Protein AF-A0AA35WE31-F1 (afdb_monomer)

Sequence (494 aa):
MRTLSSVPNSLPAEEYVTRVFWWGMVWIVRLLVAAVCFGWLHIRSVAQFGPSSPEGIKFWRFWKQAQQDLHKGEYGACRDSVELALSVINRPVPTSSFSLALGLLWASLSHLIFQVGLGKLGVYLASLLESKIPVGGASAAGKKHGFRVTSSEVAQAYHLLHQVNMTAPGTGSHLSGLGLYLAVNALNFAEADRPKKRLPGPVVSEIYCSLGLQSSLSLPHLSSLALWYYLFRSRNNGPSQLPAQLKWTTTPRGKSFLLNGRWEAEVSLGSRLYQGPAALPLYSVTRAFCKELLCESFNTLLLPPVPPSSPPTQPSTDATREQFKYILSLTKEATSSLLAGHGSPSSCVSGFAVIQWWASLGLVAGHWTAGDDQEAEAYYPTIEGMLGDSTPVPTALHLAFKALRLHKRPHGNQATPTETLLHLCGVTSNALQTCVTDVLQDHSDSVENELHQLGLLLACDWLLELRIALWEGDGGEGWGGGGERDHPRFLSRP

Radius of gyration: 31.66 Å; Cα contacts (8 Å, |Δi|>4): 525; chains: 1; bounding box: 91×39×135 Å

Solvent-accessible surface area (backbone atoms only — not comparable to full-atom values): 27150 Å² total; per-residue (Å²): 143,80,81,96,74,80,79,82,78,72,71,58,68,66,62,51,52,49,50,53,49,52,54,50,51,54,50,52,54,51,51,49,52,49,42,24,52,50,36,39,50,63,64,64,62,57,56,76,38,46,52,88,35,75,56,35,47,50,27,54,51,26,46,54,47,18,54,53,27,51,36,72,62,38,54,68,60,16,43,53,24,40,46,52,24,33,40,63,50,77,48,62,75,64,86,46,74,65,53,37,50,54,48,31,51,50,34,50,52,51,40,53,37,43,72,74,40,45,20,52,49,18,52,50,52,49,54,51,44,59,75,74,46,85,81,69,91,76,64,98,71,69,94,66,90,57,65,45,68,43,50,48,56,55,13,49,51,28,40,53,46,27,26,36,52,52,32,47,84,90,55,89,32,64,67,31,72,60,43,49,35,28,30,42,43,13,44,45,26,42,59,70,31,48,92,72,62,74,58,58,59,33,61,54,20,48,49,28,41,52,36,10,56,40,40,27,59,58,33,76,94,46,16,52,60,42,26,50,53,25,51,52,58,31,38,74,79,38,75,86,32,41,45,71,56,52,51,57,55,74,39,74,66,37,40,51,50,61,58,66,50,72,39,53,58,51,59,73,62,62,55,83,93,48,64,30,63,48,51,44,52,66,57,46,41,44,47,41,51,46,51,53,53,47,41,54,40,49,49,66,72,72,48,80,83,76,84,72,96,60,88,82,86,72,76,49,75,65,53,42,44,51,50,31,51,48,48,41,51,50,40,53,42,35,52,53,50,47,43,74,75,56,54,68,32,81,46,50,54,47,31,47,47,54,52,41,28,55,30,34,52,51,38,32,53,52,20,53,77,72,69,40,59,74,69,27,54,82,33,48,66,58,62,66,70,61,72,85,82,62,56,66,58,64,50,25,35,49,42,21,51,53,43,38,44,37,70,80,52,30,83,70,98,49,77,63,57,68,68,60,48,54,51,42,52,50,54,25,51,55,40,41,56,57,35,51,56,55,57,72,68,50,83,63,96,40,77,66,51,53,43,48,52,53,44,52,50,51,26,50,52,39,46,50,53,43,51,51,52,52,52,55,57,59,57,64,76,72,64,87,66,90,73,93,74,83,80,83,87,78,75,84,79,131

Foldseek 3Di:
DDDPDDPPDDDDVVVVVVVVVVVVVVVVVVVLVVLLVLLLCLQVLFDWDFCPDPLNVLLVVLQVQLLVCVLQLNLVSNLVSLQSSCVSRVRHQDPDPVCLVVLLVSLVSLLVSVVVCSSVVSLVVVVVCVVPPVPDDPDPPDPPPGDICALLNVLVSLVLSLLSQLQPAPPPRLQPSSSLSSLSSSLSSVSSCVVVCPDQLQVNLLSLQSNLSSCLSHPVPCNLVSNVVSNVVSCPVHLVSHQLLCSCCVDPLVVVLRSVCQLVCQSHPVDPQQFASSRGVSVSSSLSVLLVLLLVLLCLLQPDDDDDPDDDPRQDLVNSLVSLVVLLVSLVSVVVSCCVPSNDSVRNNLRSLVSLLSSLLSNLSSCVVVVNNVVNVVSVVSLPVNPPPHDLLSVLLSLLVVLLCCQVDPDPPDRDDLVVSVVSLVVSVVSLVVLCVVLVVPPDPDSVSSSSVSSSSSSVVSSVVSVVVSVVVVVVVPPPDDDDDDDPDDDDDD

Secondary structure (DSSP, 8-state):
------------HHHHHHHHHHHHHHHHHHHHHHHHHHHHHHHHTS----TTSHHHHHHHHHHHHHHHHHHHT-HHHHHHHHHHHHHHTT-PPP-SHHHHHHHHHHHHHHHHHHHTTHHHHHHHHHHHHHHH---S---S----------HHHHHHHHHHHHHHHTT-TT-TTTTSHHHHHHHHHHHHHHHHHGGGT-S-HHHHHHHHHHHHHHHHHH-GGGHHHHHHHHHHHHTTT-GGGS-GGGGGGGSHHHHHHHHTTTTHHHHHH--TT--S-TT-HHHHHHHHHHHHHHHHHHHHHHSPPPPPSS---PPPHHHHHHHHHHHHHHHHHHHHHHHHHH---TTHHHHHHHHHHHHHHHHHHHHHHHT-HHHHGGGHHHHHTTTTS--HHHHHHHHHHHHHHHHHS-SSSSPPPHHHHHHHHHHHHHHHHHHHHHHHH-----HHHHHHHHHHHHHHHHHHHHHHHHHHHHHHHS--S-------------

pLDDT: mean 76.92, std 17.1, range [29.81, 96.06]

Organism: Geodia barretti (NCBI:txid519541)

Mean predicted aligned error: 12.2 Å

Structure (mmCIF, N/CA/C/O backbone):
data_AF-A0AA35WE31-F1
#
_entry.id   AF-A0AA35WE31-F1
#
loop_
_atom_site.group_PDB
_atom_site.id
_atom_site.type_symbol
_atom_site.label_atom_id
_atom_site.label_alt_id
_atom_site.label_comp_id
_atom_site.label_asym_id
_atom_site.label_entity_id
_atom_site.label_seq_id
_atom_site.pdbx_PDB_ins_code
_atom_site.Cartn_x
_atom_site.Cartn_y
_atom_site.Cartn_z
_atom_site.occupancy
_atom_site.B_iso_or_equiv
_atom_site.auth_seq_id
_atom_site.auth_comp_id
_atom_site.auth_asym_id
_atom_site.auth_atom_id
_atom_site.pdbx_PDB_model_num
ATOM 1 N N . MET A 1 1 ? 2.471 17.226 -85.210 1.00 45.25 1 MET A N 1
ATOM 2 C CA . MET A 1 1 ? 1.464 16.271 -84.700 1.00 45.25 1 MET A CA 1
ATOM 3 C C . MET A 1 1 ? 2.108 14.900 -84.510 1.00 45.25 1 MET A C 1
ATOM 5 O O . MET A 1 1 ? 2.223 14.141 -85.459 1.00 45.25 1 MET A O 1
ATOM 9 N N . ARG A 1 2 ? 2.578 14.604 -83.294 1.00 40.59 2 ARG A N 1
ATOM 10 C CA . ARG A 1 2 ? 2.775 13.241 -82.780 1.00 40.59 2 ARG A CA 1
ATOM 11 C C . ARG A 1 2 ? 2.063 13.220 -81.435 1.00 40.59 2 ARG A C 1
ATOM 13 O O . ARG A 1 2 ? 2.261 14.116 -80.621 1.00 40.59 2 ARG A O 1
ATOM 20 N N . THR A 1 3 ? 1.126 12.301 -81.317 1.00 43.88 3 THR A N 1
ATOM 21 C CA . THR A 1 3 ? 0.089 12.236 -80.296 1.00 43.88 3 THR A CA 1
ATOM 22 C C . THR A 1 3 ? 0.669 11.881 -78.930 1.00 43.88 3 THR A C 1
ATOM 24 O O . THR A 1 3 ? 1.370 10.884 -78.777 1.00 43.88 3 THR A O 1
ATOM 27 N N . LEU A 1 4 ? 0.332 12.703 -77.934 1.00 45.59 4 LEU A N 1
ATOM 28 C CA . LEU A 1 4 ? 0.319 12.346 -76.517 1.00 45.59 4 LEU A CA 1
ATOM 29 C C . LEU A 1 4 ? -0.722 11.235 -76.325 1.00 45.59 4 LEU A C 1
ATOM 31 O O . LEU A 1 4 ? -1.894 11.507 -76.087 1.00 45.59 4 LEU A O 1
ATOM 35 N N . SER A 1 5 ? -0.322 9.980 -76.491 1.00 50.62 5 SER A N 1
ATOM 36 C CA . SER A 1 5 ? -1.175 8.833 -76.185 1.00 50.62 5 SER A CA 1
ATOM 37 C C . SER A 1 5 ? -0.358 7.756 -75.488 1.00 50.62 5 SER A C 1
ATOM 39 O O . SER A 1 5 ? 0.626 7.274 -76.045 1.00 50.62 5 SER A O 1
ATOM 41 N N . SER A 1 6 ? -0.837 7.370 -74.304 1.00 46.28 6 SER A N 1
ATOM 42 C CA . SER A 1 6 ? -0.341 6.338 -73.380 1.00 46.28 6 SER A CA 1
ATOM 43 C C . SER A 1 6 ? 0.643 6.800 -72.295 1.00 46.28 6 SER A C 1
ATOM 45 O O . SER A 1 6 ? 1.800 6.407 -72.236 1.00 46.28 6 SER A O 1
ATOM 47 N N . VAL A 1 7 ? 0.128 7.570 -71.333 1.00 48.75 7 VAL A N 1
ATOM 48 C CA . VAL A 1 7 ? 0.479 7.285 -69.933 1.00 48.75 7 VAL A CA 1
ATOM 49 C C . VAL A 1 7 ? -0.366 6.067 -69.547 1.00 48.75 7 VAL A C 1
ATOM 51 O O . VAL A 1 7 ? -1.595 6.189 -69.564 1.00 48.75 7 VAL A O 1
ATOM 54 N N . PRO A 1 8 ? 0.213 4.888 -69.257 1.00 50.44 8 PRO A N 1
ATOM 55 C CA . PRO A 1 8 ? -0.558 3.794 -68.696 1.00 50.44 8 PRO A CA 1
ATOM 56 C C . PRO A 1 8 ? -0.882 4.164 -67.247 1.00 50.44 8 PRO A C 1
ATOM 58 O O . PRO A 1 8 ? -0.091 3.966 -66.328 1.00 50.44 8 PRO A O 1
ATOM 61 N N . ASN A 1 9 ? -2.046 4.785 -67.068 1.00 56.12 9 ASN A N 1
ATOM 62 C CA . ASN A 1 9 ? -2.670 4.943 -65.767 1.00 56.12 9 ASN A CA 1
ATOM 63 C C . ASN A 1 9 ? -3.156 3.567 -65.300 1.00 56.12 9 ASN A C 1
ATOM 65 O O . ASN A 1 9 ? -3.817 2.854 -66.050 1.00 56.12 9 ASN A O 1
ATOM 69 N N . SER A 1 10 ? -2.847 3.253 -64.043 1.00 61.88 10 SER A N 1
ATOM 70 C CA . SER A 1 10 ? -3.037 1.982 -63.333 1.00 61.88 10 SER A CA 1
ATOM 71 C C . SER A 1 10 ? -2.009 0.890 -63.665 1.00 61.88 10 SER A C 1
ATOM 73 O O . SER A 1 10 ? -2.169 0.081 -64.572 1.00 61.88 10 SER A O 1
ATOM 75 N N . LEU A 1 11 ? -0.955 0.830 -62.838 1.00 59.19 11 LEU A N 1
ATOM 76 C CA . LEU A 1 11 ? -0.349 -0.460 -62.494 1.00 59.19 11 LEU A CA 1
ATOM 77 C C . LEU A 1 11 ? -1.495 -1.408 -62.095 1.00 59.19 11 LEU A C 1
ATOM 79 O O . LEU A 1 11 ? -2.381 -0.962 -61.352 1.00 59.19 11 LEU A O 1
ATOM 83 N N . PRO A 1 12 ? -1.514 -2.671 -62.558 1.00 70.19 12 PRO A N 1
ATOM 84 C CA . PRO A 1 12 ? -2.527 -3.620 -62.117 1.00 70.19 12 PRO A CA 1
ATOM 85 C C . PRO A 1 12 ? -2.496 -3.656 -60.589 1.00 70.19 12 PRO A C 1
ATOM 87 O O . PRO A 1 12 ? -1.417 -3.658 -59.993 1.00 70.19 12 PRO A O 1
ATOM 90 N N . ALA A 1 13 ? -3.667 -3.614 -59.949 1.00 68.06 13 ALA A N 1
ATOM 91 C CA . ALA A 1 13 ? -3.775 -3.471 -58.495 1.00 68.06 13 ALA A CA 1
ATOM 92 C C . ALA A 1 13 ? -2.878 -4.474 -57.741 1.00 68.06 13 ALA A C 1
ATOM 94 O O . ALA A 1 13 ? -2.310 -4.136 -56.706 1.00 68.06 13 ALA A O 1
ATOM 95 N N . GLU A 1 14 ? -2.655 -5.661 -58.311 1.00 73.19 14 GLU A N 1
ATOM 96 C CA . GLU A 1 14 ? -1.747 -6.678 -57.777 1.00 73.19 14 GLU A CA 1
ATOM 97 C C . GLU A 1 14 ? -0.265 -6.265 -57.749 1.00 73.19 14 GLU A C 1
ATOM 99 O O . GLU A 1 14 ? 0.424 -6.512 -56.758 1.00 73.19 1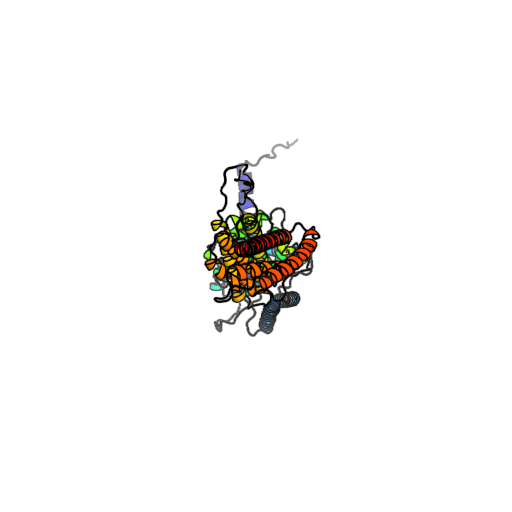4 GLU A O 1
ATOM 104 N N . GLU A 1 15 ? 0.253 -5.580 -58.771 1.00 79.19 15 GLU A N 1
ATOM 105 C CA . GLU A 1 15 ? 1.638 -5.082 -58.766 1.00 79.19 15 GLU A CA 1
ATOM 106 C C . GLU A 1 15 ? 1.835 -3.943 -57.763 1.00 79.19 15 GLU A C 1
ATOM 108 O O . GLU A 1 15 ? 2.887 -3.824 -57.131 1.00 79.19 15 GLU A O 1
ATOM 113 N N . TYR A 1 16 ? 0.818 -3.100 -57.584 1.00 80.69 16 TYR A N 1
ATOM 114 C CA . TYR A 1 16 ? 0.859 -2.054 -56.569 1.00 80.69 16 TYR A CA 1
ATOM 115 C C . TYR A 1 16 ? 0.834 -2.654 -55.157 1.00 80.69 16 TYR A C 1
ATOM 117 O O . TYR A 1 16 ? 1.685 -2.317 -54.331 1.00 80.69 16 TYR A O 1
ATOM 125 N N . VAL A 1 17 ? -0.078 -3.597 -54.895 1.00 83.62 17 VAL A N 1
ATOM 126 C CA . VAL A 1 17 ? -0.195 -4.288 -53.601 1.00 83.62 17 VAL A CA 1
ATOM 127 C C . VAL A 1 17 ? 1.085 -5.053 -53.270 1.00 83.62 17 VAL A C 1
ATOM 129 O O . VAL A 1 17 ? 1.584 -4.942 -52.152 1.00 83.62 17 VAL A O 1
ATOM 132 N N . THR A 1 18 ? 1.676 -5.765 -54.232 1.00 87.06 18 THR A N 1
ATOM 133 C CA . THR A 1 18 ? 2.943 -6.481 -54.018 1.00 87.06 18 THR A CA 1
ATOM 134 C C . THR A 1 18 ? 4.105 -5.530 -53.744 1.00 87.06 18 THR A C 1
ATOM 136 O O . THR A 1 18 ? 4.891 -5.792 -52.836 1.00 87.06 18 THR A O 1
ATOM 139 N N . ARG A 1 19 ? 4.216 -4.392 -54.442 1.00 86.50 19 ARG A N 1
ATOM 140 C CA . ARG A 1 19 ? 5.259 -3.391 -54.148 1.00 86.50 19 ARG A CA 1
ATOM 141 C C . ARG A 1 19 ? 5.097 -2.769 -52.766 1.00 86.50 19 ARG A C 1
ATOM 143 O O . ARG A 1 19 ? 6.090 -2.643 -52.052 1.00 86.50 19 ARG A O 1
ATOM 150 N N . VAL A 1 20 ? 3.874 -2.409 -52.375 1.00 88.31 20 VAL A N 1
ATOM 151 C CA . VAL A 1 20 ? 3.584 -1.884 -51.030 1.00 88.31 20 VAL A CA 1
ATOM 152 C C . VAL A 1 20 ? 3.893 -2.939 -49.966 1.00 88.31 20 VAL A C 1
ATOM 154 O O . VAL A 1 20 ? 4.526 -2.620 -48.961 1.00 88.31 20 VAL A O 1
ATOM 157 N N . PHE A 1 21 ? 3.534 -4.201 -50.212 1.00 91.00 21 PHE A N 1
ATOM 158 C CA . PHE A 1 21 ? 3.859 -5.325 -49.337 1.00 91.00 21 PHE A CA 1
ATOM 159 C C . PHE A 1 21 ? 5.376 -5.515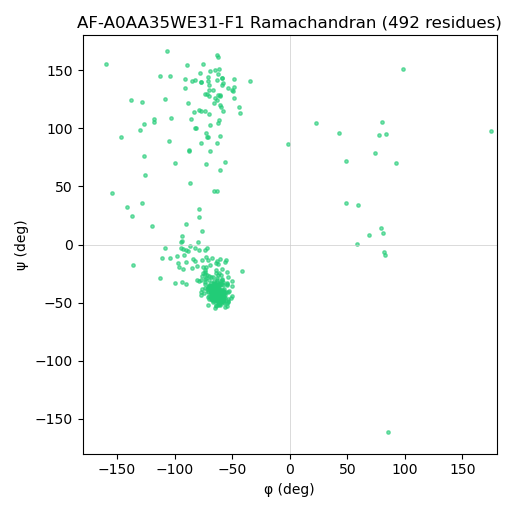 -49.177 1.00 91.00 21 PHE A C 1
ATOM 161 O O . PHE A 1 21 ? 5.871 -5.544 -48.052 1.00 91.00 21 PHE A O 1
ATOM 168 N N . TRP A 1 22 ? 6.136 -5.578 -50.276 1.00 92.88 22 TRP A N 1
ATOM 169 C CA . TRP A 1 22 ? 7.597 -5.724 -50.239 1.00 92.88 22 TRP A CA 1
ATOM 170 C C . TRP A 1 22 ? 8.283 -4.543 -49.559 1.00 92.88 22 TRP A C 1
ATOM 172 O O . TRP A 1 22 ? 9.184 -4.733 -48.740 1.00 92.88 22 TRP A O 1
ATOM 182 N N . TRP A 1 23 ? 7.836 -3.323 -49.852 1.00 92.81 23 TRP A N 1
ATOM 183 C CA . TRP A 1 23 ? 8.323 -2.121 -49.188 1.00 92.81 23 TRP A CA 1
ATOM 184 C C . TRP A 1 23 ? 8.051 -2.176 -47.679 1.00 92.81 23 TRP A C 1
ATOM 186 O O . TRP A 1 23 ? 8.969 -1.959 -46.886 1.00 92.81 23 TRP A O 1
ATOM 196 N N . GLY A 1 24 ? 6.839 -2.568 -47.275 1.00 92.06 24 GLY A N 1
ATOM 197 C CA . GLY A 1 24 ? 6.475 -2.788 -45.875 1.00 92.06 24 GLY A CA 1
ATOM 198 C C . GLY A 1 24 ? 7.351 -3.842 -45.192 1.00 92.06 24 GLY A C 1
ATOM 199 O O . GLY A 1 24 ? 7.891 -3.587 -44.117 1.00 92.06 24 GLY A O 1
ATOM 200 N N . MET A 1 25 ? 7.579 -4.988 -45.839 1.00 91.94 25 MET A N 1
ATOM 201 C CA . MET A 1 25 ? 8.433 -6.066 -45.322 1.00 91.94 25 MET A CA 1
ATOM 202 C C . MET A 1 25 ? 9.876 -5.607 -45.083 1.00 91.94 25 MET A C 1
ATOM 204 O O . MET A 1 25 ? 10.448 -5.894 -44.030 1.00 91.94 25 MET A O 1
ATOM 208 N N . VAL A 1 26 ? 10.463 -4.847 -46.014 1.00 92.81 26 VAL A N 1
ATOM 209 C CA . VAL A 1 26 ? 11.822 -4.301 -45.853 1.00 92.81 26 VAL A CA 1
ATOM 210 C C . VAL A 1 26 ? 11.907 -3.385 -44.629 1.00 92.81 26 VAL A C 1
ATOM 212 O O . VAL A 1 26 ? 12.869 -3.472 -43.861 1.00 92.81 26 VAL A O 1
ATOM 215 N N . TRP A 1 27 ? 10.905 -2.532 -44.409 1.00 91.62 27 TRP A N 1
ATOM 216 C CA . TRP A 1 27 ? 10.858 -1.673 -43.225 1.00 91.62 27 TRP A CA 1
ATOM 217 C C . TRP A 1 27 ? 10.662 -2.460 -41.933 1.00 91.62 27 TRP A C 1
ATOM 219 O O . TRP A 1 27 ? 11.358 -2.176 -40.962 1.00 91.62 27 TRP A O 1
ATOM 229 N N . ILE A 1 28 ? 9.807 -3.486 -41.926 1.00 89.75 28 ILE A N 1
ATOM 230 C CA . ILE A 1 28 ? 9.629 -4.372 -40.766 1.00 89.75 28 ILE A CA 1
ATOM 231 C C . ILE A 1 28 ? 10.962 -5.022 -40.378 1.00 89.75 28 ILE A C 1
ATOM 233 O O . ILE A 1 28 ? 11.343 -4.980 -39.209 1.00 89.75 28 ILE A O 1
ATOM 237 N N . VAL A 1 29 ? 11.714 -5.562 -41.344 1.00 87.94 29 VAL A N 1
ATOM 238 C CA . VAL A 1 29 ? 13.026 -6.178 -41.077 1.00 87.94 29 VAL A CA 1
ATOM 239 C C . VAL A 1 29 ? 14.017 -5.152 -40.522 1.00 87.94 29 VAL A C 1
ATOM 241 O O . VAL A 1 29 ? 14.694 -5.427 -39.532 1.00 87.94 29 VAL A O 1
ATOM 244 N N . ARG A 1 30 ? 14.086 -3.949 -41.104 1.00 89.81 30 ARG A N 1
ATOM 245 C CA . ARG A 1 30 ? 14.970 -2.876 -40.615 1.00 89.81 30 ARG A CA 1
ATOM 246 C C . ARG A 1 30 ? 14.618 -2.440 -39.195 1.00 89.81 30 ARG A C 1
ATOM 248 O O . ARG A 1 30 ? 15.519 -2.287 -38.374 1.00 89.81 30 ARG A O 1
ATOM 255 N N . LEU A 1 31 ? 13.330 -2.277 -38.898 1.00 85.50 31 LEU A N 1
ATOM 256 C CA . LEU A 1 31 ? 12.845 -1.935 -37.561 1.00 85.50 31 LEU A CA 1
ATOM 257 C C . LEU A 1 31 ? 13.153 -3.045 -36.553 1.00 85.50 31 LEU A C 1
ATOM 259 O O . LEU A 1 31 ? 13.556 -2.746 -35.433 1.00 85.50 31 LEU A O 1
ATOM 263 N N . LEU A 1 32 ? 13.037 -4.314 -36.953 1.00 82.12 32 LEU A N 1
ATOM 264 C CA . LEU A 1 32 ? 13.379 -5.454 -36.106 1.00 82.12 32 LEU A CA 1
ATOM 265 C C . LEU A 1 32 ? 14.877 -5.482 -35.781 1.00 82.12 32 LEU A C 1
ATOM 267 O O . LEU A 1 32 ? 15.242 -5.612 -34.613 1.00 82.12 32 LEU A O 1
ATOM 271 N N . VAL A 1 33 ? 15.746 -5.309 -36.782 1.00 83.31 33 VAL A N 1
ATOM 272 C CA . VAL A 1 33 ? 17.203 -5.230 -36.572 1.00 83.31 33 VAL A CA 1
ATOM 273 C C . VAL A 1 33 ? 17.553 -4.044 -35.676 1.00 83.31 33 VAL A C 1
ATOM 275 O O . VAL A 1 33 ? 18.305 -4.205 -34.717 1.00 83.31 33 VAL A O 1
ATOM 278 N N . ALA A 1 34 ? 16.967 -2.873 -35.933 1.00 82.19 34 ALA A N 1
ATOM 279 C CA . ALA A 1 34 ? 17.161 -1.696 -35.095 1.00 82.19 34 ALA A CA 1
ATOM 280 C C . ALA A 1 34 ? 16.725 -1.961 -33.645 1.00 82.19 34 ALA A C 1
ATOM 282 O O . ALA A 1 34 ? 17.484 -1.678 -32.723 1.00 82.19 34 ALA A O 1
ATOM 283 N N . ALA A 1 35 ? 15.557 -2.574 -33.428 1.00 76.44 35 ALA A N 1
ATOM 284 C CA . ALA A 1 35 ? 15.060 -2.927 -32.100 1.00 76.44 35 ALA A CA 1
ATOM 285 C C . ALA A 1 35 ? 15.996 -3.900 -31.362 1.00 76.44 35 ALA A C 1
ATOM 287 O O . ALA A 1 35 ? 16.268 -3.710 -30.176 1.00 76.44 35 ALA A O 1
ATOM 288 N N . VAL A 1 36 ? 16.540 -4.904 -32.060 1.00 74.00 36 VAL A N 1
ATOM 289 C CA . VAL A 1 36 ? 17.540 -5.830 -31.502 1.00 74.00 36 VAL A CA 1
ATOM 290 C C . VAL A 1 36 ? 18.820 -5.084 -31.109 1.00 74.00 36 VAL A C 1
ATOM 292 O O . VAL A 1 36 ? 19.308 -5.263 -29.992 1.00 74.00 36 VAL A O 1
ATOM 295 N N . CYS A 1 37 ? 19.332 -4.203 -31.973 1.00 78.69 37 CYS A N 1
ATOM 296 C CA . CYS A 1 37 ? 20.510 -3.380 -31.687 1.00 78.69 37 CYS A CA 1
ATOM 297 C C . CYS A 1 37 ? 20.285 -2.427 -30.503 1.00 78.69 37 CYS A C 1
ATOM 299 O O . CYS A 1 37 ? 21.156 -2.300 -29.644 1.00 78.69 37 CYS A O 1
ATOM 301 N N . PHE A 1 38 ? 19.117 -1.789 -30.413 1.00 76.00 38 PHE A N 1
ATOM 302 C CA . PHE A 1 38 ? 18.780 -0.903 -29.299 1.00 76.00 38 PHE A CA 1
ATOM 303 C C . PHE A 1 38 ? 18.620 -1.664 -27.983 1.00 76.00 38 PHE A C 1
ATOM 305 O O . PHE A 1 38 ? 19.142 -1.217 -26.963 1.00 76.00 38 PHE A O 1
ATOM 312 N N . GLY A 1 39 ? 17.983 -2.839 -27.994 1.00 69.31 39 GLY A N 1
ATOM 313 C CA . GLY A 1 39 ? 17.921 -3.714 -26.820 1.00 69.31 39 GLY A CA 1
ATOM 314 C C . GLY A 1 39 ? 19.313 -4.156 -26.357 1.00 69.31 39 GLY A C 1
ATOM 315 O O . GLY A 1 39 ? 19.615 -4.144 -25.162 1.00 69.31 39 GLY A O 1
ATOM 316 N N . TRP A 1 40 ? 20.198 -4.469 -27.307 1.00 69.62 40 TRP A N 1
ATOM 317 C CA . TRP A 1 40 ? 21.593 -4.807 -27.031 1.00 69.62 40 TRP A CA 1
ATOM 318 C C . TRP A 1 40 ? 22.374 -3.643 -26.405 1.00 69.62 40 TRP A C 1
ATOM 320 O O . TRP A 1 40 ? 23.040 -3.826 -25.380 1.00 69.62 40 TRP A O 1
ATOM 330 N N . LEU A 1 41 ? 22.245 -2.439 -26.971 1.00 75.06 41 LEU A N 1
ATOM 331 C CA . LEU A 1 41 ? 22.859 -1.216 -26.454 1.00 75.06 41 LEU A CA 1
ATOM 332 C C . LEU A 1 41 ? 22.336 -0.875 -25.053 1.00 75.06 41 LEU A C 1
ATOM 334 O O . LEU A 1 41 ? 23.122 -0.545 -24.167 1.00 75.06 41 LEU A O 1
ATOM 338 N N . HIS A 1 42 ? 21.028 -1.015 -24.826 1.00 71.31 42 HIS A N 1
ATOM 339 C CA . HIS A 1 42 ? 20.408 -0.757 -23.529 1.00 71.31 42 HIS A CA 1
ATOM 340 C C . HIS A 1 42 ? 21.032 -1.620 -22.422 1.00 71.31 42 HIS A C 1
ATOM 342 O O . HIS A 1 42 ? 21.314 -1.123 -21.336 1.00 71.31 42 HIS A O 1
ATOM 348 N N . ILE A 1 43 ? 21.323 -2.894 -22.684 1.00 63.91 43 ILE A N 1
ATOM 349 C CA . ILE A 1 43 ? 21.924 -3.791 -21.682 1.00 63.91 43 ILE A CA 1
ATOM 350 C C . ILE A 1 43 ? 23.405 -3.488 -21.462 1.00 63.91 43 ILE A C 1
ATOM 352 O O . ILE A 1 43 ? 23.869 -3.466 -20.323 1.00 63.91 43 ILE A O 1
ATOM 356 N N . ARG A 1 44 ? 24.151 -3.229 -22.543 1.00 65.94 44 ARG A N 1
ATOM 357 C CA . ARG A 1 44 ? 25.581 -2.881 -22.473 1.00 65.94 44 ARG A CA 1
ATOM 358 C C . ARG A 1 44 ? 25.848 -1.487 -21.912 1.00 65.94 44 ARG A C 1
ATOM 360 O O . ARG A 1 44 ? 26.980 -1.201 -21.547 1.00 65.94 44 ARG A O 1
ATOM 367 N N . SER A 1 45 ? 24.822 -0.649 -21.806 1.00 67.56 45 SER A N 1
ATOM 368 C CA . SER A 1 45 ? 24.940 0.686 -21.220 1.00 67.56 45 SER A CA 1
ATOM 369 C C . SER A 1 45 ? 25.242 0.688 -19.714 1.00 67.56 45 SER A C 1
ATOM 371 O O . SER A 1 45 ? 25.554 1.741 -19.167 1.00 67.56 45 SER A O 1
ATOM 373 N N . VAL A 1 46 ? 25.146 -0.455 -19.021 1.00 67.19 46 VAL A N 1
ATOM 374 C CA . VAL A 1 46 ? 25.561 -0.553 -17.615 1.00 67.19 46 VAL A CA 1
ATOM 375 C C . VAL A 1 46 ? 27.081 -0.678 -17.554 1.00 67.19 46 VAL A C 1
ATOM 377 O O . VAL A 1 46 ? 27.649 -1.668 -18.021 1.00 67.19 46 VAL A O 1
ATOM 380 N N . ALA A 1 47 ? 27.738 0.321 -16.963 1.00 62.91 47 ALA A N 1
ATOM 381 C CA . ALA A 1 47 ? 29.176 0.292 -16.734 1.00 62.91 47 ALA A CA 1
ATOM 382 C C . ALA A 1 47 ? 29.553 -0.914 -15.853 1.00 62.91 47 ALA A C 1
ATOM 384 O O . ALA A 1 47 ? 29.103 -1.044 -14.715 1.00 62.91 47 ALA A O 1
ATOM 385 N N . GLN A 1 48 ? 30.377 -1.822 -16.385 1.00 64.06 48 GLN A N 1
ATOM 386 C CA . GLN A 1 48 ? 30.813 -3.024 -15.670 1.00 64.06 48 GLN A CA 1
ATOM 387 C C . GLN A 1 48 ? 32.066 -2.725 -14.847 1.00 64.06 48 GLN A C 1
ATOM 389 O O . GLN A 1 48 ? 33.185 -3.027 -15.262 1.00 64.06 48 GLN A O 1
ATOM 394 N N . PHE A 1 49 ? 31.886 -2.142 -13.667 1.00 62.72 49 PHE A N 1
ATOM 395 C CA . PHE A 1 49 ? 32.988 -1.949 -12.731 1.00 62.72 49 PHE A CA 1
ATOM 396 C C . PHE A 1 49 ? 33.345 -3.253 -12.014 1.00 62.72 49 PHE A C 1
ATOM 398 O O . PHE A 1 49 ? 32.469 -4.026 -11.626 1.00 62.72 49 PHE A O 1
ATOM 405 N N . GLY A 1 50 ? 34.643 -3.506 -11.834 1.00 58.66 50 GLY A N 1
ATOM 406 C CA . GLY A 1 50 ? 35.121 -4.558 -10.936 1.00 58.66 50 GLY A CA 1
ATOM 407 C C . GLY A 1 50 ? 35.001 -4.127 -9.465 1.00 58.66 50 GLY A C 1
ATOM 408 O O . GLY A 1 50 ? 35.055 -2.929 -9.182 1.00 58.66 50 GLY A O 1
ATOM 409 N N . PRO A 1 51 ? 34.908 -5.066 -8.509 1.00 59.28 51 PRO A N 1
ATOM 410 C CA . PRO A 1 51 ? 34.681 -4.756 -7.090 1.00 59.28 51 PRO A CA 1
ATOM 411 C C . PRO A 1 51 ? 35.803 -3.933 -6.440 1.00 59.28 51 PRO A C 1
ATOM 413 O O . PRO A 1 51 ? 35.563 -3.208 -5.484 1.00 59.28 51 PRO A O 1
ATOM 416 N N . SER A 1 52 ? 37.027 -4.029 -6.964 1.00 66.00 52 SER A N 1
ATOM 417 C CA . SER A 1 52 ? 38.197 -3.291 -6.470 1.00 66.00 52 SER A CA 1
ATOM 418 C C . SER A 1 52 ? 38.452 -1.982 -7.221 1.00 66.00 52 SER A C 1
ATOM 420 O O . SER A 1 52 ? 39.442 -1.311 -6.944 1.00 66.00 52 SER A O 1
ATOM 422 N N . SER A 1 53 ? 37.600 -1.628 -8.189 1.00 79.06 53 SER A N 1
ATOM 423 C CA . SER A 1 53 ? 37.706 -0.332 -8.862 1.00 79.06 53 SER A CA 1
ATOM 424 C C . SER A 1 53 ? 37.290 0.795 -7.908 1.00 79.06 53 SER A C 1
ATOM 426 O O . SER A 1 53 ? 36.369 0.605 -7.101 1.00 79.06 53 SER A O 1
ATOM 428 N N . PRO A 1 54 ? 37.940 1.967 -7.976 1.00 80.88 54 PRO A N 1
ATOM 429 C CA . PRO A 1 54 ? 37.584 3.095 -7.122 1.00 80.88 54 PRO A CA 1
ATOM 430 C C . PRO A 1 54 ? 36.128 3.540 -7.332 1.00 80.88 54 PRO A C 1
ATOM 432 O O . PRO A 1 54 ? 35.476 3.960 -6.377 1.00 80.88 54 PRO A O 1
ATOM 435 N N . GLU A 1 55 ? 35.587 3.395 -8.542 1.00 78.81 55 GLU A N 1
ATOM 436 C CA . GLU A 1 55 ? 34.190 3.676 -8.883 1.00 78.81 55 GLU A CA 1
ATOM 437 C C . GLU A 1 55 ? 33.238 2.652 -8.252 1.00 78.81 55 GLU A C 1
ATOM 439 O O . GLU A 1 55 ? 32.267 3.034 -7.602 1.00 78.81 55 GLU A O 1
ATOM 444 N N . GLY A 1 56 ? 33.541 1.353 -8.347 1.00 80.00 56 GLY A N 1
ATOM 445 C CA . GLY A 1 56 ? 32.727 0.302 -7.728 1.00 80.00 56 GLY A CA 1
ATOM 446 C C . GLY A 1 56 ? 32.624 0.458 -6.208 1.00 80.00 56 GLY A C 1
ATOM 447 O O . GLY A 1 56 ? 31.539 0.345 -5.641 1.00 80.00 56 GLY A O 1
ATOM 448 N N . ILE A 1 57 ? 33.731 0.802 -5.543 1.00 84.38 57 ILE A N 1
ATOM 449 C CA . ILE A 1 57 ? 33.743 1.063 -4.096 1.00 84.38 57 ILE A CA 1
ATOM 450 C C . ILE A 1 57 ? 32.862 2.273 -3.750 1.00 84.38 57 ILE A C 1
ATOM 452 O O . ILE A 1 57 ? 32.116 2.222 -2.772 1.00 84.38 57 ILE A O 1
ATOM 456 N N . LYS A 1 58 ? 32.919 3.356 -4.540 1.00 87.44 58 LYS A N 1
ATOM 457 C CA . LYS A 1 58 ? 32.070 4.543 -4.339 1.00 87.44 58 LYS A CA 1
ATOM 458 C C . LYS A 1 58 ? 30.587 4.209 -4.489 1.00 87.44 58 LYS A C 1
ATOM 460 O O . LYS A 1 58 ? 29.808 4.598 -3.624 1.00 87.44 58 LYS A O 1
ATOM 465 N N . PHE A 1 59 ? 30.217 3.447 -5.521 1.00 88.00 59 PHE A N 1
ATOM 466 C CA . PHE A 1 59 ? 28.840 2.991 -5.724 1.00 88.00 59 PHE A CA 1
ATOM 467 C C . PHE A 1 59 ? 28.311 2.251 -4.492 1.00 88.00 59 PHE A C 1
ATOM 469 O O . PHE A 1 59 ? 27.291 2.642 -3.933 1.00 88.00 59 PHE A O 1
ATOM 476 N N . TRP A 1 60 ? 29.036 1.235 -4.013 1.00 87.25 60 TRP A N 1
ATOM 477 C CA . TRP A 1 60 ? 28.598 0.435 -2.864 1.00 87.25 60 TRP A CA 1
ATOM 478 C C . TRP A 1 60 ? 28.544 1.224 -1.557 1.00 87.25 60 TRP A C 1
ATOM 480 O O . TRP A 1 60 ? 27.690 0.945 -0.718 1.00 87.25 60 TRP A O 1
ATOM 490 N N . ARG A 1 61 ? 29.419 2.222 -1.382 1.00 91.88 61 ARG A N 1
ATOM 491 C CA . ARG A 1 61 ? 29.353 3.142 -0.238 1.00 91.88 61 ARG A CA 1
ATOM 492 C C . ARG A 1 61 ? 28.071 3.965 -0.266 1.00 91.88 61 ARG A C 1
ATOM 494 O O . ARG A 1 61 ? 27.344 3.945 0.719 1.00 91.88 61 ARG A O 1
ATOM 501 N N . PHE A 1 62 ? 27.780 4.631 -1.384 1.00 92.06 62 PHE A N 1
ATOM 502 C CA . PHE A 1 62 ? 26.562 5.431 -1.524 1.00 92.06 62 PHE A CA 1
ATOM 503 C C . PHE A 1 62 ? 25.296 4.575 -1.457 1.00 92.06 62 PHE A C 1
ATOM 505 O O . PHE A 1 62 ? 24.332 4.958 -0.807 1.00 92.06 62 PHE A O 1
ATOM 512 N N . TRP A 1 63 ? 25.317 3.377 -2.041 1.00 90.00 63 TRP A N 1
ATOM 513 C CA . TRP A 1 63 ? 24.201 2.440 -1.951 1.00 90.00 63 TRP A CA 1
ATOM 514 C C . TRP A 1 63 ? 23.928 1.995 -0.510 1.00 90.00 63 TRP A C 1
ATOM 516 O O . TRP A 1 63 ? 22.790 2.037 -0.048 1.00 90.00 63 TRP A O 1
ATOM 526 N N . LYS A 1 64 ? 24.975 1.626 0.237 1.00 89.69 64 LYS A N 1
ATOM 527 C CA . LYS A 1 64 ? 24.841 1.253 1.651 1.00 89.69 64 LYS A CA 1
ATOM 528 C C . LYS A 1 64 ? 24.382 2.436 2.510 1.00 89.69 64 LYS A C 1
ATOM 530 O O . LYS A 1 64 ? 23.579 2.238 3.417 1.00 89.69 64 LYS A O 1
ATOM 535 N N . GLN A 1 65 ? 24.865 3.642 2.212 1.00 91.00 65 GLN A N 1
ATOM 536 C CA . GLN A 1 65 ? 24.423 4.874 2.866 1.00 91.00 65 GLN A CA 1
ATOM 537 C C . GLN A 1 65 ? 22.929 5.118 2.623 1.00 91.00 65 GLN A C 1
ATOM 539 O O . GLN A 1 65 ? 22.186 5.289 3.580 1.00 91.00 65 GLN A O 1
ATOM 544 N N . ALA A 1 66 ? 22.463 5.008 1.376 1.00 88.06 66 ALA A N 1
ATOM 545 C CA . ALA A 1 66 ? 21.052 5.168 1.034 1.00 88.06 66 ALA A CA 1
ATOM 546 C C . ALA A 1 66 ? 20.142 4.194 1.795 1.00 88.06 66 ALA A C 1
ATOM 548 O O . ALA A 1 66 ? 19.077 4.586 2.269 1.00 88.06 66 ALA A O 1
ATOM 549 N N . GLN A 1 67 ? 20.563 2.935 1.944 1.00 84.31 67 GLN A N 1
ATOM 550 C CA . GLN A 1 67 ? 19.828 1.954 2.744 1.00 84.31 67 GLN A CA 1
ATOM 551 C C . GLN A 1 67 ? 19.760 2.382 4.216 1.00 84.31 67 GLN A C 1
ATOM 553 O O . GLN A 1 67 ? 18.694 2.334 4.818 1.00 84.31 67 GLN A O 1
ATOM 558 N N . GLN A 1 68 ? 20.865 2.860 4.794 1.00 84.44 68 GLN A N 1
ATOM 559 C CA . GLN A 1 68 ? 20.893 3.376 6.168 1.00 84.44 68 GLN A CA 1
ATOM 560 C C . GLN A 1 68 ? 20.008 4.610 6.362 1.00 84.44 68 GLN A C 1
ATOM 562 O O . GLN A 1 68 ? 19.295 4.687 7.359 1.00 84.44 68 GLN A O 1
ATOM 567 N N . ASP A 1 69 ? 20.021 5.544 5.417 1.00 82.44 69 ASP A N 1
ATOM 568 C CA . ASP A 1 69 ? 19.199 6.755 5.477 1.00 82.44 69 ASP A CA 1
ATOM 569 C C . ASP A 1 69 ? 17.706 6.414 5.343 1.00 82.44 69 ASP A C 1
ATOM 571 O O . ASP A 1 69 ? 16.873 6.979 6.052 1.00 82.44 69 ASP A O 1
ATOM 575 N N . LEU A 1 70 ? 17.368 5.401 4.532 1.00 78.56 70 LEU A N 1
ATOM 576 C CA . LEU A 1 70 ? 16.020 4.833 4.472 1.00 78.56 70 LEU A CA 1
ATOM 577 C C . LEU A 1 70 ? 15.581 4.267 5.832 1.00 78.56 70 LEU A C 1
ATOM 579 O O . LEU A 1 70 ? 14.473 4.558 6.276 1.00 78.56 70 LEU A O 1
ATOM 583 N N . HIS A 1 71 ? 16.446 3.504 6.515 1.00 74.19 71 HIS A N 1
ATOM 584 C CA . HIS A 1 71 ? 16.151 2.966 7.852 1.00 74.19 71 HIS A CA 1
ATOM 585 C C . HIS A 1 71 ? 15.914 4.070 8.893 1.00 74.19 71 HIS A C 1
ATOM 587 O O . HIS A 1 71 ? 15.086 3.906 9.788 1.00 74.19 71 HIS A O 1
ATOM 593 N N . LYS A 1 72 ? 16.622 5.200 8.774 1.00 75.06 72 LYS A N 1
ATOM 594 C CA . LYS A 1 72 ? 16.445 6.376 9.642 1.00 75.06 72 LYS A CA 1
ATOM 595 C C . LYS A 1 72 ? 15.189 7.192 9.311 1.00 75.06 72 LYS A C 1
ATOM 597 O O . LYS A 1 72 ? 14.796 8.033 10.110 1.00 75.06 72 LYS A O 1
ATOM 602 N N . GLY A 1 73 ? 14.560 6.954 8.158 1.00 72.44 73 GLY A N 1
ATOM 603 C CA . GLY A 1 73 ? 13.432 7.748 7.665 1.00 72.44 73 GLY A CA 1
ATOM 604 C C . GLY A 1 73 ? 13.838 9.080 7.019 1.00 72.44 73 GLY A C 1
ATOM 605 O O . GLY A 1 73 ? 12.983 9.931 6.787 1.00 72.44 73 GLY A O 1
ATOM 606 N N . GLU A 1 74 ? 15.122 9.272 6.704 1.00 79.25 74 GLU A N 1
ATOM 607 C CA . GLU A 1 74 ? 15.645 10.482 6.062 1.00 79.25 74 GLU A CA 1
ATOM 608 C C . GLU A 1 74 ? 15.552 10.361 4.529 1.00 79.25 74 GLU A C 1
ATOM 610 O O . GLU A 1 74 ? 16.523 10.053 3.838 1.00 79.25 74 GLU A O 1
ATOM 615 N N . TYR A 1 75 ? 14.364 10.603 3.964 1.00 78.56 75 TYR A N 1
ATOM 616 C CA . TYR A 1 75 ? 14.116 10.419 2.522 1.00 78.56 75 TYR A CA 1
ATOM 617 C C . TYR A 1 75 ? 14.931 11.321 1.608 1.00 78.56 75 TYR A C 1
ATOM 619 O O . TYR A 1 75 ? 15.331 10.880 0.534 1.00 78.56 75 TYR A O 1
ATOM 627 N N . GLY A 1 76 ? 15.170 12.571 2.017 1.00 82.81 76 GLY A N 1
ATOM 628 C CA . GLY A 1 76 ? 15.999 13.502 1.251 1.00 82.81 76 GLY A CA 1
ATOM 629 C C . GLY A 1 76 ? 17.428 12.978 1.113 1.00 82.81 76 GLY A C 1
ATOM 630 O O . GLY A 1 76 ? 17.913 12.802 0.001 1.00 82.81 76 GLY A O 1
ATOM 631 N N . ALA A 1 77 ? 18.049 12.602 2.236 1.00 86.19 77 ALA A N 1
ATOM 632 C CA . ALA A 1 77 ? 19.393 12.027 2.251 1.00 86.19 77 ALA A CA 1
ATOM 633 C C . ALA A 1 77 ? 19.463 10.682 1.506 1.00 86.19 77 ALA A C 1
ATOM 635 O O . ALA A 1 77 ? 20.401 10.437 0.745 1.00 86.19 77 ALA A O 1
ATOM 636 N N . CYS A 1 78 ? 18.439 9.833 1.659 1.00 86.94 78 CYS A N 1
ATOM 637 C CA . CYS A 1 78 ? 18.325 8.584 0.909 1.00 86.94 78 CYS A CA 1
ATOM 638 C C . CYS A 1 78 ? 18.308 8.844 -0.604 1.00 86.94 78 CYS A C 1
ATOM 640 O O . CYS A 1 78 ? 19.084 8.236 -1.343 1.00 86.94 78 CYS A O 1
ATOM 642 N N . ARG A 1 79 ? 17.472 9.784 -1.063 1.00 87.94 79 ARG A N 1
ATOM 643 C CA . ARG A 1 79 ? 17.387 10.195 -2.467 1.00 87.94 79 ARG A CA 1
ATOM 644 C C . ARG A 1 79 ? 18.745 10.651 -2.990 1.00 87.94 79 ARG A C 1
ATOM 646 O O . ARG A 1 79 ? 19.211 10.097 -3.984 1.00 87.94 79 ARG A O 1
ATOM 653 N N . ASP A 1 80 ? 19.384 11.594 -2.306 1.00 90.69 80 ASP A N 1
ATOM 654 C CA . ASP A 1 80 ? 20.672 12.158 -2.719 1.00 90.69 80 ASP A CA 1
ATOM 655 C C . ASP A 1 80 ? 21.752 11.068 -2.811 1.00 90.69 80 ASP A C 1
ATOM 657 O O . ASP A 1 80 ? 22.483 10.978 -3.800 1.00 90.69 80 ASP A O 1
ATOM 661 N N . SER A 1 81 ? 21.800 10.164 -1.828 1.00 92.12 81 SER A N 1
ATOM 662 C CA . SER A 1 81 ? 22.711 9.016 -1.820 1.00 92.12 81 SER A CA 1
ATOM 663 C C . SER A 1 81 ? 22.472 8.064 -3.003 1.00 92.12 81 SER A C 1
ATOM 665 O O . SER A 1 81 ? 23.435 7.599 -3.621 1.00 92.12 81 SER A O 1
ATOM 667 N N . VAL A 1 82 ? 21.216 7.783 -3.377 1.00 91.50 82 VAL A N 1
ATOM 668 C CA . VAL A 1 82 ? 20.914 6.946 -4.555 1.00 91.50 82 VAL A CA 1
ATOM 669 C C . VAL A 1 82 ? 21.244 7.668 -5.862 1.00 91.50 82 VAL A C 1
ATOM 671 O O . VAL A 1 82 ? 21.812 7.053 -6.766 1.00 91.50 82 VAL A O 1
ATOM 674 N N . GLU A 1 83 ? 20.942 8.962 -5.978 1.00 92.56 83 GLU A N 1
ATOM 675 C CA . GLU A 1 83 ? 21.299 9.764 -7.155 1.00 92.56 83 GLU A CA 1
ATOM 676 C C . GLU A 1 83 ? 22.824 9.802 -7.359 1.00 92.56 83 GLU A C 1
ATOM 678 O O . GLU A 1 83 ? 23.309 9.600 -8.478 1.00 92.56 83 GLU A O 1
ATOM 683 N N . LEU A 1 84 ? 23.596 9.938 -6.274 1.00 92.88 84 LEU A N 1
ATOM 684 C CA . LEU A 1 84 ? 25.055 9.828 -6.295 1.00 92.88 84 LEU A CA 1
ATOM 685 C C . LEU A 1 84 ? 25.515 8.432 -6.730 1.00 92.88 84 LEU A C 1
ATOM 687 O O . LEU A 1 84 ? 26.391 8.326 -7.591 1.00 92.88 84 LEU A O 1
ATOM 691 N N . ALA A 1 85 ? 24.911 7.358 -6.217 1.00 91.00 85 ALA A N 1
ATOM 692 C CA . ALA A 1 85 ? 25.232 5.998 -6.651 1.00 91.00 85 ALA A CA 1
ATOM 693 C C . ALA A 1 85 ? 24.982 5.807 -8.161 1.00 91.00 85 ALA A C 1
ATOM 695 O O . ALA A 1 85 ? 25.842 5.291 -8.878 1.00 91.00 85 ALA A O 1
ATOM 696 N N . LEU A 1 86 ? 23.846 6.287 -8.673 1.00 90.31 86 LEU A N 1
ATOM 697 C CA . LEU A 1 86 ? 23.523 6.238 -10.100 1.00 90.31 86 LEU A CA 1
ATOM 698 C C . LEU A 1 86 ? 24.479 7.099 -10.948 1.00 90.31 86 LEU A C 1
ATOM 700 O O . LEU A 1 86 ? 24.853 6.708 -12.057 1.00 90.31 86 LEU A O 1
ATOM 704 N N . SER A 1 87 ? 24.948 8.234 -10.424 1.00 90.00 87 SER A N 1
ATOM 705 C CA . SER A 1 87 ? 25.931 9.081 -11.112 1.00 90.00 87 SER A CA 1
ATOM 706 C C . SER A 1 87 ? 27.274 8.366 -11.323 1.00 90.00 87 SER A C 1
ATOM 708 O O . SER A 1 87 ? 27.855 8.461 -12.404 1.00 90.00 87 SER A O 1
ATOM 710 N N . VAL A 1 88 ? 27.716 7.557 -10.349 1.00 87.62 88 VAL A N 1
ATOM 711 C CA . VAL A 1 88 ? 28.961 6.770 -10.423 1.00 87.62 88 VAL A CA 1
ATOM 712 C C . VAL A 1 88 ? 28.908 5.728 -11.545 1.00 87.62 88 VAL A C 1
ATOM 714 O O . VAL A 1 88 ? 29.931 5.434 -12.160 1.00 87.62 88 VAL A O 1
ATOM 717 N N . ILE A 1 89 ? 27.719 5.209 -11.870 1.00 85.12 89 ILE A N 1
ATOM 718 C CA . ILE A 1 89 ? 27.499 4.283 -12.995 1.00 85.12 89 ILE A CA 1
ATOM 719 C C . ILE A 1 89 ? 27.163 4.977 -14.319 1.00 85.12 89 ILE A C 1
ATOM 721 O O . ILE A 1 89 ? 26.677 4.325 -15.244 1.00 85.12 89 ILE A O 1
ATOM 725 N N . ASN A 1 90 ? 27.458 6.277 -14.432 1.00 86.1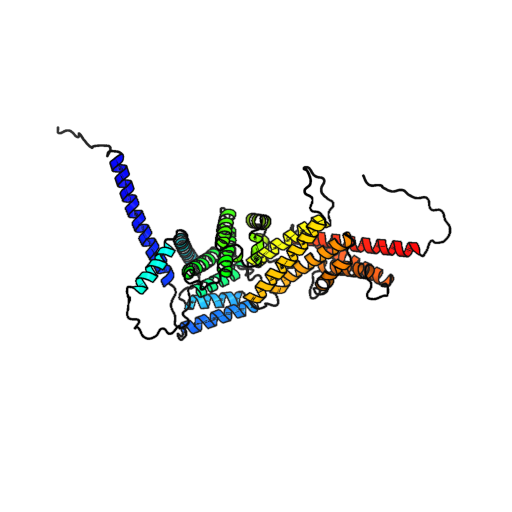2 90 ASN A N 1
ATOM 726 C CA . ASN A 1 90 ? 27.170 7.123 -15.594 1.00 86.12 90 ASN A CA 1
ATOM 727 C C . ASN A 1 90 ? 25.677 7.192 -15.942 1.00 86.12 90 ASN A C 1
ATOM 729 O O . ASN A 1 90 ? 25.296 7.277 -17.111 1.00 86.12 90 ASN A O 1
ATOM 733 N N . ARG A 1 91 ? 24.814 7.154 -14.922 1.00 85.44 91 ARG A N 1
ATOM 734 C CA . ARG A 1 91 ? 23.360 7.279 -15.065 1.00 85.44 91 ARG A CA 1
ATOM 735 C C . ARG A 1 91 ? 22.802 8.394 -14.183 1.00 85.44 91 ARG A C 1
ATOM 737 O O . ARG A 1 91 ? 21.957 8.121 -13.334 1.00 85.44 91 ARG A O 1
ATOM 744 N N . PRO A 1 92 ? 23.244 9.649 -14.367 1.00 88.19 92 PRO A N 1
ATOM 745 C CA . PRO A 1 92 ? 22.668 10.759 -13.625 1.00 88.19 92 PRO A CA 1
ATOM 746 C C . PRO A 1 92 ? 21.164 10.859 -13.900 1.00 88.19 92 PRO A C 1
ATOM 748 O O . PRO A 1 92 ? 20.687 10.606 -15.012 1.00 88.19 92 PRO A O 1
ATOM 751 N N . VAL A 1 93 ? 20.412 11.218 -12.867 1.00 88.19 93 VAL A N 1
ATOM 752 C CA . VAL A 1 93 ? 18.976 11.469 -12.981 1.00 88.19 93 VAL A CA 1
ATOM 753 C C . VAL A 1 93 ? 18.769 12.763 -13.778 1.00 88.19 93 VAL A C 1
ATOM 755 O O . VAL A 1 93 ? 19.519 13.723 -13.588 1.00 88.19 93 VAL A O 1
ATOM 758 N N . PRO A 1 94 ? 17.810 12.808 -14.719 1.00 87.38 94 PRO A N 1
ATOM 759 C CA . PRO A 1 94 ? 17.587 13.996 -15.531 1.00 87.38 94 PRO A CA 1
ATOM 760 C C . PRO A 1 94 ? 17.151 15.183 -14.665 1.00 87.38 94 PRO A C 1
ATOM 762 O O . PRO A 1 94 ? 16.150 15.114 -13.958 1.00 87.38 94 PRO A O 1
ATOM 765 N N . THR A 1 95 ? 17.890 16.286 -14.769 1.00 83.94 95 THR A N 1
ATOM 766 C CA . THR A 1 95 ? 17.605 17.550 -14.068 1.00 83.94 95 THR A CA 1
ATOM 767 C C . THR A 1 95 ? 16.824 18.552 -14.924 1.00 83.94 95 THR A C 1
ATOM 769 O O . THR A 1 95 ? 16.199 19.462 -14.392 1.00 83.94 95 THR A O 1
ATOM 772 N N . SER A 1 96 ? 16.838 18.389 -16.253 1.00 87.50 96 SER A N 1
ATOM 773 C CA . SER A 1 96 ? 16.137 19.244 -17.219 1.00 87.50 96 SER A CA 1
ATOM 774 C C . SER A 1 96 ? 14.883 18.550 -17.746 1.00 87.50 96 SER A C 1
ATOM 776 O O . SER A 1 96 ? 14.889 17.346 -17.997 1.00 87.50 96 SER A O 1
ATOM 778 N N . SER A 1 97 ? 13.817 19.309 -18.008 1.00 86.38 97 SER A N 1
ATOM 779 C CA . SER A 1 97 ? 12.588 18.777 -18.612 1.00 86.38 97 SER A CA 1
ATOM 780 C C . SER A 1 97 ? 12.834 18.128 -19.978 1.00 86.38 97 SER A C 1
ATOM 782 O O . SER A 1 97 ? 12.202 17.127 -20.303 1.00 86.38 97 SER A O 1
ATOM 784 N N . PHE A 1 98 ? 13.778 18.653 -20.770 1.00 89.44 98 PHE A N 1
ATOM 785 C CA . PHE A 1 98 ? 14.121 18.071 -22.071 1.00 89.44 98 PHE A CA 1
ATOM 786 C C . PHE A 1 98 ? 14.862 16.739 -21.919 1.00 89.44 98 PHE A C 1
ATOM 788 O O . PHE A 1 98 ? 14.521 15.765 -22.591 1.00 89.44 98 PHE A O 1
ATOM 795 N N . SER A 1 99 ? 15.843 16.668 -21.011 1.00 88.69 99 SER A N 1
ATOM 796 C CA . SER A 1 99 ? 16.556 15.412 -20.750 1.00 88.69 99 SER A CA 1
ATOM 797 C C . SER A 1 99 ? 15.639 14.368 -20.119 1.00 88.69 99 SER A C 1
ATOM 799 O O . SER A 1 99 ? 15.758 13.187 -20.437 1.00 88.69 99 SER A O 1
ATOM 801 N N . LEU A 1 100 ? 14.674 14.799 -19.303 1.00 90.31 100 LEU A N 1
ATOM 802 C CA . LEU A 1 100 ? 13.632 13.939 -18.760 1.00 90.31 100 LEU A CA 1
ATOM 803 C C . LEU A 1 100 ? 12.705 13.411 -19.858 1.00 90.31 100 LEU A C 1
ATOM 805 O O . LEU A 1 100 ? 12.480 12.207 -19.917 1.00 90.31 100 LEU A O 1
ATOM 809 N N . ALA A 1 101 ? 12.202 14.273 -20.745 1.00 90.62 101 ALA A N 1
ATOM 810 C CA . ALA A 1 101 ? 11.339 13.858 -21.848 1.00 90.62 101 ALA A CA 1
ATOM 811 C C . ALA A 1 101 ? 12.056 12.864 -22.772 1.00 90.62 101 ALA A C 1
ATOM 813 O O . ALA A 1 101 ? 11.521 11.797 -23.067 1.00 90.62 101 ALA A O 1
ATOM 814 N N . LEU A 1 102 ? 13.295 13.165 -23.171 1.00 91.12 102 LEU A N 1
ATOM 815 C CA . LEU A 1 102 ? 14.094 12.280 -24.017 1.00 91.12 102 LEU A CA 1
ATOM 816 C C . LEU A 1 102 ? 14.440 10.963 -23.307 1.00 91.12 102 LEU A C 1
ATOM 818 O O . LEU A 1 102 ? 14.335 9.891 -23.902 1.00 91.12 102 LEU A O 1
ATOM 822 N N . GLY A 1 103 ? 14.807 11.027 -22.025 1.00 90.06 103 GLY A N 1
ATOM 823 C CA . GLY A 1 103 ? 15.091 9.854 -21.203 1.00 90.06 103 GLY A CA 1
ATOM 824 C C . GLY A 1 103 ? 13.864 8.966 -21.010 1.00 90.06 103 GLY A C 1
ATOM 825 O O . GLY A 1 103 ? 13.968 7.744 -21.109 1.00 90.06 103 GLY A O 1
ATOM 826 N N . LEU A 1 104 ? 12.691 9.560 -20.790 1.00 91.25 104 LEU A N 1
ATOM 827 C CA . LEU A 1 104 ? 11.423 8.848 -20.665 1.00 91.25 104 LEU A CA 1
ATOM 828 C C . LEU A 1 104 ? 10.997 8.225 -21.995 1.00 91.25 104 LEU A C 1
ATOM 830 O O . LEU A 1 104 ? 10.578 7.068 -22.004 1.00 91.25 104 LEU A O 1
ATOM 834 N N . LEU A 1 105 ? 11.146 8.942 -23.113 1.00 90.25 105 LEU A N 1
ATOM 835 C CA . LEU A 1 105 ? 10.913 8.401 -24.455 1.00 90.25 105 LEU A CA 1
ATOM 836 C C . LEU A 1 105 ? 11.808 7.187 -24.711 1.00 90.25 105 LEU A C 1
ATOM 838 O O . LEU A 1 105 ? 11.319 6.138 -25.126 1.00 90.25 105 LEU A O 1
ATOM 842 N N . TRP A 1 106 ? 13.101 7.296 -24.399 1.00 88.69 106 TRP A N 1
ATOM 843 C CA . TRP A 1 106 ? 14.056 6.199 -24.537 1.00 88.69 106 TRP A CA 1
ATOM 844 C C . TRP A 1 106 ? 13.710 4.999 -23.647 1.00 88.69 106 TRP A C 1
ATOM 846 O O . TRP A 1 106 ? 13.698 3.856 -24.115 1.00 88.69 106 TRP A O 1
ATOM 856 N N . ALA A 1 107 ? 13.399 5.243 -22.372 1.00 89.88 107 ALA A N 1
ATOM 857 C CA . ALA A 1 107 ? 13.023 4.200 -21.425 1.00 89.88 107 ALA A CA 1
ATOM 858 C C . ALA A 1 107 ? 11.724 3.498 -21.854 1.00 89.88 107 ALA A C 1
ATOM 860 O O . ALA A 1 107 ? 11.651 2.270 -21.833 1.00 89.88 107 ALA A O 1
ATOM 861 N N . SER A 1 108 ? 10.731 4.259 -22.315 1.00 89.62 108 SER A N 1
ATOM 862 C CA . SER A 1 108 ? 9.446 3.736 -22.791 1.00 89.62 108 SER A CA 1
ATOM 863 C C . SER A 1 108 ? 9.606 2.939 -24.083 1.00 89.62 108 SER A C 1
ATOM 865 O O . SER A 1 108 ? 9.080 1.834 -24.193 1.00 89.62 108 SER A O 1
ATOM 867 N N . LEU A 1 109 ? 10.392 3.439 -25.041 1.00 86.00 109 LEU A N 1
ATOM 868 C CA . LEU A 1 109 ? 10.708 2.712 -26.270 1.00 86.00 109 LEU A CA 1
ATOM 869 C C . LEU A 1 109 ? 11.415 1.389 -25.956 1.00 86.00 109 LEU A C 1
ATOM 871 O O . LEU A 1 109 ? 11.024 0.339 -26.465 1.00 86.00 109 LEU A O 1
ATOM 875 N N . SER A 1 110 ? 12.409 1.428 -25.066 1.00 83.56 110 SER A N 1
ATOM 876 C CA . SER A 1 110 ? 13.111 0.231 -24.594 1.00 83.56 110 SER A CA 1
ATOM 877 C C . SER A 1 110 ? 12.135 -0.754 -23.950 1.00 83.56 110 SER A C 1
ATOM 879 O O . SER A 1 110 ? 12.163 -1.944 -24.264 1.00 83.56 110 SER A O 1
ATOM 881 N N . HIS A 1 111 ? 11.216 -0.259 -23.119 1.00 86.50 111 HIS A N 1
ATOM 882 C CA . HIS A 1 111 ? 10.186 -1.073 -22.486 1.00 86.50 111 HIS A CA 1
ATOM 883 C C . HIS A 1 111 ? 9.311 -1.796 -23.512 1.00 86.50 111 HIS A C 1
ATOM 885 O O . HIS A 1 111 ? 9.150 -3.015 -23.439 1.00 86.50 111 HIS A O 1
ATOM 891 N N . LEU A 1 112 ? 8.799 -1.072 -24.511 1.00 85.25 112 LEU A N 1
ATOM 892 C CA . LEU A 1 112 ? 7.985 -1.643 -25.586 1.00 85.25 112 LEU A CA 1
ATOM 893 C C . LEU A 1 112 ? 8.753 -2.724 -26.359 1.00 85.25 112 LEU A C 1
ATOM 895 O O . LEU A 1 112 ? 8.226 -3.816 -26.579 1.00 85.25 112 LEU A O 1
ATOM 899 N N . ILE A 1 113 ? 10.024 -2.473 -26.689 1.00 78.88 113 ILE A N 1
ATOM 900 C CA . ILE A 1 113 ? 10.896 -3.450 -27.360 1.00 78.88 113 ILE A CA 1
ATOM 901 C C . ILE A 1 113 ? 11.058 -4.728 -26.515 1.00 78.88 113 ILE A C 1
ATOM 903 O O . ILE A 1 113 ? 11.004 -5.841 -27.053 1.00 78.88 113 ILE A O 1
ATOM 907 N N . PHE A 1 114 ? 11.227 -4.606 -25.193 1.00 76.38 114 PHE A N 1
ATOM 908 C CA . PHE A 1 114 ? 11.309 -5.760 -24.289 1.00 76.38 114 PHE A CA 1
ATOM 909 C C . PHE A 1 114 ? 9.980 -6.516 -24.167 1.00 76.38 114 PHE A C 1
ATOM 911 O O . PHE A 1 114 ? 9.988 -7.752 -24.116 1.00 76.38 114 PHE A O 1
ATOM 918 N N . GLN A 1 115 ? 8.844 -5.812 -24.167 1.00 77.75 115 GLN A N 1
ATOM 919 C CA . GLN A 1 115 ? 7.518 -6.427 -24.053 1.00 77.75 115 GLN A CA 1
ATOM 920 C C . GLN A 1 115 ? 7.119 -7.238 -25.289 1.00 77.75 115 GLN A C 1
ATOM 922 O O . GLN A 1 115 ? 6.522 -8.304 -25.136 1.00 77.75 115 GLN A O 1
ATOM 927 N N . VAL A 1 116 ? 7.501 -6.788 -26.489 1.00 74.25 116 VAL A N 1
ATOM 928 C CA . VAL A 1 116 ? 7.265 -7.508 -27.759 1.00 74.25 116 VAL A CA 1
ATOM 929 C C . VAL A 1 116 ? 8.201 -8.724 -27.912 1.00 74.25 116 VAL A C 1
ATOM 931 O O . VAL A 1 116 ? 8.082 -9.510 -28.844 1.00 74.25 116 VAL A O 1
ATOM 934 N N . GLY A 1 117 ? 9.138 -8.935 -26.979 1.00 68.94 117 GLY A N 1
ATOM 935 C CA . GLY A 1 117 ? 10.055 -10.080 -26.983 1.00 68.94 117 GLY A CA 1
ATOM 936 C C . GLY A 1 117 ? 11.287 -9.898 -27.874 1.00 68.94 117 GLY A C 1
ATOM 937 O O . GLY A 1 117 ? 12.245 -10.658 -27.741 1.00 68.94 117 GLY A O 1
ATOM 938 N N . LEU A 1 118 ? 11.331 -8.844 -28.694 1.00 68.69 118 LEU A N 1
ATOM 939 C CA . LEU A 1 118 ? 12.497 -8.483 -29.508 1.00 68.69 118 LEU A CA 1
ATOM 940 C C . LEU A 1 118 ? 13.705 -8.112 -28.643 1.00 68.69 118 LEU A C 1
ATOM 942 O O . LEU A 1 118 ? 14.825 -8.524 -28.937 1.00 68.69 118 LEU A O 1
ATOM 946 N N . GLY A 1 119 ? 13.478 -7.420 -27.522 1.00 64.44 119 GLY A N 1
ATOM 947 C CA . GLY A 1 119 ? 14.531 -7.152 -26.541 1.00 64.44 119 GLY A CA 1
ATOM 948 C C . GLY A 1 119 ? 15.098 -8.438 -25.932 1.00 64.44 119 GLY A C 1
ATOM 949 O O . GLY A 1 119 ? 16.313 -8.579 -25.815 1.00 64.44 119 GLY A O 1
ATOM 950 N N . LYS A 1 120 ? 14.238 -9.425 -25.630 1.00 69.44 120 LYS A N 1
ATOM 951 C CA . LYS A 1 120 ? 14.642 -10.744 -25.099 1.00 69.44 120 LYS A CA 1
ATOM 952 C C . LYS A 1 120 ? 15.463 -11.535 -26.113 1.00 69.44 120 LYS A C 1
ATOM 954 O O . LYS A 1 120 ? 16.485 -12.114 -25.749 1.00 69.44 120 LYS A O 1
ATOM 959 N N . LEU A 1 121 ? 15.049 -11.509 -27.380 1.00 71.12 121 LEU A N 1
ATOM 960 C CA . LEU A 1 121 ? 15.806 -12.091 -28.484 1.00 71.12 121 LEU A CA 1
ATOM 961 C C . LEU A 1 121 ? 17.176 -11.418 -28.628 1.00 71.12 121 LEU A C 1
ATOM 963 O O . LEU A 1 121 ? 18.173 -12.114 -28.781 1.00 71.12 121 LEU A O 1
ATOM 967 N N . GLY A 1 122 ? 17.251 -10.090 -28.507 1.00 68.19 122 GLY A N 1
ATOM 968 C CA . GLY A 1 122 ? 18.519 -9.360 -28.519 1.00 68.19 122 GLY A CA 1
ATOM 969 C C . GLY A 1 122 ? 19.458 -9.772 -27.385 1.00 68.19 122 GLY A C 1
ATOM 970 O O . GLY A 1 122 ? 20.636 -10.013 -27.637 1.00 68.19 122 GLY A O 1
ATOM 971 N N . VAL A 1 123 ? 18.947 -9.949 -26.159 1.00 67.19 123 VAL A N 1
ATOM 972 C CA . VAL A 1 123 ? 19.742 -10.476 -25.027 1.00 67.19 123 VAL A CA 1
ATOM 973 C C . VAL A 1 123 ? 20.263 -11.876 -25.336 1.00 67.19 123 VAL A C 1
ATOM 975 O O . VAL A 1 123 ? 21.435 -12.175 -25.112 1.00 67.19 123 VAL A O 1
ATOM 978 N N . TYR A 1 124 ? 19.390 -12.734 -25.859 1.00 71.69 124 TYR A N 1
ATOM 979 C CA . TYR A 1 124 ? 19.723 -14.109 -26.197 1.00 71.69 124 TYR A CA 1
ATOM 980 C C . TYR A 1 124 ? 20.803 -14.173 -27.287 1.00 71.69 124 TYR A C 1
ATOM 982 O O . TYR A 1 124 ? 21.833 -14.821 -27.097 1.00 71.69 124 TYR A O 1
ATOM 990 N N . LEU A 1 125 ? 20.630 -13.423 -28.378 1.00 70.69 125 LEU A N 1
ATOM 991 C CA . LEU A 1 125 ? 21.606 -13.306 -29.463 1.00 70.69 125 LEU A CA 1
ATOM 992 C C . LEU A 1 125 ? 22.932 -12.733 -28.967 1.00 70.69 125 LEU A C 1
ATOM 994 O O . LEU A 1 125 ? 23.981 -13.245 -29.335 1.00 70.69 125 LEU A O 1
ATOM 998 N N . ALA A 1 126 ? 22.904 -11.734 -28.086 1.00 67.19 126 ALA A N 1
ATOM 999 C CA . ALA A 1 126 ? 24.109 -11.186 -27.477 1.00 67.19 126 ALA A CA 1
ATOM 1000 C C . ALA A 1 126 ? 24.860 -12.226 -26.645 1.00 67.19 126 ALA A C 1
ATOM 1002 O O . ALA A 1 126 ? 26.073 -12.347 -26.779 1.00 67.19 126 ALA A O 1
ATOM 1003 N N . SER A 1 127 ? 24.147 -13.010 -25.833 1.00 67.19 127 SER A N 1
ATOM 1004 C CA . SER A 1 127 ? 24.765 -14.075 -25.038 1.00 67.19 127 SER A CA 1
ATOM 1005 C C . SER A 1 127 ? 25.342 -15.197 -25.909 1.00 67.19 127 SER A C 1
ATOM 1007 O O . SER A 1 127 ? 26.416 -15.721 -25.615 1.00 67.19 127 SER A O 1
ATOM 1009 N N . LEU A 1 128 ? 24.686 -15.519 -27.030 1.00 70.50 128 LEU A N 1
ATOM 1010 C CA . LEU A 1 128 ? 25.207 -16.453 -28.026 1.00 70.50 128 LEU A CA 1
ATOM 1011 C C . LEU A 1 128 ? 26.434 -15.893 -28.751 1.00 70.50 128 LEU A C 1
ATOM 1013 O O . LEU A 1 128 ? 27.415 -16.616 -28.916 1.00 70.50 128 LEU A O 1
ATOM 1017 N N . LEU A 1 129 ? 26.412 -14.624 -29.166 1.00 66.62 129 LEU A N 1
ATOM 1018 C CA . LEU A 1 129 ? 27.563 -13.982 -29.799 1.00 66.62 129 LEU A CA 1
ATOM 1019 C C . LEU A 1 129 ? 28.746 -13.894 -28.837 1.00 66.62 129 LEU A C 1
ATOM 1021 O O . LEU A 1 129 ? 29.857 -14.180 -29.253 1.00 66.62 129 LEU A O 1
ATOM 1025 N N . GLU A 1 130 ? 28.532 -13.581 -27.560 1.00 65.12 130 GLU A N 1
ATOM 1026 C CA . GLU A 1 130 ? 29.594 -13.576 -26.543 1.00 65.12 130 GLU A CA 1
ATOM 1027 C C . GLU A 1 130 ? 30.208 -14.962 -26.330 1.00 65.12 130 GLU A C 1
ATOM 1029 O O . GLU A 1 130 ? 31.403 -15.074 -26.070 1.00 65.12 130 GLU A O 1
ATOM 1034 N N . SER A 1 131 ? 29.415 -16.027 -26.483 1.00 62.75 131 SER A N 1
ATOM 1035 C CA . SER A 1 131 ? 29.926 -17.400 -26.412 1.00 62.75 131 SER A CA 1
ATOM 1036 C C . SER A 1 131 ? 30.735 -17.824 -27.646 1.00 62.75 131 SER A C 1
ATOM 1038 O O . SER A 1 131 ? 31.534 -18.753 -27.552 1.00 62.75 131 SER A O 1
ATOM 1040 N N . LYS A 1 132 ? 30.538 -17.164 -28.799 1.00 61.97 132 LYS A N 1
ATOM 1041 C CA . LYS A 1 132 ? 31.107 -17.569 -30.100 1.00 61.97 132 LYS A CA 1
ATOM 1042 C C . LYS A 1 132 ? 32.159 -16.617 -30.664 1.00 61.97 132 LYS A C 1
ATOM 1044 O O . LYS A 1 132 ? 33.030 -17.057 -31.406 1.00 61.97 132 LYS A O 1
ATOM 1049 N N . ILE A 1 133 ? 32.080 -15.331 -30.345 1.00 52.34 133 ILE A N 1
ATOM 1050 C CA . ILE A 1 133 ? 32.990 -14.289 -30.810 1.00 52.34 133 ILE A CA 1
ATOM 1051 C C . ILE A 1 133 ? 33.671 -13.712 -29.565 1.00 52.34 133 ILE A C 1
ATOM 1053 O O . ILE A 1 133 ? 33.040 -12.949 -28.829 1.00 52.34 133 ILE A O 1
ATOM 1057 N N . PRO A 1 134 ? 34.949 -14.040 -29.305 1.00 46.53 134 PRO A N 1
ATOM 1058 C CA . PRO A 1 134 ? 35.741 -13.341 -28.304 1.00 46.53 134 PRO A CA 1
ATOM 1059 C C . PRO A 1 134 ? 36.023 -11.925 -28.823 1.00 46.53 134 PRO A C 1
ATOM 1061 O O . PRO A 1 134 ? 37.068 -11.642 -29.404 1.00 46.53 134 PRO A O 1
ATOM 1064 N N . VAL A 1 135 ? 35.051 -11.024 -28.681 1.00 40.97 135 VAL A N 1
ATOM 1065 C CA . VAL A 1 135 ? 35.215 -9.617 -29.046 1.00 40.97 135 VAL A CA 1
ATOM 1066 C C . VAL A 1 135 ? 36.112 -8.962 -27.998 1.00 40.97 135 VAL A C 1
ATOM 1068 O O . VAL A 1 135 ? 35.650 -8.545 -26.941 1.00 40.97 135 VAL A O 1
ATOM 1071 N N . GLY A 1 136 ? 37.403 -8.888 -28.324 1.00 34.09 136 GLY A N 1
ATOM 1072 C CA . GLY A 1 136 ? 38.371 -7.962 -27.741 1.00 34.09 136 GLY A CA 1
ATOM 1073 C C . GLY A 1 136 ? 39.005 -8.401 -26.422 1.00 34.09 136 GLY A C 1
ATOM 1074 O O . GLY A 1 136 ? 38.480 -8.104 -25.358 1.00 34.09 136 GLY A O 1
ATOM 1075 N N . GLY A 1 137 ? 40.188 -9.022 -26.502 1.00 33.75 137 GLY A N 1
ATOM 1076 C CA . GLY A 1 137 ? 41.328 -8.796 -25.592 1.00 33.75 137 GLY A CA 1
ATOM 1077 C C . GLY A 1 137 ? 41.173 -9.030 -24.082 1.00 33.75 137 GLY A C 1
ATOM 1078 O O . GLY A 1 137 ? 42.148 -8.858 -23.355 1.00 33.75 137 GLY A O 1
ATOM 1079 N N . ALA A 1 138 ? 40.014 -9.442 -23.577 1.00 36.84 138 ALA A N 1
ATOM 1080 C CA . ALA A 1 138 ? 39.874 -9.940 -22.219 1.00 36.84 138 ALA A CA 1
ATOM 1081 C C . ALA A 1 138 ? 40.426 -11.365 -22.201 1.00 36.84 138 ALA A C 1
ATOM 1083 O O . ALA A 1 138 ? 39.715 -12.336 -22.453 1.00 36.84 138 ALA A O 1
ATOM 1084 N N . SER A 1 139 ? 41.741 -11.442 -21.986 1.00 32.94 139 SER A N 1
ATOM 1085 C CA . SER A 1 139 ? 42.494 -12.665 -21.741 1.00 32.94 139 SER A CA 1
ATOM 1086 C C . SER A 1 139 ? 41.669 -13.669 -20.938 1.00 32.94 139 SER A C 1
ATOM 1088 O O . SER A 1 139 ? 40.992 -13.308 -19.970 1.00 32.94 139 SER A O 1
ATOM 1090 N N . ALA A 1 140 ? 41.796 -14.941 -21.310 1.00 36.97 140 ALA A N 1
ATOM 1091 C CA . ALA A 1 140 ? 41.425 -16.110 -20.524 1.00 36.97 140 ALA A CA 1
ATOM 1092 C C . ALA A 1 140 ? 42.253 -16.209 -19.217 1.00 36.97 140 ALA A C 1
ATOM 1094 O O . ALA A 1 140 ? 42.763 -17.264 -18.854 1.00 36.97 140 ALA A O 1
ATOM 1095 N N . ALA A 1 141 ? 42.389 -15.097 -18.495 1.00 32.97 141 ALA A N 1
ATOM 1096 C CA . ALA A 1 141 ? 43.011 -14.959 -17.198 1.00 32.97 141 ALA A CA 1
ATOM 1097 C C . ALA A 1 141 ? 41.901 -14.794 -16.157 1.00 32.97 141 ALA A C 1
ATOM 1099 O O . ALA A 1 141 ? 41.470 -13.696 -15.821 1.00 32.97 141 ALA A O 1
ATOM 1100 N N . GLY A 1 142 ? 41.444 -15.935 -15.645 1.00 33.06 142 GLY A N 1
ATOM 1101 C CA . GLY A 1 142 ? 40.677 -16.011 -14.412 1.00 33.06 142 GLY A CA 1
ATOM 1102 C C . GLY A 1 142 ? 39.201 -15.657 -14.557 1.00 33.06 142 GLY A C 1
ATOM 1103 O O . GLY A 1 142 ? 38.801 -14.496 -14.514 1.00 33.06 142 GLY A O 1
ATOM 1104 N N . LYS A 1 143 ? 38.360 -16.694 -14.516 1.00 38.19 143 LYS A N 1
ATOM 1105 C CA . LYS A 1 143 ? 37.054 -16.632 -13.847 1.00 38.19 143 LYS A CA 1
ATOM 1106 C C . LYS A 1 143 ? 37.264 -16.221 -12.380 1.00 38.19 143 LYS A C 1
ATOM 1108 O O . LYS A 1 143 ? 37.131 -17.034 -11.474 1.00 38.19 143 LYS A O 1
ATOM 1113 N N . LYS A 1 144 ? 37.630 -14.971 -12.114 1.00 36.12 144 LYS A N 1
ATOM 1114 C CA . LYS A 1 144 ? 37.399 -14.376 -10.805 1.00 36.12 144 LYS A CA 1
ATOM 1115 C C . LYS A 1 144 ? 35.989 -13.824 -10.877 1.00 36.12 144 LYS A C 1
ATOM 1117 O O . LYS A 1 144 ? 35.735 -12.855 -11.587 1.00 36.12 144 LYS A O 1
ATOM 1122 N N . HIS A 1 145 ? 35.075 -14.493 -10.179 1.00 37.09 145 HIS A N 1
ATOM 1123 C CA . HIS A 1 145 ? 33.747 -13.998 -9.824 1.00 37.09 145 HIS A CA 1
ATOM 1124 C C . HIS A 1 145 ? 33.880 -12.727 -8.965 1.00 37.09 145 HIS A C 1
ATOM 1126 O O . HIS A 1 145 ? 33.548 -12.708 -7.787 1.00 37.09 145 HIS A O 1
ATOM 1132 N N . GLY A 1 146 ? 34.431 -11.662 -9.543 1.00 39.66 146 GLY A N 1
ATOM 1133 C CA . GLY A 1 146 ? 34.392 -10.335 -8.966 1.00 39.66 146 GLY A CA 1
ATOM 1134 C C . GLY A 1 146 ? 32.966 -9.817 -9.078 1.00 39.66 146 GLY A C 1
ATOM 1135 O O . GLY A 1 146 ? 32.358 -9.889 -10.146 1.00 39.66 146 GLY A O 1
ATOM 1136 N N . PHE A 1 147 ? 32.435 -9.334 -7.964 1.00 49.72 147 PHE A N 1
ATOM 1137 C CA . PHE A 1 147 ? 31.125 -8.710 -7.844 1.00 49.72 147 PHE A CA 1
ATOM 1138 C C . PHE A 1 147 ? 31.066 -7.458 -8.739 1.00 49.72 147 PHE A C 1
ATOM 1140 O O . PHE A 1 147 ? 31.574 -6.396 -8.386 1.00 49.72 147 PHE A O 1
ATOM 1147 N N . ARG A 1 148 ? 30.567 -7.633 -9.967 1.00 66.88 148 ARG A N 1
ATOM 1148 C CA . ARG A 1 148 ? 30.304 -6.562 -10.938 1.00 66.88 148 ARG A CA 1
ATOM 1149 C C . ARG A 1 148 ? 28.960 -5.938 -10.615 1.00 66.88 148 ARG A C 1
ATOM 1151 O O . ARG A 1 148 ? 28.043 -6.704 -10.332 1.00 66.88 148 ARG A O 1
ATOM 1158 N N . VAL A 1 149 ? 28.834 -4.614 -10.755 1.00 69.19 149 VAL A N 1
ATOM 1159 C CA . VAL A 1 149 ? 27.521 -3.969 -10.618 1.00 69.19 149 VAL A CA 1
ATOM 1160 C C . VAL A 1 149 ? 26.565 -4.589 -11.632 1.00 69.19 149 VAL A C 1
ATOM 1162 O O . VAL A 1 149 ? 26.795 -4.537 -12.845 1.00 69.19 149 VAL A O 1
ATOM 1165 N N . THR A 1 150 ? 25.548 -5.276 -11.130 1.00 80.06 150 THR A N 1
ATOM 1166 C CA . THR A 1 150 ? 24.627 -6.058 -11.956 1.00 80.06 150 THR A CA 1
ATOM 1167 C C . THR A 1 150 ? 23.452 -5.205 -12.417 1.00 80.06 150 THR A C 1
ATOM 1169 O O . THR A 1 150 ? 23.049 -4.256 -11.749 1.00 80.06 150 THR A O 1
ATOM 1172 N N . SER A 1 151 ? 22.834 -5.567 -13.545 1.00 82.50 151 SER A N 1
ATOM 1173 C CA . SER A 1 151 ? 21.549 -4.978 -13.951 1.00 82.50 151 SER A CA 1
ATOM 1174 C C . SER A 1 151 ? 20.494 -5.111 -12.849 1.00 82.50 151 SER A C 1
ATOM 1176 O O . SER A 1 151 ? 19.705 -4.191 -12.664 1.00 82.50 151 SER A O 1
ATOM 1178 N N . SER A 1 152 ? 20.518 -6.196 -12.067 1.00 86.00 152 SER A N 1
ATOM 1179 C CA . SER A 1 152 ? 19.659 -6.353 -10.895 1.00 86.00 152 SER A CA 1
ATOM 1180 C C . SER A 1 152 ? 19.875 -5.292 -9.813 1.00 86.00 152 SER A C 1
ATOM 1182 O O . SER A 1 152 ? 18.898 -4.806 -9.253 1.00 86.00 152 SER A O 1
ATOM 1184 N N . GLU A 1 153 ? 21.115 -4.890 -9.538 1.00 87.25 153 GLU A N 1
ATOM 1185 C CA . GLU A 1 153 ? 21.408 -3.834 -8.556 1.00 87.25 153 GLU A CA 1
ATOM 1186 C C . GLU A 1 153 ? 21.001 -2.455 -9.075 1.00 87.25 153 GLU A C 1
ATOM 1188 O O . GLU A 1 153 ? 20.432 -1.658 -8.335 1.00 87.25 153 GLU A O 1
ATOM 1193 N N . VAL A 1 154 ? 21.205 -2.192 -10.369 1.00 89.06 154 VAL A N 1
ATOM 1194 C CA . VAL A 1 154 ? 20.725 -0.958 -11.011 1.00 89.06 154 VAL A CA 1
ATOM 1195 C C . VAL A 1 154 ? 19.195 -0.885 -10.976 1.00 89.06 154 VAL A C 1
ATOM 1197 O O . VAL A 1 154 ? 18.637 0.173 -10.692 1.00 89.06 154 VAL A O 1
ATOM 1200 N N . ALA A 1 155 ? 18.506 -2.008 -11.207 1.00 91.50 155 ALA A N 1
ATOM 1201 C CA . ALA A 1 155 ? 17.052 -2.088 -11.084 1.00 91.50 155 ALA A CA 1
ATOM 1202 C C . ALA A 1 155 ? 16.583 -1.746 -9.664 1.00 91.50 155 ALA A C 1
ATOM 1204 O O . ALA A 1 155 ? 15.641 -0.972 -9.511 1.00 91.50 155 ALA A O 1
ATOM 1205 N N . GLN A 1 156 ? 17.257 -2.274 -8.636 1.00 90.06 156 GLN A N 1
ATOM 1206 C CA . GLN A 1 156 ? 16.954 -1.961 -7.237 1.00 90.06 156 GLN A CA 1
ATOM 1207 C C . GLN A 1 156 ? 17.223 -0.493 -6.901 1.00 90.06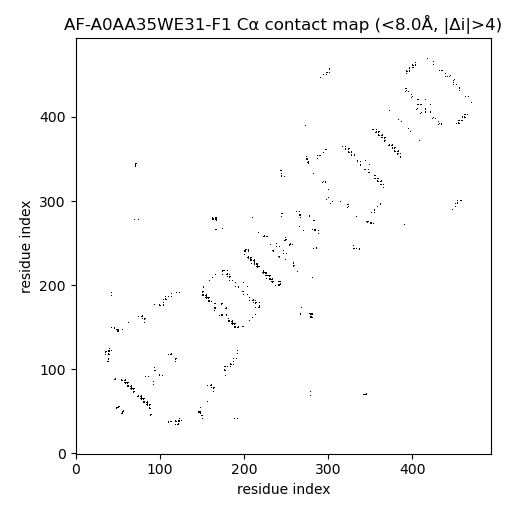 156 GLN A C 1
ATOM 1209 O O . GLN A 1 156 ? 16.408 0.115 -6.216 1.00 90.06 156 GLN A O 1
ATOM 1214 N N . ALA A 1 157 ? 18.299 0.102 -7.424 1.00 91.06 157 ALA A N 1
ATOM 1215 C CA . ALA A 1 157 ? 18.589 1.518 -7.218 1.00 91.06 157 ALA A CA 1
ATOM 1216 C C . ALA A 1 157 ? 17.506 2.427 -7.816 1.00 91.06 157 ALA A C 1
ATOM 1218 O O .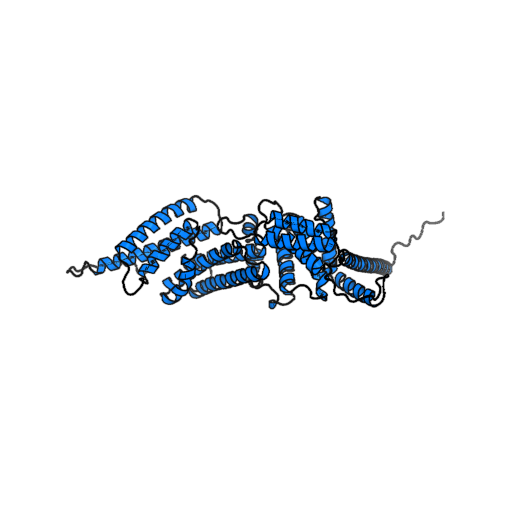 ALA A 1 157 ? 16.987 3.303 -7.127 1.00 91.06 157 ALA A O 1
ATOM 1219 N N . TYR A 1 158 ? 17.091 2.176 -9.063 1.00 92.62 158 TYR A N 1
ATOM 1220 C CA . TYR A 1 158 ? 15.967 2.904 -9.660 1.00 92.62 1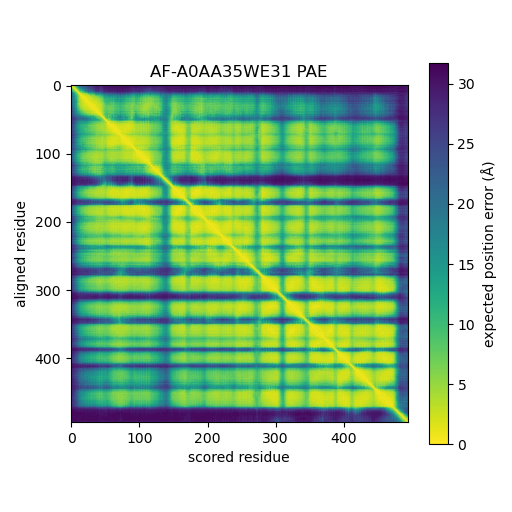58 TYR A CA 1
ATOM 1221 C C . TYR A 1 158 ? 14.645 2.642 -8.935 1.00 92.62 158 TYR A C 1
ATOM 1223 O O . TYR A 1 158 ? 13.841 3.561 -8.803 1.00 92.62 158 TYR A O 1
ATOM 1231 N N . HIS A 1 159 ? 14.407 1.412 -8.468 1.00 91.31 159 HIS A N 1
ATOM 1232 C CA . HIS A 1 159 ? 13.188 1.077 -7.738 1.00 91.31 159 HIS A CA 1
ATOM 1233 C C . HIS A 1 159 ? 13.117 1.798 -6.391 1.00 91.31 159 HIS A C 1
ATOM 1235 O O . HIS A 1 159 ? 12.096 2.415 -6.107 1.00 91.31 159 HIS A O 1
ATOM 1241 N N . LEU A 1 160 ? 14.204 1.800 -5.614 1.00 88.56 160 LEU A N 1
ATOM 1242 C CA . LEU A 1 160 ? 14.281 2.521 -4.346 1.00 88.56 160 LEU A CA 1
ATOM 1243 C C . LEU A 1 160 ? 14.091 4.026 -4.561 1.00 88.56 160 LEU A C 1
ATOM 1245 O O . LEU A 1 160 ? 13.283 4.652 -3.882 1.00 88.56 160 LEU A O 1
ATOM 1249 N N . LEU A 1 161 ? 14.768 4.602 -5.557 1.00 89.19 161 LEU A N 1
ATOM 1250 C CA . LEU A 1 161 ? 14.611 6.018 -5.884 1.00 89.19 161 LEU A CA 1
ATOM 1251 C C . LEU A 1 161 ? 13.178 6.355 -6.320 1.00 89.19 161 LEU A C 1
ATOM 1253 O O . LEU A 1 161 ? 12.643 7.393 -5.939 1.00 89.19 161 LEU A O 1
ATOM 1257 N N . HIS A 1 162 ? 12.536 5.471 -7.087 1.00 88.62 162 HIS A N 1
ATOM 1258 C CA . HIS A 1 162 ? 11.130 5.602 -7.462 1.00 88.62 162 HIS A CA 1
ATOM 1259 C C . HIS A 1 162 ? 10.205 5.561 -6.239 1.00 88.62 162 HIS A C 1
ATOM 1261 O O . HIS A 1 162 ? 9.314 6.398 -6.122 1.00 88.62 162 HIS A O 1
ATOM 1267 N N . GLN A 1 163 ? 10.428 4.619 -5.320 1.00 85.31 163 GLN A N 1
ATOM 1268 C CA . GLN A 1 163 ? 9.651 4.488 -4.090 1.00 85.31 163 GLN A CA 1
ATOM 1269 C C . GLN A 1 163 ? 9.788 5.738 -3.209 1.00 85.31 163 GLN A C 1
ATOM 1271 O O . GLN A 1 163 ? 8.779 6.298 -2.791 1.00 85.31 163 GLN A O 1
ATOM 1276 N N . VAL A 1 164 ? 11.007 6.253 -3.028 1.00 81.44 164 VAL A N 1
ATOM 1277 C CA . VAL A 1 164 ? 11.259 7.501 -2.288 1.00 81.44 164 VAL A CA 1
ATOM 1278 C C . VAL A 1 164 ? 10.620 8.708 -2.986 1.00 81.44 164 VAL A C 1
ATOM 1280 O O . VAL A 1 164 ? 9.995 9.544 -2.338 1.00 81.44 164 VAL A O 1
ATOM 1283 N N . ASN A 1 165 ? 10.700 8.791 -4.318 1.00 81.88 165 ASN A N 1
ATOM 1284 C CA . ASN A 1 165 ? 10.084 9.884 -5.075 1.00 81.88 165 ASN A CA 1
ATOM 1285 C C . ASN A 1 165 ? 8.554 9.886 -4.956 1.00 81.88 165 ASN A C 1
ATOM 1287 O O . ASN A 1 165 ? 7.948 10.942 -4.847 1.00 81.88 165 ASN A O 1
ATOM 1291 N N . MET A 1 166 ? 7.930 8.711 -4.946 1.00 76.31 166 MET A N 1
ATOM 1292 C CA . MET A 1 166 ? 6.483 8.562 -4.782 1.00 76.31 166 MET A CA 1
ATOM 1293 C C . MET A 1 166 ? 5.980 8.867 -3.366 1.00 76.31 166 MET A C 1
ATOM 1295 O O . MET A 1 166 ? 4.787 8.723 -3.120 1.00 76.31 166 MET A O 1
ATOM 1299 N N . THR A 1 167 ? 6.860 9.179 -2.414 1.00 71.06 167 THR A N 1
ATOM 1300 C CA . THR A 1 167 ? 6.511 9.174 -0.984 1.00 71.06 167 THR A CA 1
ATOM 1301 C C . THR A 1 167 ? 7.042 10.372 -0.213 1.00 71.06 167 THR A C 1
ATOM 1303 O O . THR A 1 167 ? 6.535 10.663 0.867 1.00 71.06 167 THR A O 1
ATOM 1306 N N . ALA A 1 168 ? 8.023 11.093 -0.760 1.00 62.81 168 ALA A N 1
ATOM 1307 C CA . ALA A 1 168 ? 8.578 12.294 -0.157 1.00 62.81 168 ALA A CA 1
ATOM 1308 C C . ALA A 1 168 ? 7.567 13.470 -0.189 1.00 62.81 168 ALA A C 1
ATOM 1310 O O . ALA A 1 168 ? 7.297 14.012 -1.271 1.00 62.81 168 ALA A O 1
ATOM 1311 N N . PRO A 1 169 ? 7.045 13.916 0.975 1.00 51.44 169 PRO A N 1
ATOM 1312 C CA . PRO A 1 169 ? 6.088 15.017 1.050 1.00 51.44 169 PRO A CA 1
ATOM 1313 C C . PRO A 1 169 ? 6.704 16.332 0.550 1.00 51.44 169 PRO A C 1
ATOM 1315 O O . PRO A 1 169 ? 7.874 16.620 0.793 1.00 51.44 169 PRO A O 1
ATOM 1318 N N . GLY A 1 170 ? 5.916 17.146 -0.160 1.00 50.44 170 GLY A N 1
ATOM 1319 C CA . GLY A 1 170 ? 6.331 18.478 -0.625 1.00 50.44 170 GLY A CA 1
ATOM 1320 C C . GLY A 1 170 ? 7.160 18.505 -1.914 1.00 50.44 170 GLY A C 1
ATOM 1321 O O . GLY A 1 170 ? 7.371 19.578 -2.478 1.00 50.44 170 GLY A O 1
ATOM 1322 N N . THR A 1 171 ? 7.567 17.354 -2.454 1.00 49.09 171 THR A N 1
ATOM 1323 C CA . THR A 1 171 ? 7.969 17.290 -3.863 1.00 49.09 171 THR A CA 1
ATOM 1324 C C . THR A 1 171 ? 6.690 17.142 -4.680 1.00 49.09 171 THR A C 1
ATOM 1326 O O . THR A 1 171 ? 5.995 16.145 -4.542 1.00 49.09 171 THR A O 1
ATOM 1329 N N . GLY A 1 172 ? 6.317 18.128 -5.500 1.00 47.16 172 GLY A N 1
ATOM 1330 C CA . GLY A 1 172 ? 5.154 18.057 -6.406 1.00 47.16 172 GLY A CA 1
ATOM 1331 C C . GLY A 1 172 ? 5.317 17.009 -7.522 1.00 47.16 172 GLY A C 1
ATOM 1332 O O . GLY A 1 172 ? 5.116 17.306 -8.695 1.00 47.16 172 GLY A O 1
ATOM 1333 N N . SER A 1 173 ? 5.774 15.803 -7.176 1.00 52.81 173 SER A N 1
ATOM 1334 C CA . SER A 1 173 ? 6.435 14.830 -8.039 1.00 52.81 173 SER A CA 1
ATOM 1335 C C . SER A 1 173 ? 5.595 13.579 -8.314 1.00 52.81 173 SER A C 1
ATOM 1337 O O . SER A 1 173 ? 5.926 12.845 -9.246 1.00 52.81 173 SER A O 1
ATOM 1339 N N . HIS A 1 174 ? 4.488 13.356 -7.593 1.00 50.19 174 HIS A N 1
ATOM 1340 C CA . HIS A 1 174 ? 3.568 12.234 -7.849 1.00 50.19 174 HIS A CA 1
ATOM 1341 C C . HIS A 1 174 ? 3.005 12.264 -9.284 1.00 50.19 174 HIS A C 1
ATOM 1343 O O . HIS A 1 174 ? 2.819 11.221 -9.904 1.00 50.19 174 HIS A O 1
ATOM 1349 N N . LEU A 1 175 ? 2.827 13.470 -9.836 1.00 52.72 175 LEU A N 1
ATOM 1350 C CA . LEU A 1 175 ? 2.379 13.745 -11.209 1.00 52.72 175 LEU A CA 1
ATOM 1351 C C . LEU A 1 175 ? 3.542 13.940 -12.203 1.00 52.72 175 LEU A C 1
ATOM 1353 O O . LEU A 1 175 ? 3.326 14.279 -13.365 1.00 52.72 175 LEU A O 1
ATOM 1357 N N . SER A 1 176 ? 4.795 13.787 -11.761 1.00 66.12 176 SER A N 1
ATOM 1358 C CA . SER A 1 176 ? 5.959 14.120 -12.584 1.00 66.12 176 SER A CA 1
ATOM 1359 C C . SER A 1 176 ? 6.361 12.970 -13.506 1.00 66.12 176 SER A C 1
ATOM 1361 O O . SER A 1 176 ? 6.441 11.808 -13.103 1.00 66.12 176 SER A O 1
ATOM 1363 N N . GLY A 1 177 ? 6.747 13.308 -14.741 1.00 81.69 177 GLY A N 1
ATOM 1364 C CA . GLY A 1 177 ? 7.381 12.363 -15.666 1.00 81.69 177 GLY A CA 1
ATOM 1365 C C . GLY A 1 177 ? 8.655 11.710 -15.107 1.00 81.69 177 GLY A C 1
ATOM 1366 O O . GLY A 1 177 ? 9.089 10.687 -15.633 1.00 81.69 177 GLY A O 1
ATOM 1367 N N . LEU A 1 178 ? 9.231 12.254 -14.025 1.00 87.44 178 LEU A N 1
ATOM 1368 C CA . LEU A 1 178 ? 10.364 11.669 -13.311 1.00 87.44 178 LEU A CA 1
ATOM 1369 C C . LEU A 1 178 ? 9.984 10.352 -12.628 1.00 87.44 178 LEU A C 1
ATOM 1371 O O . LEU A 1 178 ? 10.716 9.377 -12.779 1.00 87.44 178 LEU A O 1
ATOM 1375 N N . GLY A 1 179 ? 8.832 10.283 -11.954 1.00 88.69 179 GLY A N 1
ATOM 1376 C CA . GLY A 1 179 ? 8.354 9.042 -11.338 1.00 88.69 179 GLY A CA 1
ATOM 1377 C C . GLY A 1 179 ? 8.206 7.923 -12.372 1.00 88.69 179 GLY A C 1
ATOM 1378 O O . GLY A 1 179 ? 8.771 6.840 -12.210 1.00 88.69 179 GLY A O 1
ATOM 1379 N N . LEU A 1 180 ? 7.556 8.224 -13.506 1.00 89.94 180 LEU A N 1
ATOM 1380 C CA . LEU A 1 180 ? 7.461 7.301 -14.645 1.00 89.94 180 LEU A CA 1
ATOM 1381 C C . LEU A 1 180 ? 8.832 6.891 -15.184 1.00 89.94 180 LEU A C 1
ATOM 1383 O O . LEU A 1 180 ? 9.069 5.709 -15.426 1.00 89.94 180 LEU A O 1
ATOM 1387 N N . TYR A 1 181 ? 9.740 7.850 -15.368 1.00 92.19 181 TYR A N 1
ATOM 1388 C CA . TYR A 1 181 ? 11.084 7.580 -15.867 1.00 92.19 181 TYR A CA 1
ATOM 1389 C C . TYR A 1 181 ? 11.822 6.585 -14.966 1.00 92.19 181 TYR A C 1
ATOM 1391 O O . TYR A 1 181 ? 12.381 5.602 -15.462 1.00 92.19 181 TYR A O 1
ATOM 1399 N N . LEU A 1 182 ? 11.795 6.802 -13.650 1.00 92.81 182 LEU A N 1
ATOM 1400 C CA . LEU A 1 182 ? 12.441 5.926 -12.675 1.00 92.81 182 LEU A CA 1
ATOM 1401 C C . LEU A 1 182 ? 11.808 4.527 -12.677 1.00 92.81 182 LEU A C 1
ATOM 1403 O O . LEU A 1 182 ? 12.526 3.529 -12.762 1.00 92.81 182 LEU A O 1
ATOM 1407 N N . ALA A 1 183 ? 10.475 4.449 -12.669 1.00 92.69 183 ALA A N 1
ATOM 1408 C CA . ALA A 1 183 ? 9.735 3.189 -12.653 1.00 92.69 183 ALA A CA 1
ATOM 1409 C C . ALA A 1 183 ? 9.981 2.338 -13.911 1.00 92.69 183 ALA A C 1
ATOM 1411 O O . ALA A 1 183 ? 10.233 1.133 -13.817 1.00 92.69 183 ALA A O 1
ATOM 1412 N N . VAL A 1 184 ? 9.959 2.959 -15.095 1.00 92.50 184 VAL A N 1
ATOM 1413 C CA . VAL A 1 184 ? 10.201 2.264 -16.367 1.00 92.50 184 VAL A CA 1
ATOM 1414 C C . VAL A 1 184 ? 11.654 1.789 -16.462 1.00 92.50 184 VAL A C 1
ATOM 1416 O O . VAL A 1 184 ? 11.895 0.661 -16.893 1.00 92.50 184 VAL A O 1
ATOM 1419 N N . ASN A 1 185 ? 12.631 2.591 -16.017 1.00 92.12 185 ASN A N 1
ATOM 1420 C CA . ASN A 1 185 ? 14.033 2.158 -15.976 1.00 92.12 185 ASN A CA 1
ATOM 1421 C C . ASN A 1 185 ? 14.238 0.981 -15.013 1.00 92.12 185 ASN A C 1
ATOM 1423 O O . ASN A 1 185 ? 14.867 -0.004 -15.404 1.00 92.12 185 ASN A O 1
ATOM 1427 N N . ALA A 1 186 ? 13.672 1.039 -13.802 1.00 93.31 186 ALA A N 1
ATOM 1428 C CA . ALA A 1 186 ? 13.722 -0.070 -12.848 1.00 93.31 186 ALA A CA 1
ATOM 1429 C C . ALA A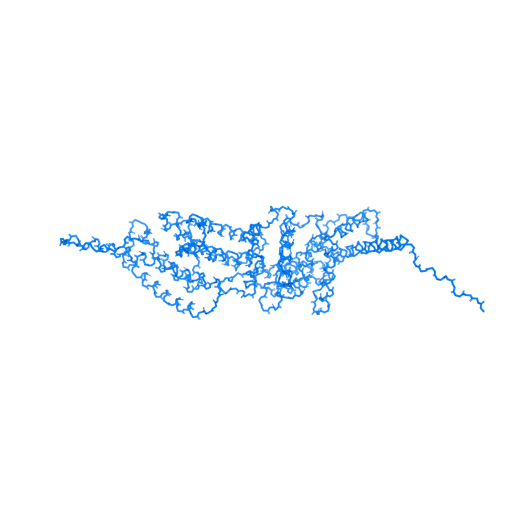 1 186 ? 13.216 -1.373 -13.485 1.00 93.31 186 ALA A C 1
ATOM 1431 O O . ALA A 1 186 ? 13.886 -2.408 -13.423 1.00 93.31 186 ALA A O 1
ATOM 1432 N N . LEU A 1 187 ? 12.073 -1.307 -14.174 1.00 92.06 187 LEU A N 1
ATOM 1433 C CA . LEU A 1 187 ? 11.484 -2.468 -14.828 1.00 92.06 187 LEU A CA 1
ATOM 1434 C C . LEU A 1 187 ? 12.307 -2.965 -16.024 1.00 92.06 187 LEU A C 1
ATOM 1436 O O . LEU A 1 187 ? 12.482 -4.173 -16.180 1.00 92.06 187 LEU A O 1
ATOM 1440 N N . ASN A 1 188 ? 12.851 -2.069 -16.849 1.00 89.88 188 ASN A N 1
ATOM 1441 C CA . ASN A 1 188 ? 13.688 -2.457 -17.986 1.00 89.88 188 ASN A CA 1
ATOM 1442 C C . ASN A 1 188 ? 14.946 -3.211 -17.537 1.00 89.88 188 ASN A C 1
ATOM 1444 O O . ASN A 1 188 ? 15.305 -4.221 -18.143 1.00 89.88 188 ASN A O 1
ATOM 1448 N N . PHE A 1 189 ? 15.601 -2.762 -16.462 1.00 88.25 189 PHE A N 1
ATOM 1449 C CA . PHE A 1 189 ? 16.756 -3.467 -15.904 1.00 88.25 189 PHE A CA 1
ATOM 1450 C C . PHE A 1 189 ? 16.376 -4.787 -15.231 1.00 88.25 189 PHE A C 1
ATOM 1452 O O . PHE A 1 189 ? 17.102 -5.773 -15.380 1.00 88.25 189 PHE A O 1
ATOM 1459 N N . ALA A 1 190 ? 15.221 -4.844 -14.565 1.00 89.25 190 ALA A N 1
ATOM 1460 C CA . ALA A 1 190 ? 14.711 -6.086 -13.999 1.00 89.25 190 ALA A CA 1
ATOM 1461 C C . ALA A 1 190 ? 14.403 -7.135 -15.085 1.00 89.25 190 ALA A C 1
ATOM 1463 O O . ALA A 1 190 ? 14.776 -8.301 -14.947 1.00 89.25 190 ALA A O 1
ATOM 1464 N N . GLU A 1 191 ? 13.782 -6.729 -16.197 1.00 84.31 191 GLU A N 1
ATOM 1465 C CA . GLU A 1 191 ? 13.507 -7.608 -17.343 1.00 84.31 191 GLU A CA 1
ATOM 1466 C C . GLU A 1 191 ? 14.782 -8.025 -18.086 1.00 84.31 191 GLU A C 1
ATOM 1468 O O . GLU A 1 191 ? 14.886 -9.172 -18.527 1.00 84.31 191 GLU A O 1
ATOM 1473 N N . ALA A 1 192 ? 15.776 -7.139 -18.186 1.00 81.31 192 ALA A N 1
ATOM 1474 C CA . ALA A 1 192 ? 17.066 -7.456 -18.793 1.00 81.31 192 ALA A CA 1
ATOM 1475 C C . ALA A 1 192 ? 17.820 -8.566 -18.037 1.00 81.31 192 ALA A C 1
ATOM 1477 O O . ALA A 1 192 ? 18.478 -9.401 -18.663 1.00 81.31 192 ALA A O 1
ATOM 1478 N N . ASP A 1 193 ? 17.712 -8.600 -16.705 1.00 79.06 193 ASP A N 1
ATOM 1479 C CA . ASP A 1 193 ? 18.356 -9.621 -15.864 1.00 79.06 193 ASP A CA 1
ATOM 1480 C C . ASP A 1 193 ? 17.468 -10.840 -15.571 1.00 79.06 193 ASP A C 1
ATOM 1482 O O . ASP A 1 193 ? 17.915 -11.831 -14.982 1.00 79.06 193 ASP A O 1
ATOM 1486 N N . ARG A 1 194 ? 16.210 -10.811 -16.025 1.00 77.19 194 ARG A N 1
ATOM 1487 C CA . ARG A 1 194 ? 15.236 -11.895 -15.859 1.00 77.19 194 ARG A CA 1
ATOM 1488 C C . ARG A 1 194 ? 15.742 -13.283 -16.280 1.00 77.19 194 ARG A C 1
ATOM 1490 O O . ARG A 1 194 ? 15.529 -14.215 -15.502 1.00 77.19 194 ARG A O 1
ATOM 1497 N N . PRO A 1 195 ? 16.435 -13.489 -17.425 1.00 73.56 195 PRO A N 1
ATOM 1498 C CA . PRO A 1 195 ? 16.934 -14.819 -17.791 1.00 73.56 195 PRO A CA 1
ATOM 1499 C C . PRO A 1 195 ? 17.982 -15.365 -16.810 1.00 73.56 195 PRO A C 1
ATOM 1501 O O . PRO A 1 195 ? 18.126 -16.579 -16.692 1.00 73.56 195 PRO A O 1
ATOM 1504 N N . LYS A 1 196 ? 18.690 -14.495 -16.077 1.00 76.12 196 LYS A N 1
ATOM 1505 C CA . LYS A 1 196 ? 19.718 -14.893 -15.105 1.00 76.12 196 LYS A CA 1
ATOM 1506 C C . LYS A 1 196 ? 19.151 -15.154 -13.705 1.00 76.12 196 LYS A C 1
ATOM 1508 O O . LYS A 1 196 ? 19.908 -15.581 -12.840 1.00 76.12 196 LYS A O 1
ATOM 1513 N N . LYS A 1 197 ? 17.852 -14.894 -13.479 1.00 79.38 197 LYS A N 1
ATOM 1514 C CA . LYS A 1 197 ? 17.135 -15.086 -12.201 1.00 79.38 197 LYS A CA 1
ATOM 1515 C C . LYS A 1 197 ? 17.862 -14.489 -10.980 1.00 79.38 197 LYS A C 1
ATOM 1517 O O . LYS A 1 197 ? 17.832 -15.066 -9.899 1.00 79.38 197 LYS A O 1
ATOM 1522 N N . ARG A 1 198 ? 18.531 -13.341 -11.154 1.00 82.25 198 ARG A N 1
ATOM 1523 C CA . ARG A 1 198 ? 19.267 -12.657 -10.070 1.00 82.25 198 ARG A CA 1
ATOM 1524 C C . ARG A 1 198 ? 18.353 -11.895 -9.114 1.00 82.25 198 ARG A C 1
ATOM 1526 O O . ARG A 1 198 ? 18.673 -11.775 -7.938 1.00 82.25 198 ARG A O 1
ATOM 1533 N N . LEU A 1 199 ? 17.222 -11.398 -9.617 1.00 85.31 199 LEU A N 1
ATOM 1534 C CA . LEU A 1 199 ? 16.190 -10.762 -8.802 1.00 85.31 199 LEU A CA 1
ATOM 1535 C C . LEU A 1 199 ? 15.152 -11.794 -8.346 1.00 85.31 199 LEU A C 1
ATOM 1537 O O . LEU A 1 199 ? 14.673 -12.568 -9.183 1.00 85.31 199 LEU A O 1
ATOM 1541 N N . PRO A 1 200 ? 14.754 -11.779 -7.063 1.00 86.88 200 PRO A N 1
ATOM 1542 C CA . PRO A 1 200 ? 13.622 -12.563 -6.588 1.00 86.88 200 PRO A CA 1
ATOM 1543 C C . PRO A 1 200 ? 12.333 -12.196 -7.335 1.00 86.88 200 PRO A C 1
ATOM 1545 O O . PRO A 1 200 ? 12.083 -11.025 -7.627 1.00 86.88 200 PRO A O 1
ATOM 1548 N N . GLY A 1 201 ? 11.479 -13.189 -7.596 1.00 86.12 201 GLY A N 1
ATOM 1549 C CA . GLY A 1 201 ? 10.167 -12.976 -8.219 1.00 86.12 201 GLY A CA 1
ATOM 1550 C C . GLY A 1 201 ? 9.285 -11.944 -7.496 1.00 86.12 201 GLY A C 1
ATOM 1551 O O . GLY A 1 201 ? 8.722 -11.091 -8.189 1.00 86.12 201 GLY A O 1
ATOM 1552 N N . PRO A 1 202 ? 9.241 -11.927 -6.145 1.00 86.69 202 PRO A N 1
ATOM 1553 C CA . PRO A 1 202 ? 8.511 -10.910 -5.391 1.00 86.69 202 PRO A CA 1
ATOM 1554 C C . PRO A 1 202 ? 8.943 -9.483 -5.701 1.00 86.69 202 PRO A C 1
ATOM 1556 O O . PRO A 1 202 ? 8.086 -8.657 -6.003 1.00 86.69 202 PRO A O 1
ATOM 1559 N N . VAL A 1 203 ? 10.250 -9.220 -5.759 1.00 87.00 203 VAL A N 1
ATOM 1560 C CA . VAL A 1 203 ? 10.795 -7.889 -6.077 1.00 87.00 203 VAL A CA 1
ATOM 1561 C C . VAL A 1 203 ? 10.385 -7.454 -7.485 1.00 87.00 203 VAL A C 1
ATOM 1563 O O . VAL A 1 203 ? 9.975 -6.319 -7.698 1.00 87.00 203 VAL A O 1
ATOM 1566 N N . VAL A 1 204 ? 10.421 -8.362 -8.464 1.00 89.12 204 VAL A N 1
ATOM 1567 C CA . VAL A 1 204 ? 9.981 -8.044 -9.834 1.00 89.12 204 VAL A CA 1
ATOM 1568 C C . VAL A 1 204 ? 8.484 -7.734 -9.874 1.00 89.12 204 VAL A C 1
ATOM 1570 O O . VAL A 1 204 ? 8.071 -6.786 -10.539 1.00 89.12 204 VAL A O 1
ATOM 1573 N N . SER A 1 205 ? 7.660 -8.508 -9.164 1.00 89.25 205 SER A N 1
ATOM 1574 C CA . SER A 1 205 ? 6.219 -8.245 -9.093 1.00 89.25 205 SER A CA 1
ATOM 1575 C C . SER A 1 205 ? 5.904 -6.922 -8.385 1.00 89.25 205 SER A C 1
ATOM 1577 O O . SER A 1 205 ? 4.994 -6.214 -8.809 1.00 89.25 205 SER A O 1
ATOM 1579 N N . GLU A 1 206 ? 6.703 -6.549 -7.382 1.00 87.88 206 GLU A N 1
ATOM 1580 C CA . GLU A 1 206 ? 6.620 -5.262 -6.699 1.00 87.88 206 GLU A CA 1
ATOM 1581 C C . GLU A 1 206 ? 6.925 -4.108 -7.660 1.00 87.88 206 GLU A C 1
ATOM 1583 O O . GLU A 1 206 ? 6.117 -3.189 -7.774 1.00 87.88 206 GLU A O 1
ATOM 1588 N N . ILE A 1 207 ? 8.008 -4.209 -8.445 1.00 90.94 207 ILE A N 1
ATOM 1589 C CA . ILE A 1 207 ? 8.357 -3.233 -9.492 1.00 90.94 207 ILE A CA 1
ATOM 1590 C C . ILE A 1 207 ? 7.202 -3.058 -10.491 1.00 90.94 207 ILE A C 1
ATOM 1592 O O . ILE A 1 207 ? 6.857 -1.927 -10.836 1.00 90.94 207 ILE A O 1
ATOM 1596 N N . TYR A 1 208 ? 6.568 -4.153 -10.926 1.00 91.69 208 TYR A N 1
ATOM 1597 C CA . TYR A 1 208 ? 5.390 -4.096 -11.798 1.00 91.69 208 TYR A CA 1
ATOM 1598 C C . TYR A 1 208 ? 4.214 -3.363 -11.140 1.00 91.69 208 TYR A C 1
ATOM 1600 O O . TYR A 1 208 ? 3.624 -2.479 -11.759 1.00 91.69 208 TYR A O 1
ATOM 1608 N N . CYS A 1 209 ? 3.878 -3.700 -9.893 1.00 89.88 209 CYS A N 1
ATOM 1609 C CA . CYS A 1 209 ? 2.784 -3.052 -9.171 1.00 89.88 209 CYS A CA 1
ATOM 1610 C C . CYS A 1 209 ? 3.056 -1.556 -8.952 1.00 89.88 209 CYS A C 1
ATOM 1612 O O . CYS A 1 209 ? 2.176 -0.737 -9.209 1.00 89.88 209 CYS A O 1
ATOM 1614 N N . SER A 1 210 ? 4.274 -1.180 -8.553 1.00 89.19 210 SER A N 1
ATOM 1615 C CA . SER A 1 210 ? 4.662 0.224 -8.377 1.00 89.19 210 SER A CA 1
ATOM 1616 C C . SER A 1 210 ? 4.605 1.011 -9.688 1.00 89.19 210 SER A C 1
ATOM 1618 O O . SER A 1 210 ? 4.130 2.143 -9.683 1.00 89.19 210 SER A O 1
ATOM 1620 N N . LEU A 1 211 ? 5.030 0.426 -10.815 1.00 91.44 211 LEU A N 1
ATOM 1621 C CA . LEU A 1 211 ? 4.883 1.066 -12.127 1.00 91.44 211 LEU A CA 1
ATOM 1622 C C . LEU A 1 211 ? 3.409 1.220 -12.519 1.00 91.44 211 LEU A C 1
ATOM 1624 O O . LEU A 1 211 ? 3.046 2.237 -13.104 1.00 91.44 211 LEU A O 1
ATOM 1628 N N . GLY A 1 212 ? 2.560 0.243 -12.188 1.00 90.38 212 GLY A N 1
ATOM 1629 C CA . GLY A 1 212 ? 1.113 0.334 -12.382 1.00 90.38 212 GLY A CA 1
ATOM 1630 C C . GLY A 1 212 ? 0.508 1.543 -11.674 1.00 90.38 212 GLY A C 1
ATOM 1631 O O . GLY A 1 212 ? -0.176 2.334 -12.318 1.00 90.38 212 GLY A O 1
ATOM 1632 N N . LEU A 1 213 ? 0.830 1.718 -10.389 1.00 87.31 213 LEU A N 1
ATOM 1633 C CA . LEU A 1 213 ? 0.379 2.861 -9.587 1.00 87.31 213 LEU A CA 1
ATOM 1634 C C . LEU A 1 213 ? 0.926 4.195 -10.113 1.00 87.31 213 LEU A C 1
ATOM 1636 O O . LEU A 1 213 ? 0.189 5.163 -10.252 1.00 87.31 213 LEU A O 1
ATOM 1640 N N . GLN A 1 214 ? 2.214 4.260 -10.459 1.00 87.88 214 GLN A N 1
ATOM 1641 C CA . GLN A 1 214 ? 2.781 5.478 -11.044 1.00 87.88 214 GLN A CA 1
ATOM 1642 C C . GLN A 1 214 ? 2.110 5.806 -12.383 1.00 87.88 214 GLN A C 1
ATOM 1644 O O . GLN A 1 214 ? 1.819 6.965 -12.668 1.00 87.88 214 GLN A O 1
ATOM 1649 N N . SER A 1 215 ? 1.838 4.793 -13.208 1.00 88.25 215 SER A N 1
ATOM 1650 C CA . SER A 1 215 ? 1.173 4.976 -14.499 1.00 88.25 215 SER A CA 1
ATOM 1651 C C . SER A 1 215 ? -0.248 5.492 -14.335 1.00 88.25 215 SER A C 1
ATOM 1653 O O . SER A 1 215 ? -0.641 6.363 -15.104 1.00 88.25 215 SER A O 1
ATOM 1655 N N . SER A 1 216 ? -0.995 5.020 -13.332 1.00 85.94 216 SER A N 1
ATOM 1656 C CA . SER A 1 216 ? -2.342 5.533 -13.081 1.00 85.94 216 SER A CA 1
ATOM 1657 C C . SER A 1 216 ? -2.347 6.995 -12.654 1.00 85.94 216 SER A C 1
ATOM 1659 O O . SER A 1 216 ? -3.153 7.755 -13.178 1.00 85.94 216 SER A O 1
ATOM 1661 N N . LEU A 1 217 ? -1.395 7.404 -11.811 1.00 81.94 217 LEU A N 1
ATOM 1662 C CA . LEU A 1 217 ? -1.247 8.801 -11.387 1.00 81.94 217 LEU A CA 1
ATOM 1663 C C . LEU A 1 217 ? -0.795 9.728 -12.524 1.00 81.94 217 LEU A C 1
ATOM 1665 O O . LEU A 1 217 ? -1.158 10.898 -12.566 1.00 81.94 217 LEU A O 1
ATOM 1669 N N . SER A 1 218 ? 0.017 9.215 -13.449 1.00 83.56 218 SER A N 1
ATOM 1670 C CA . SER A 1 218 ? 0.650 10.033 -14.494 1.00 83.56 218 SER A CA 1
ATOM 1671 C C . SER A 1 218 ? -0.161 10.104 -15.792 1.00 83.56 218 SER A C 1
ATOM 1673 O O . SER A 1 218 ? 0.061 10.996 -16.610 1.00 83.56 218 SER A O 1
ATOM 1675 N N . LEU A 1 219 ? -1.059 9.140 -16.024 1.00 83.06 219 LEU A N 1
ATOM 1676 C CA . LEU A 1 219 ? -1.838 8.987 -17.256 1.00 83.06 219 LEU A CA 1
ATOM 1677 C C . LEU A 1 219 ? -3.338 8.917 -16.921 1.00 83.06 219 LEU A C 1
ATOM 1679 O O . LEU A 1 219 ? -3.920 7.833 -16.995 1.00 83.06 219 LEU A O 1
ATOM 1683 N N . PRO A 1 220 ? -4.002 10.043 -16.603 1.00 79.94 220 PRO A N 1
ATOM 1684 C CA . PRO A 1 220 ? -5.382 10.038 -16.104 1.00 79.94 220 PRO A CA 1
ATOM 1685 C C . PRO A 1 220 ? -6.376 9.374 -17.071 1.00 79.94 220 PRO A C 1
ATOM 1687 O O . PRO A 1 220 ? -7.281 8.666 -16.645 1.00 79.94 220 PRO A O 1
ATOM 1690 N N . HIS A 1 221 ? -6.177 9.524 -18.384 1.00 84.06 221 HIS A N 1
ATOM 1691 C CA . HIS A 1 221 ? -7.050 8.922 -19.401 1.00 84.06 221 HIS A CA 1
ATOM 1692 C C . HIS A 1 221 ? -6.846 7.412 -19.601 1.00 84.06 221 HIS A C 1
ATOM 1694 O O . HIS A 1 221 ? -7.716 6.749 -20.159 1.00 84.06 221 HIS A O 1
ATOM 1700 N N . LEU A 1 222 ? -5.700 6.865 -19.185 1.00 84.50 222 LEU A N 1
ATOM 1701 C CA . LEU A 1 222 ? -5.350 5.447 -19.338 1.00 84.50 222 LEU A CA 1
ATOM 1702 C C . LEU A 1 222 ? -5.105 4.779 -17.984 1.00 84.50 222 LEU A C 1
ATOM 1704 O O . LEU A 1 222 ? -4.503 3.707 -17.932 1.00 84.50 222 LEU A O 1
ATOM 1708 N N . SER A 1 223 ? -5.543 5.406 -16.894 1.00 82.94 223 SER A N 1
ATOM 1709 C CA . SER A 1 223 ? -5.122 5.052 -15.543 1.00 82.94 223 SER A CA 1
ATOM 1710 C C . SER A 1 223 ? -5.534 3.630 -15.175 1.00 82.94 223 SER A C 1
ATOM 1712 O O . SER A 1 223 ? -4.692 2.808 -14.809 1.00 82.94 223 SER A O 1
ATOM 1714 N N . SER A 1 224 ? -6.808 3.307 -15.388 1.00 85.25 224 SER A N 1
ATOM 1715 C CA . SER A 1 224 ? -7.382 1.983 -15.153 1.00 85.25 224 SER A CA 1
ATOM 1716 C C . SER A 1 224 ? -6.756 0.910 -16.046 1.00 85.25 224 SER A C 1
ATOM 1718 O O . SER A 1 224 ? -6.426 -0.173 -15.565 1.00 85.25 224 SER A O 1
ATOM 1720 N N . LEU A 1 225 ? -6.525 1.210 -17.329 1.00 88.00 225 LEU A N 1
ATOM 1721 C CA . LEU A 1 225 ? -5.935 0.273 -18.287 1.00 88.00 225 LEU A CA 1
ATOM 1722 C C . LEU A 1 225 ? -4.465 -0.015 -17.969 1.00 88.00 225 LEU A C 1
ATOM 1724 O O . LEU A 1 225 ? -4.051 -1.175 -17.974 1.00 88.00 225 LEU A O 1
ATOM 1728 N N . ALA A 1 226 ? -3.678 1.022 -17.681 1.00 87.19 226 ALA A N 1
ATOM 1729 C CA . ALA A 1 226 ? -2.267 0.889 -17.342 1.00 87.19 226 ALA A CA 1
ATOM 1730 C C . ALA A 1 226 ? -2.095 0.125 -16.024 1.00 87.19 226 ALA A C 1
ATOM 1732 O O . ALA A 1 226 ? -1.329 -0.840 -15.963 1.00 87.19 226 ALA A O 1
ATOM 1733 N N . LEU A 1 227 ? -2.862 0.500 -14.997 1.00 88.88 227 LEU A N 1
ATOM 1734 C CA . LEU A 1 227 ? -2.867 -0.188 -13.711 1.00 88.88 227 LEU A CA 1
ATOM 1735 C C . LEU A 1 227 ? -3.272 -1.655 -13.873 1.00 88.88 227 LEU A C 1
ATOM 1737 O O . LEU A 1 227 ? -2.558 -2.543 -13.411 1.00 88.88 227 LEU A O 1
ATOM 1741 N N . TRP A 1 228 ? -4.359 -1.929 -14.599 1.00 90.06 228 TRP A N 1
ATOM 1742 C CA . TRP A 1 228 ? -4.802 -3.291 -14.892 1.00 90.06 228 TRP A CA 1
ATOM 1743 C C . TRP A 1 228 ? -3.725 -4.112 -15.608 1.00 90.06 228 TRP A C 1
ATOM 1745 O O . TRP A 1 228 ? -3.433 -5.234 -15.191 1.00 90.06 228 TRP A O 1
ATOM 1755 N N . TYR A 1 229 ? -3.098 -3.558 -16.650 1.00 90.00 229 TYR A N 1
ATOM 1756 C CA . TYR A 1 229 ? -2.073 -4.250 -17.430 1.00 90.00 229 TYR A CA 1
ATOM 1757 C C . TYR A 1 229 ? -0.872 -4.646 -16.566 1.00 90.00 229 TYR A C 1
ATOM 1759 O O . TYR A 1 229 ? -0.417 -5.794 -16.612 1.00 90.00 229 TYR A O 1
ATOM 1767 N N . TYR A 1 230 ? -0.363 -3.721 -15.752 1.00 90.25 230 TYR A N 1
ATOM 1768 C CA . TYR A 1 230 ? 0.805 -3.988 -14.919 1.00 90.25 230 TYR A CA 1
ATOM 1769 C C . TYR A 1 230 ? 0.488 -4.893 -13.721 1.00 90.25 230 TYR A C 1
ATOM 1771 O O . TYR A 1 230 ? 1.300 -5.761 -13.399 1.00 90.25 230 TYR A O 1
ATOM 1779 N N . LEU A 1 231 ? -0.712 -4.797 -13.135 1.00 88.44 231 LEU A N 1
ATOM 1780 C CA . LEU A 1 231 ? -1.197 -5.760 -12.136 1.00 88.44 231 LEU A CA 1
ATOM 1781 C C . LEU A 1 231 ? -1.402 -7.156 -12.731 1.00 88.44 231 LEU A C 1
ATOM 1783 O O . LEU A 1 231 ? -1.189 -8.165 -12.062 1.00 88.44 231 LEU A O 1
ATOM 1787 N N . PHE A 1 232 ? -1.820 -7.253 -13.991 1.00 87.88 232 PHE A N 1
ATOM 1788 C CA . PHE A 1 232 ? -1.894 -8.535 -14.681 1.00 87.88 232 PHE A CA 1
ATOM 1789 C C . PHE A 1 232 ? -0.487 -9.108 -14.904 1.00 87.88 232 PHE A C 1
ATOM 1791 O O . PHE A 1 232 ? -0.220 -10.260 -14.564 1.00 87.88 232 PHE A O 1
ATOM 1798 N N . ARG A 1 233 ? 0.451 -8.286 -15.388 1.00 86.75 233 ARG A N 1
ATOM 1799 C CA . ARG A 1 233 ? 1.846 -8.686 -15.631 1.00 86.75 233 ARG A CA 1
ATOM 1800 C C . ARG A 1 233 ? 2.594 -9.094 -14.365 1.00 86.75 233 ARG A C 1
ATOM 1802 O O . ARG A 1 233 ? 3.364 -10.055 -14.435 1.00 86.75 233 ARG A O 1
ATOM 1809 N N . SER A 1 234 ? 2.353 -8.439 -13.227 1.00 85.94 234 SER A N 1
ATOM 1810 C CA . SER A 1 234 ? 2.973 -8.810 -11.944 1.00 85.94 234 SER A CA 1
ATOM 1811 C C . SER A 1 234 ? 2.632 -10.249 -11.532 1.00 85.94 234 SER A C 1
ATOM 1813 O O . SER A 1 234 ? 3.432 -10.918 -10.879 1.00 85.94 234 SER A O 1
ATOM 1815 N N . ARG A 1 235 ? 1.487 -10.764 -12.000 1.00 82.62 235 ARG A N 1
ATOM 1816 C CA . ARG A 1 235 ? 0.951 -12.097 -11.693 1.00 82.62 235 ARG A CA 1
ATOM 1817 C C . ARG A 1 235 ? 1.369 -13.185 -12.678 1.00 82.62 235 ARG A C 1
ATOM 1819 O O . ARG A 1 235 ? 1.145 -14.358 -12.390 1.00 82.62 235 ARG A O 1
ATOM 1826 N N . ASN A 1 236 ? 2.001 -12.850 -13.805 1.00 75.31 236 ASN A N 1
ATOM 1827 C CA . ASN A 1 236 ? 2.362 -13.835 -14.838 1.00 75.31 236 ASN A CA 1
ATOM 1828 C C . ASN A 1 236 ? 3.360 -14.909 -14.363 1.00 75.31 236 ASN A C 1
ATOM 1830 O O . ASN A 1 236 ? 3.524 -15.918 -15.039 1.00 75.31 236 ASN A O 1
ATOM 1834 N N . ASN A 1 237 ? 4.018 -14.723 -13.213 1.00 63.28 237 ASN A N 1
ATOM 1835 C CA . ASN A 1 237 ? 4.874 -15.742 -12.591 1.00 63.28 237 ASN A CA 1
ATOM 1836 C C . ASN A 1 237 ? 4.132 -16.608 -11.547 1.00 63.28 237 ASN A C 1
ATOM 1838 O O . ASN A 1 237 ? 4.761 -17.403 -10.854 1.00 63.28 237 ASN A O 1
ATOM 1842 N N . GLY A 1 238 ? 2.810 -16.455 -11.434 1.00 68.81 238 GLY A N 1
ATOM 1843 C CA . GLY A 1 238 ? 1.955 -17.111 -10.449 1.00 68.81 238 GLY A CA 1
ATOM 1844 C C . GLY A 1 238 ? 1.639 -16.216 -9.241 1.00 68.81 238 GLY A C 1
ATOM 1845 O O . GLY A 1 238 ? 2.454 -15.374 -8.859 1.00 68.81 238 GLY A O 1
ATOM 1846 N N . PRO A 1 239 ? 0.470 -16.395 -8.595 1.00 67.69 239 PRO A N 1
ATOM 1847 C CA . PRO A 1 239 ? 0.075 -15.616 -7.417 1.00 67.69 239 PRO A CA 1
ATOM 1848 C C . PRO A 1 239 ? 0.993 -15.842 -6.205 1.00 67.69 239 PRO A C 1
ATOM 1850 O O . PRO A 1 239 ? 1.078 -14.983 -5.334 1.00 67.69 239 PRO A O 1
ATOM 1853 N N . SER A 1 240 ? 1.711 -16.968 -6.162 1.00 71.56 240 SER A N 1
ATOM 1854 C CA . SER A 1 240 ? 2.695 -17.296 -5.122 1.00 71.56 240 SER A CA 1
ATOM 1855 C C . SER A 1 240 ? 3.956 -16.432 -5.170 1.00 71.56 240 SER A C 1
ATOM 1857 O O . SER A 1 240 ? 4.693 -16.386 -4.191 1.00 71.56 240 SER A O 1
ATOM 1859 N N . GLN A 1 241 ? 4.213 -15.757 -6.294 1.00 76.50 241 GLN A N 1
ATOM 1860 C CA . GLN A 1 241 ? 5.363 -14.871 -6.461 1.00 76.50 241 GLN A CA 1
ATOM 1861 C C . GLN A 1 241 ? 5.056 -13.428 -6.056 1.00 76.50 241 GLN A C 1
ATOM 1863 O O . GLN A 1 241 ? 5.974 -12.620 -6.078 1.00 76.50 241 GLN A O 1
ATOM 1868 N N . LEU A 1 242 ? 3.812 -13.085 -5.695 1.00 83.12 242 LEU A N 1
ATOM 1869 C CA . LEU A 1 242 ? 3.508 -11.757 -5.164 1.00 83.12 242 LEU A CA 1
ATOM 1870 C C . LEU A 1 242 ? 3.966 -11.653 -3.698 1.00 83.12 242 LEU A C 1
ATOM 1872 O O . LEU A 1 242 ? 3.726 -12.587 -2.923 1.00 83.12 242 LEU A O 1
ATOM 1876 N N . PRO A 1 243 ? 4.548 -10.511 -3.282 1.00 80.44 243 PRO A N 1
ATOM 1877 C CA . PRO A 1 243 ? 4.727 -10.168 -1.882 1.00 80.44 243 PRO A CA 1
ATOM 1878 C C . PRO A 1 243 ? 3.425 -10.369 -1.111 1.00 80.44 243 PRO A C 1
ATOM 1880 O O . PRO A 1 243 ? 2.344 -10.069 -1.625 1.00 80.44 243 PRO A O 1
ATOM 1883 N N . ALA A 1 244 ? 3.528 -10.850 0.128 1.00 80.12 244 ALA A N 1
ATOM 1884 C CA . ALA A 1 244 ? 2.373 -11.144 0.977 1.00 80.12 244 ALA A CA 1
ATOM 1885 C C . ALA A 1 244 ? 1.401 -9.950 1.054 1.00 80.12 244 ALA A C 1
ATOM 1887 O O . ALA A 1 244 ? 0.220 -10.081 0.733 1.00 80.12 244 ALA A O 1
ATOM 1888 N N . GLN A 1 245 ? 1.948 -8.751 1.271 1.00 77.44 245 GLN A N 1
ATOM 1889 C CA . GLN A 1 245 ? 1.213 -7.481 1.310 1.00 77.44 245 GLN A CA 1
ATOM 1890 C C . GLN A 1 245 ? 0.470 -7.098 0.022 1.00 77.44 245 GLN A C 1
ATOM 1892 O O . GLN A 1 245 ? -0.317 -6.165 0.049 1.00 77.44 245 GLN A O 1
ATOM 1897 N N . LEU A 1 246 ? 0.721 -7.757 -1.115 1.00 82.31 246 LEU A N 1
ATOM 1898 C CA . LEU A 1 246 ? 0.069 -7.467 -2.398 1.00 82.31 246 LEU A CA 1
ATOM 1899 C C . LEU A 1 246 ? -0.920 -8.549 -2.815 1.00 82.31 246 LEU A C 1
ATOM 1901 O O . LEU A 1 246 ? -1.597 -8.394 -3.831 1.00 82.31 246 LEU A O 1
ATOM 1905 N N . LYS A 1 247 ? -1.054 -9.641 -2.058 1.00 87.00 247 LYS A N 1
ATOM 1906 C CA . LYS A 1 247 ? -1.982 -10.723 -2.412 1.00 87.00 247 LYS A CA 1
ATOM 1907 C C . LYS A 1 247 ? -3.431 -10.240 -2.478 1.00 87.00 247 LYS A C 1
ATOM 1909 O O . LYS A 1 247 ? -4.175 -10.687 -3.353 1.00 87.00 247 LYS A O 1
ATOM 1914 N N . TRP A 1 248 ? -3.814 -9.275 -1.638 1.00 89.12 248 TRP A N 1
ATOM 1915 C CA . TRP A 1 248 ? -5.155 -8.678 -1.644 1.00 89.12 248 TRP A CA 1
ATOM 1916 C C . TRP A 1 248 ? -5.520 -8.042 -2.994 1.00 89.12 248 TRP A C 1
ATOM 1918 O O . TRP A 1 248 ? -6.679 -8.110 -3.400 1.00 89.12 248 TRP A O 1
ATOM 1928 N N . THR A 1 249 ? -4.540 -7.543 -3.758 1.00 88.25 249 THR A N 1
ATOM 1929 C CA . THR A 1 249 ? -4.751 -6.966 -5.103 1.00 88.25 249 THR A CA 1
ATOM 1930 C C . THR A 1 249 ? -5.266 -7.989 -6.122 1.00 88.25 249 THR A C 1
ATOM 1932 O O . THR A 1 249 ? -5.766 -7.634 -7.188 1.00 88.25 249 THR A O 1
ATOM 1935 N N . THR A 1 250 ? -5.165 -9.286 -5.815 1.00 86.06 250 THR A N 1
ATOM 1936 C CA . THR A 1 250 ? -5.687 -10.357 -6.672 1.00 86.06 250 THR A CA 1
ATOM 1937 C C . THR A 1 250 ? -7.171 -10.637 -6.439 1.00 86.06 250 THR A C 1
ATOM 1939 O O . THR A 1 250 ? -7.831 -11.169 -7.342 1.00 86.06 250 THR A O 1
ATOM 1942 N N . THR A 1 251 ? -7.701 -10.239 -5.280 1.00 88.75 251 THR A N 1
ATOM 1943 C CA . THR A 1 251 ? -9.114 -10.401 -4.928 1.00 88.75 251 THR A CA 1
ATOM 1944 C C . THR A 1 251 ? -9.989 -9.478 -5.786 1.00 88.75 251 THR A C 1
ATOM 1946 O O . THR A 1 251 ? -9.534 -8.402 -6.183 1.00 88.75 251 THR A O 1
ATOM 1949 N N . PRO A 1 252 ? -11.242 -9.856 -6.104 1.00 89.44 252 PRO A N 1
ATOM 1950 C CA . PRO A 1 252 ? -12.152 -8.984 -6.853 1.00 89.44 252 PRO A CA 1
ATOM 1951 C C . PRO A 1 252 ? -12.330 -7.610 -6.192 1.00 89.44 252 PRO A C 1
ATOM 1953 O O . PRO A 1 252 ? -12.282 -6.584 -6.870 1.00 89.44 252 PRO A O 1
ATOM 1956 N N . ARG A 1 253 ? -12.441 -7.595 -4.858 1.00 88.56 253 ARG A N 1
ATOM 1957 C CA . ARG A 1 253 ? -12.590 -6.381 -4.051 1.00 88.56 253 ARG A CA 1
ATOM 1958 C C . ARG A 1 253 ? -11.357 -5.483 -4.128 1.00 88.56 253 ARG A C 1
ATOM 1960 O O . ARG A 1 253 ? -11.487 -4.301 -4.427 1.00 88.56 253 ARG A O 1
ATOM 1967 N N . GLY A 1 254 ? -10.165 -6.056 -3.964 1.00 89.50 254 GLY A N 1
ATOM 1968 C CA . GLY A 1 254 ? -8.908 -5.319 -4.089 1.00 89.50 254 GLY A CA 1
ATOM 1969 C C . GLY A 1 254 ? -8.688 -4.726 -5.483 1.00 89.50 254 GLY A C 1
ATOM 1970 O O . GLY A 1 254 ? -8.238 -3.591 -5.607 1.00 89.50 254 GLY A O 1
ATOM 1971 N N . LYS A 1 255 ? -9.061 -5.452 -6.546 1.00 87.88 255 LYS A N 1
ATOM 1972 C CA . LYS A 1 255 ? -8.997 -4.925 -7.922 1.00 87.88 255 LYS A CA 1
ATOM 1973 C C . LYS A 1 255 ? -9.926 -3.737 -8.127 1.00 87.88 255 LYS A C 1
ATOM 1975 O O . LYS A 1 255 ? -9.497 -2.746 -8.703 1.00 87.88 255 LYS A O 1
ATOM 1980 N N . SER A 1 256 ? -11.174 -3.846 -7.667 1.00 88.94 256 SER A N 1
ATOM 1981 C CA . SER A 1 256 ? -12.150 -2.754 -7.760 1.00 88.94 256 SER A CA 1
ATOM 1982 C C . SER A 1 256 ? -11.637 -1.511 -7.030 1.00 88.94 256 SER A C 1
ATOM 1984 O O . SER A 1 256 ? -11.562 -0.439 -7.621 1.00 88.94 256 SER A O 1
ATOM 1986 N N . PHE A 1 257 ? -11.152 -1.681 -5.796 1.00 89.56 257 PHE A N 1
ATOM 1987 C CA . PHE A 1 257 ? -10.550 -0.604 -5.008 1.00 89.56 257 PHE A CA 1
ATOM 1988 C C . PHE A 1 257 ? -9.417 0.123 -5.750 1.00 89.56 257 PHE A C 1
ATOM 1990 O O . PHE A 1 257 ? -9.406 1.351 -5.826 1.00 89.56 257 PHE A O 1
ATOM 1997 N N . LEU A 1 258 ? -8.483 -0.633 -6.338 1.00 88.12 258 LEU A N 1
ATOM 1998 C CA . LEU A 1 258 ? -7.350 -0.072 -7.075 1.00 88.12 258 LEU A CA 1
ATOM 1999 C C . LEU A 1 258 ? -7.780 0.684 -8.335 1.00 88.12 258 LEU A C 1
ATOM 2001 O O . LEU A 1 258 ? -7.276 1.775 -8.592 1.00 88.12 258 LEU A O 1
ATOM 2005 N N . LEU A 1 259 ? -8.702 0.115 -9.113 1.00 86.44 259 LEU A N 1
ATOM 2006 C CA . LEU A 1 259 ? -9.166 0.706 -10.370 1.00 86.44 259 LEU A CA 1
ATOM 2007 C C . LEU A 1 259 ? -10.042 1.947 -10.158 1.00 86.44 259 LEU A C 1
ATOM 2009 O O . LEU A 1 259 ? -10.063 2.810 -11.029 1.00 86.44 259 LEU A O 1
ATOM 2013 N N . ASN A 1 260 ? -10.715 2.053 -9.010 1.00 85.19 260 ASN A N 1
ATOM 2014 C CA . ASN A 1 260 ? -11.539 3.209 -8.655 1.00 85.19 260 ASN A CA 1
ATOM 2015 C C . ASN A 1 260 ? -10.722 4.418 -8.161 1.00 85.19 260 ASN A C 1
ATOM 2017 O O . ASN A 1 260 ? -11.310 5.456 -7.878 1.00 85.19 260 ASN A O 1
ATOM 2021 N N . GLY A 1 261 ? -9.396 4.300 -8.004 1.00 77.31 261 GLY A N 1
ATOM 2022 C CA . GLY A 1 261 ? -8.523 5.430 -7.647 1.00 77.31 261 GLY A CA 1
ATOM 2023 C C . GLY A 1 261 ? -8.692 5.974 -6.220 1.00 77.31 261 GLY A C 1
ATOM 2024 O O . GLY A 1 261 ? -8.072 6.970 -5.864 1.00 77.31 261 GLY A O 1
ATOM 2025 N N . ARG A 1 262 ? -9.475 5.320 -5.349 1.00 74.31 262 ARG A N 1
ATOM 2026 C CA . ARG A 1 262 ? -9.752 5.802 -3.974 1.00 74.31 262 ARG A CA 1
ATOM 2027 C C . ARG A 1 262 ? -8.512 5.908 -3.076 1.00 74.31 262 ARG A C 1
ATOM 2029 O O . ARG A 1 262 ? -8.538 6.574 -2.048 1.00 74.31 262 ARG A O 1
ATOM 2036 N N . TRP A 1 263 ? -7.417 5.267 -3.469 1.00 77.81 263 TRP A N 1
ATOM 2037 C CA . TRP A 1 263 ? -6.132 5.282 -2.772 1.00 77.81 263 TRP A CA 1
ATOM 2038 C C . TRP A 1 263 ? -5.266 6.514 -3.087 1.00 77.81 263 TRP A C 1
ATOM 2040 O O . TRP A 1 263 ? -4.293 6.761 -2.377 1.00 77.81 263 TRP A O 1
ATOM 2050 N N . GLU A 1 264 ? -5.585 7.285 -4.132 1.00 72.00 264 GLU A N 1
ATOM 2051 C CA . GLU A 1 264 ? -4.753 8.405 -4.600 1.00 72.00 264 GLU A CA 1
ATOM 2052 C C . GLU A 1 264 ? -4.653 9.536 -3.564 1.00 72.00 264 GLU A C 1
ATOM 2054 O O . GLU A 1 264 ? -3.581 10.117 -3.372 1.00 72.00 264 GLU A O 1
ATOM 2059 N N . ALA A 1 265 ? -5.742 9.803 -2.837 1.00 64.94 265 ALA A N 1
ATOM 2060 C CA . ALA A 1 265 ? -5.778 10.794 -1.761 1.00 64.94 265 ALA A CA 1
ATOM 2061 C C . ALA A 1 265 ? -4.835 10.419 -0.603 1.00 64.94 265 ALA A C 1
ATOM 2063 O O . ALA A 1 265 ? -4.103 11.261 -0.098 1.00 64.94 265 ALA A O 1
ATOM 2064 N N . GLU A 1 266 ? -4.780 9.140 -0.225 1.00 64.62 266 GLU A N 1
ATOM 2065 C CA . GLU A 1 266 ? -3.911 8.669 0.862 1.00 64.62 266 GLU A CA 1
ATOM 2066 C C . GLU A 1 266 ? -2.423 8.743 0.473 1.00 64.62 266 GLU A C 1
ATOM 2068 O O . GLU A 1 266 ? -1.574 9.078 1.298 1.00 64.62 266 GLU A O 1
ATOM 2073 N N . VAL A 1 267 ? -2.103 8.473 -0.800 1.00 60.50 267 VAL A N 1
ATOM 2074 C CA . VAL A 1 267 ? -0.735 8.589 -1.335 1.00 60.50 267 VAL A CA 1
ATOM 2075 C C . VAL A 1 267 ? -0.283 10.051 -1.446 1.00 60.50 267 VAL A C 1
ATOM 2077 O O . VAL A 1 267 ? 0.907 10.317 -1.304 1.00 60.50 267 VAL A O 1
ATOM 2080 N N . SER A 1 268 ? -1.206 10.990 -1.674 1.00 53.66 268 SER A N 1
ATOM 2081 C CA . SER A 1 268 ? -0.901 12.413 -1.890 1.00 53.66 268 SER A CA 1
ATOM 2082 C C . SER A 1 268 ? -0.948 13.279 -0.627 1.00 53.66 268 SER A C 1
ATOM 2084 O O . SER A 1 268 ? -0.181 14.237 -0.535 1.00 53.66 268 SER A O 1
ATOM 2086 N N . LEU A 1 269 ? -1.812 12.970 0.348 1.00 49.84 269 LEU A N 1
ATOM 2087 C CA . LEU A 1 269 ? -2.019 13.818 1.530 1.00 49.84 269 LEU A CA 1
ATOM 2088 C C . LEU A 1 269 ? -1.252 13.407 2.784 1.00 49.84 269 LEU A C 1
ATOM 2090 O O . LEU A 1 269 ? -1.236 14.203 3.717 1.00 49.84 269 LEU A O 1
ATOM 2094 N N . GLY A 1 270 ? -0.613 12.231 2.829 1.00 50.94 270 GLY A N 1
ATOM 2095 C CA . GLY A 1 270 ? 0.126 11.784 4.016 1.00 50.94 270 GLY A CA 1
ATOM 2096 C C . GLY A 1 270 ? -0.708 11.947 5.293 1.00 50.94 270 GLY A C 1
ATOM 2097 O O . GLY A 1 270 ? -0.463 12.863 6.079 1.00 50.94 270 GLY A O 1
ATOM 2098 N N . SER A 1 271 ? -1.736 11.108 5.462 1.00 43.69 271 SER A N 1
ATOM 2099 C CA . SER A 1 271 ? -2.708 11.241 6.556 1.00 43.69 271 SER A CA 1
ATOM 2100 C C . SER A 1 271 ? -2.032 11.410 7.928 1.00 43.69 271 SER A C 1
ATOM 2102 O O . SER A 1 271 ? -1.079 10.713 8.294 1.00 43.69 271 SER A O 1
ATOM 2104 N N . ARG A 1 272 ? -2.508 12.403 8.692 1.00 42.47 272 ARG A N 1
ATOM 2105 C CA . ARG A 1 272 ? -1.843 12.906 9.907 1.00 42.47 272 ARG A CA 1
ATOM 2106 C C . ARG A 1 272 ? -1.886 11.922 11.079 1.00 42.47 272 ARG A C 1
ATOM 2108 O O . ARG A 1 272 ? -0.971 11.934 11.892 1.00 42.47 272 ARG A O 1
ATOM 2115 N N . LEU A 1 273 ? -2.889 11.047 11.152 1.00 40.94 273 LEU A N 1
ATOM 2116 C CA . LEU A 1 273 ? -3.089 10.081 12.254 1.00 40.94 273 LEU A CA 1
ATOM 2117 C C . LEU A 1 273 ? -2.269 8.798 12.143 1.00 40.94 273 LEU A C 1
ATOM 2119 O O . LEU A 1 273 ? -2.338 7.881 12.957 1.00 40.94 273 LEU A O 1
ATOM 2123 N N . TYR A 1 274 ? -1.551 8.703 11.047 1.00 48.66 274 TYR A N 1
ATOM 2124 C CA . TYR A 1 274 ? -1.250 7.456 10.398 1.00 48.66 274 TYR A CA 1
ATOM 2125 C C . TYR A 1 274 ? 0.193 7.535 9.880 1.00 48.66 274 TYR A C 1
ATOM 2127 O O . TYR A 1 274 ? 0.575 6.941 8.876 1.00 48.66 274 TYR A O 1
ATOM 2135 N N . GLN A 1 275 ? 1.036 8.265 10.606 1.00 46.53 275 GLN A N 1
ATOM 2136 C CA . GLN A 1 275 ? 2.431 8.493 10.269 1.00 46.53 275 GLN A CA 1
ATOM 2137 C C . GLN A 1 275 ? 3.244 7.214 10.465 1.00 46.53 275 GLN A C 1
ATOM 2139 O O . GLN A 1 275 ? 3.734 6.933 11.552 1.00 46.53 275 GLN A O 1
ATOM 2144 N N . GLY A 1 276 ? 3.378 6.444 9.388 1.00 49.53 276 GLY A N 1
ATOM 2145 C CA . GLY A 1 276 ? 4.512 5.556 9.168 1.00 49.53 276 GLY A CA 1
ATOM 2146 C C . GLY A 1 276 ? 5.416 6.151 8.083 1.00 49.53 276 GLY A C 1
ATO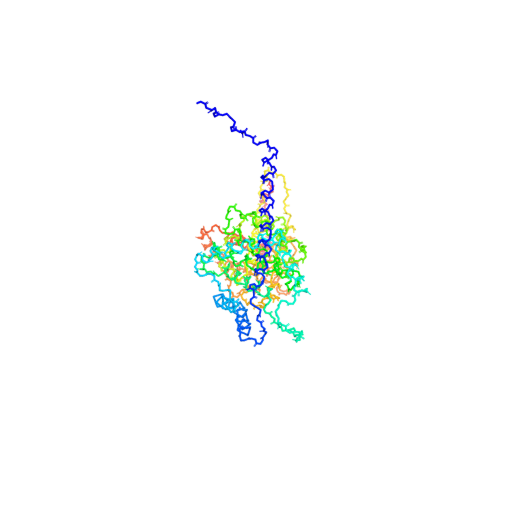M 2147 O O . GLY A 1 276 ? 4.994 7.072 7.384 1.00 49.53 276 GLY A O 1
ATOM 2148 N N . PRO A 1 277 ? 6.649 5.657 7.906 1.00 47.44 277 PRO A N 1
ATOM 2149 C CA . PRO A 1 277 ? 7.553 6.067 6.888 1.00 47.44 277 PRO A CA 1
ATOM 2150 C C . PRO A 1 277 ? 6.871 5.745 5.574 1.00 47.44 277 PRO A C 1
ATOM 2152 O O . PRO A 1 277 ? 6.704 4.590 5.180 1.00 47.44 277 PRO A O 1
ATOM 2155 N N . ALA A 1 278 ? 6.441 6.826 4.940 1.00 49.12 278 ALA A N 1
ATOM 2156 C CA . ALA A 1 278 ? 5.746 6.839 3.680 1.00 49.12 278 ALA A CA 1
ATOM 2157 C C . ALA A 1 278 ? 6.536 6.123 2.582 1.00 49.12 278 ALA A C 1
ATOM 2159 O O . ALA A 1 278 ? 5.926 5.817 1.578 1.00 49.12 278 ALA A O 1
ATOM 2160 N N . ALA A 1 279 ? 7.823 5.813 2.786 1.00 52.56 279 ALA A N 1
ATOM 2161 C CA . ALA A 1 279 ? 8.849 5.376 1.838 1.00 52.56 279 ALA A CA 1
ATOM 2162 C C . ALA A 1 279 ? 8.463 4.359 0.755 1.00 52.56 279 ALA A C 1
ATOM 2164 O O . ALA A 1 279 ? 9.160 4.262 -0.249 1.00 52.56 279 ALA A O 1
ATOM 2165 N N . LEU A 1 280 ? 7.406 3.569 0.955 1.00 70.25 280 LEU A N 1
ATOM 2166 C CA . LEU A 1 280 ? 7.032 2.468 0.077 1.00 70.25 280 LEU A CA 1
ATOM 2167 C C . LEU A 1 280 ? 5.554 2.616 -0.355 1.00 70.25 280 LEU A C 1
ATOM 2169 O O . LEU A 1 280 ? 4.649 2.269 0.409 1.00 70.25 280 LEU A O 1
ATOM 2173 N N . PRO A 1 281 ? 5.278 3.064 -1.597 1.00 75.06 281 PRO A N 1
ATOM 2174 C CA . PRO A 1 281 ? 3.933 3.439 -2.067 1.00 75.06 281 PRO A CA 1
ATOM 2175 C C . PRO A 1 281 ? 2.872 2.355 -1.883 1.00 75.06 281 PRO A C 1
ATOM 2177 O O . PRO A 1 281 ? 1.708 2.625 -1.602 1.00 75.06 281 PRO A O 1
ATOM 2180 N N . LEU A 1 282 ? 3.281 1.098 -2.029 1.00 80.31 282 LEU A N 1
ATOM 2181 C CA . LEU A 1 282 ? 2.394 -0.055 -1.944 1.00 80.31 282 LEU A CA 1
ATOM 2182 C C . LEU A 1 282 ? 1.851 -0.290 -0.531 1.00 80.31 282 LEU A C 1
ATOM 2184 O O . LEU A 1 282 ? 0.748 -0.819 -0.380 1.00 80.31 282 LEU A O 1
ATOM 2188 N N . TYR A 1 283 ? 2.587 0.121 0.501 1.00 79.38 283 TYR A N 1
ATOM 2189 C CA . TYR A 1 283 ? 2.120 0.031 1.881 1.00 79.38 283 TYR A CA 1
ATOM 2190 C C . TYR A 1 283 ? 1.098 1.118 2.174 1.00 79.38 283 TYR A C 1
ATOM 2192 O O . TYR A 1 283 ? 0.086 0.816 2.797 1.00 79.38 283 TYR A O 1
ATOM 2200 N N . SER A 1 284 ? 1.289 2.329 1.643 1.00 78.50 284 SER A N 1
ATOM 2201 C CA . SER A 1 284 ? 0.284 3.398 1.705 1.00 78.50 284 SER A CA 1
ATOM 2202 C C . SER A 1 284 ? -1.018 2.989 1.011 1.00 78.50 284 SER A C 1
ATOM 2204 O O . SER A 1 284 ? -2.099 3.181 1.555 1.00 78.50 284 SER A O 1
ATOM 2206 N N . VAL A 1 285 ? -0.934 2.318 -0.142 1.00 84.12 285 VAL A N 1
ATOM 2207 C CA . VAL A 1 285 ? -2.123 1.791 -0.834 1.00 84.12 285 VAL A CA 1
ATOM 2208 C C . VAL A 1 285 ? -2.780 0.641 -0.058 1.00 84.12 285 VAL A C 1
ATOM 2210 O O . VAL A 1 285 ? -4.003 0.593 0.054 1.00 84.12 285 VAL A O 1
ATOM 2213 N N . THR A 1 286 ? -1.991 -0.268 0.524 1.00 86.88 286 THR A N 1
ATOM 2214 C CA . THR A 1 286 ? -2.517 -1.359 1.372 1.00 86.88 286 THR A CA 1
ATOM 2215 C C . THR A 1 286 ? -3.195 -0.807 2.625 1.00 86.88 286 THR A C 1
ATOM 2217 O O . THR A 1 286 ? -4.248 -1.286 3.033 1.00 86.88 286 THR A O 1
ATOM 2220 N N . ARG A 1 287 ? -2.627 0.244 3.213 1.00 83.94 287 ARG A N 1
ATOM 2221 C CA . ARG A 1 287 ? -3.202 0.976 4.335 1.00 83.94 287 ARG A CA 1
ATOM 2222 C C . ARG A 1 287 ? -4.546 1.608 3.972 1.00 83.94 287 ARG A C 1
ATOM 2224 O O . ARG A 1 287 ? -5.507 1.427 4.716 1.00 83.94 287 ARG A O 1
ATOM 2231 N N . ALA A 1 288 ? -4.619 2.299 2.834 1.00 85.19 288 ALA A N 1
ATOM 2232 C CA . ALA A 1 288 ? -5.858 2.889 2.330 1.00 85.19 288 ALA A CA 1
ATOM 2233 C C . ALA A 1 288 ? -6.948 1.820 2.148 1.00 85.19 288 ALA A C 1
ATOM 2235 O O . ALA A 1 288 ? -8.085 2.012 2.572 1.00 85.19 288 ALA A O 1
ATOM 2236 N N . PHE A 1 289 ? -6.574 0.660 1.598 1.00 89.69 289 PHE A N 1
ATOM 2237 C CA . PHE A 1 289 ? -7.479 -0.478 1.463 1.00 89.69 289 PH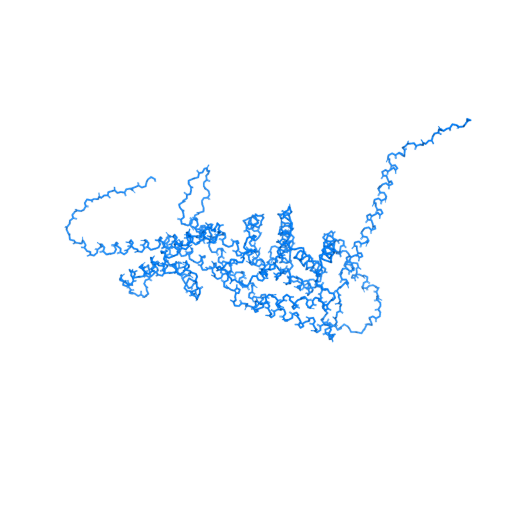E A CA 1
ATOM 2238 C C . PHE A 1 289 ? -7.987 -0.971 2.825 1.00 89.69 289 PHE A C 1
ATOM 2240 O O . PHE A 1 289 ? -9.192 -1.102 3.014 1.00 89.69 289 PHE A O 1
ATOM 2247 N N . CYS A 1 290 ? -7.100 -1.181 3.804 1.00 90.00 290 CYS A N 1
ATOM 2248 C CA . CYS A 1 290 ? -7.505 -1.572 5.157 1.00 90.00 290 CYS A CA 1
ATOM 2249 C C . CYS A 1 290 ? -8.442 -0.549 5.815 1.00 90.00 290 CYS A C 1
ATOM 2251 O O . CYS A 1 290 ? -9.379 -0.949 6.496 1.00 90.00 290 CYS A O 1
ATOM 2253 N N . LYS A 1 291 ? -8.207 0.752 5.618 1.00 86.81 291 LYS A N 1
ATOM 2254 C CA . LYS A 1 291 ? -9.038 1.831 6.174 1.00 86.81 291 LYS A CA 1
ATOM 2255 C C . LYS A 1 291 ? -10.460 1.796 5.610 1.00 86.81 291 LYS A C 1
ATOM 2257 O O . LYS A 1 291 ? -11.416 1.901 6.371 1.00 86.81 291 LYS A O 1
ATOM 2262 N N . GLU A 1 292 ? -10.600 1.581 4.304 1.00 89.25 292 GLU A N 1
ATOM 2263 C CA . GLU A 1 292 ? -11.912 1.411 3.673 1.00 89.25 292 GLU A CA 1
ATOM 2264 C C . GLU A 1 292 ? -12.632 0.165 4.205 1.00 89.25 292 GLU A C 1
ATOM 2266 O O . GLU A 1 292 ? -13.803 0.233 4.574 1.00 89.25 292 GLU A O 1
ATOM 2271 N N . LEU A 1 293 ? -11.914 -0.959 4.324 1.00 92.25 293 LEU A N 1
ATOM 2272 C CA . LEU A 1 293 ? -12.473 -2.176 4.911 1.00 92.25 293 LEU A CA 1
ATOM 2273 C C . LEU A 1 293 ? -12.906 -1.971 6.365 1.00 92.25 293 LEU A C 1
ATOM 2275 O O . LEU A 1 293 ? -13.928 -2.528 6.762 1.00 92.25 293 LEU A O 1
ATOM 2279 N N . LEU A 1 294 ? -12.144 -1.209 7.158 1.00 93.25 294 LEU A N 1
ATOM 2280 C CA . LEU A 1 294 ? -12.500 -0.873 8.536 1.00 93.25 294 LEU A CA 1
ATOM 2281 C C . LEU A 1 294 ? -13.801 -0.076 8.580 1.00 93.25 294 LEU A C 1
ATOM 2283 O O . LEU A 1 294 ? -14.713 -0.488 9.290 1.00 93.25 294 LEU A O 1
ATOM 2287 N N . CYS A 1 295 ? -13.908 1.006 7.805 1.00 91.31 295 CYS A N 1
ATOM 2288 C CA . CYS A 1 295 ? -15.112 1.842 7.785 1.00 91.31 295 CYS A CA 1
ATOM 2289 C C . CYS A 1 295 ? -16.342 1.026 7.394 1.00 91.31 295 CYS A C 1
ATOM 2291 O O . CYS A 1 295 ? -17.349 1.065 8.088 1.00 91.31 295 CYS A O 1
ATOM 2293 N N . GLU A 1 296 ? -16.246 0.202 6.350 1.00 91.06 296 GLU A N 1
ATOM 2294 C CA . GLU A 1 296 ? -17.358 -0.662 5.945 1.00 91.06 296 GLU A CA 1
ATOM 2295 C C . GLU A 1 296 ? -17.738 -1.683 7.031 1.00 91.06 296 GLU A C 1
ATOM 2297 O O . GLU A 1 296 ? -18.923 -1.924 7.271 1.00 91.06 296 GLU A O 1
ATOM 2302 N N . SER A 1 297 ? -16.746 -2.253 7.725 1.00 93.44 297 SER A N 1
ATOM 2303 C CA . SER A 1 297 ? -16.992 -3.210 8.815 1.00 93.44 297 SER A CA 1
ATOM 2304 C C . SER A 1 297 ? -17.669 -2.536 10.009 1.00 93.44 297 SER A C 1
ATOM 2306 O O . SER A 1 297 ? -18.619 -3.086 10.557 1.00 93.44 297 SER A O 1
ATOM 2308 N N . PHE A 1 298 ? -17.223 -1.336 10.392 1.00 93.31 298 PHE A N 1
ATOM 2309 C CA . PHE A 1 298 ? -17.835 -0.564 11.474 1.00 93.31 298 PHE A CA 1
ATOM 2310 C C . PHE A 1 298 ? -19.232 -0.061 11.111 1.00 93.31 298 PHE A C 1
ATOM 2312 O O . PHE A 1 298 ? -20.132 -0.180 11.934 1.00 93.31 298 PHE A O 1
ATOM 2319 N N . ASN A 1 299 ? -19.447 0.413 9.882 1.00 92.25 299 ASN A N 1
ATOM 2320 C CA . ASN A 1 299 ? -20.777 0.775 9.389 1.00 92.25 299 ASN A CA 1
ATOM 2321 C C . ASN A 1 299 ? -21.742 -0.412 9.493 1.00 92.25 299 ASN A C 1
ATOM 2323 O O . ASN A 1 299 ? -22.843 -0.268 10.007 1.00 92.25 299 ASN A O 1
ATOM 2327 N N . THR A 1 300 ? -21.307 -1.598 9.064 1.00 91.19 300 THR A N 1
ATOM 2328 C CA . THR A 1 300 ? -22.118 -2.824 9.144 1.00 91.19 300 THR A CA 1
ATOM 2329 C C . THR A 1 300 ? -22.389 -3.252 10.590 1.00 91.19 300 THR A C 1
ATOM 2331 O O . THR A 1 300 ? -23.443 -3.811 10.874 1.00 91.19 300 THR A O 1
ATOM 2334 N N . LEU A 1 301 ? -21.434 -3.026 11.497 1.00 91.06 301 LEU A N 1
ATOM 2335 C CA . LEU A 1 301 ? -21.550 -3.412 12.903 1.00 91.06 301 LEU A CA 1
ATOM 2336 C C . LEU A 1 301 ? -22.453 -2.466 13.709 1.00 91.06 301 LEU A C 1
ATOM 2338 O O . LEU A 1 301 ? -23.197 -2.936 14.564 1.00 91.06 301 LEU A O 1
ATOM 2342 N N . LEU A 1 302 ? -22.351 -1.156 13.470 1.00 90.44 302 LEU A N 1
ATOM 2343 C CA . LEU A 1 302 ? -22.944 -0.116 14.318 1.00 90.44 302 LEU A CA 1
ATOM 2344 C C . LEU A 1 302 ? -24.257 0.445 13.773 1.00 90.44 302 LEU A C 1
ATOM 2346 O O . LEU A 1 302 ? -25.124 0.844 14.547 1.00 90.44 302 LEU A O 1
ATOM 2350 N N . LEU A 1 303 ? -24.407 0.528 12.450 1.00 86.75 303 LEU A N 1
ATOM 2351 C CA . LEU A 1 303 ? -25.575 1.163 11.852 1.00 86.75 303 LEU A CA 1
ATOM 2352 C C . LEU A 1 303 ? -26.683 0.137 11.598 1.00 86.75 303 LEU A C 1
ATOM 2354 O O . LEU A 1 303 ? -26.412 -0.993 11.180 1.00 86.75 303 LEU A O 1
ATOM 2358 N N . PRO A 1 304 ? -27.956 0.523 11.797 1.00 75.75 304 PRO A N 1
ATOM 2359 C CA . PRO A 1 304 ? -29.072 -0.338 11.455 1.00 75.75 304 PRO A CA 1
ATOM 2360 C C . PRO A 1 304 ? -29.080 -0.623 9.944 1.00 75.75 304 PRO A C 1
ATOM 2362 O O . PRO A 1 304 ? -28.727 0.248 9.141 1.00 75.75 304 PRO A O 1
ATOM 2365 N N . PRO A 1 305 ? -29.515 -1.823 9.526 1.00 64.31 305 PRO A N 1
ATOM 2366 C CA . PRO A 1 305 ? -29.559 -2.180 8.118 1.00 64.31 305 PRO A CA 1
ATOM 2367 C C . PRO A 1 305 ? -30.490 -1.234 7.355 1.00 64.31 305 PRO A C 1
ATOM 2369 O O . PRO A 1 305 ? -31.653 -1.052 7.720 1.00 64.31 305 PRO A O 1
ATOM 2372 N N . VAL A 1 306 ? -29.990 -0.660 6.259 1.00 61.69 306 VAL A N 1
ATOM 2373 C CA . VAL A 1 306 ? -30.815 0.133 5.342 1.00 61.69 306 VAL A CA 1
ATOM 2374 C C . VAL A 1 306 ? -31.896 -0.784 4.745 1.00 61.69 306 VAL A C 1
ATOM 2376 O O . VAL A 1 306 ? -31.553 -1.863 4.245 1.00 61.69 306 VAL A O 1
ATOM 2379 N N . PRO A 1 307 ? -33.190 -0.407 4.784 1.00 55.81 307 PRO A N 1
ATOM 2380 C CA . PRO A 1 307 ? -34.250 -1.221 4.203 1.00 55.81 307 PRO A CA 1
ATOM 2381 C C . PRO A 1 307 ? -34.005 -1.402 2.691 1.00 55.81 307 PRO A C 1
ATOM 2383 O O . PRO A 1 307 ? -33.775 -0.421 1.980 1.00 55.81 307 PRO A O 1
ATOM 2386 N N . PRO A 1 308 ? -34.013 -2.645 2.181 1.00 52.53 308 PRO A N 1
ATOM 2387 C CA . PRO A 1 308 ? -33.602 -2.931 0.814 1.00 52.53 308 PRO A CA 1
ATOM 2388 C C . PRO A 1 308 ? -34.597 -2.430 -0.243 1.00 52.53 308 PRO A C 1
ATOM 2390 O O . PRO A 1 308 ? -35.799 -2.651 -0.132 1.00 52.53 308 PRO A O 1
ATOM 2393 N N . SER A 1 309 ? -34.081 -1.900 -1.356 1.00 52.41 309 SER A N 1
ATOM 2394 C CA . SER A 1 309 ? -34.788 -1.836 -2.648 1.00 52.41 309 SER A CA 1
ATOM 2395 C C . SER A 1 309 ? -34.617 -3.118 -3.495 1.00 52.41 309 SER A C 1
ATOM 2397 O O . SER A 1 309 ? -35.182 -3.217 -4.581 1.00 52.41 309 SER A O 1
ATOM 2399 N N . SER A 1 310 ? -33.851 -4.114 -3.019 1.00 45.66 310 SER A N 1
ATOM 2400 C CA . SER A 1 310 ? -33.601 -5.416 -3.677 1.00 45.66 310 SER A CA 1
ATOM 2401 C C . SER A 1 310 ? -33.114 -6.482 -2.664 1.00 45.66 310 SER A C 1
ATOM 2403 O O . SER A 1 310 ? -32.609 -6.100 -1.610 1.00 45.66 310 SER A O 1
ATOM 2405 N N . PRO A 1 311 ? -33.290 -7.801 -2.904 1.00 48.34 311 PRO A N 1
ATOM 2406 C CA . PRO A 1 311 ? -33.216 -8.820 -1.848 1.00 48.34 311 PRO A CA 1
ATOM 2407 C C . PRO A 1 311 ? -31.817 -8.944 -1.204 1.00 48.34 311 PRO A C 1
ATOM 2409 O O . PRO A 1 311 ? -30.812 -8.688 -1.869 1.00 48.34 311 PRO A O 1
ATOM 2412 N N . PRO A 1 312 ? -31.732 -9.337 0.084 1.00 51.06 312 PRO A N 1
ATOM 2413 C CA . PRO A 1 312 ? -30.552 -9.102 0.903 1.00 51.06 312 PRO A CA 1
ATOM 2414 C C . PRO A 1 312 ? -29.529 -10.237 0.791 1.00 51.06 312 PRO A C 1
ATOM 2416 O O . PRO A 1 312 ? -29.792 -11.370 1.184 1.00 51.06 312 PRO A O 1
ATOM 2419 N N . THR A 1 313 ? -28.310 -9.897 0.380 1.00 48.50 313 THR A N 1
ATOM 2420 C CA . THR A 1 313 ? -27.104 -10.601 0.840 1.00 48.50 313 THR A CA 1
ATOM 2421 C C . THR A 1 313 ? -26.497 -9.739 1.941 1.00 48.50 313 THR A C 1
ATOM 2423 O O . THR A 1 313 ? -25.510 -9.040 1.723 1.00 48.50 313 THR A O 1
ATOM 2426 N N . GLN A 1 314 ? -27.161 -9.682 3.097 1.00 57.31 314 GLN A N 1
ATOM 2427 C CA . GLN A 1 314 ? -26.612 -8.979 4.253 1.00 57.31 314 GLN A CA 1
ATOM 2428 C C . GLN A 1 314 ? -25.476 -9.820 4.848 1.00 57.31 314 GLN A C 1
ATOM 2430 O O . GLN A 1 314 ? -25.671 -11.018 5.075 1.00 57.31 314 GLN A O 1
ATOM 2435 N N . PRO A 1 315 ? -24.289 -9.241 5.082 1.00 60.72 315 PRO A N 1
ATOM 2436 C CA . PRO A 1 315 ? -23.247 -9.929 5.828 1.00 60.72 315 PRO A CA 1
ATOM 2437 C C . PRO A 1 315 ? -23.729 -10.147 7.269 1.00 60.72 315 PRO A C 1
ATOM 2439 O O . PRO A 1 315 ? -24.161 -9.211 7.937 1.00 60.72 315 PRO A O 1
ATOM 2442 N N . SER A 1 316 ? -23.690 -11.394 7.742 1.00 72.69 316 SER A N 1
ATOM 2443 C CA . SER A 1 316 ? -23.946 -11.713 9.149 1.00 72.69 316 SER A CA 1
ATOM 2444 C C . SER A 1 316 ? -22.902 -11.045 10.052 1.00 72.69 316 SER A C 1
ATOM 2446 O O . SER A 1 316 ? -21.805 -10.707 9.603 1.00 72.69 316 SER A O 1
ATOM 2448 N N . THR A 1 317 ? -23.201 -10.909 11.346 1.00 75.25 317 THR A N 1
ATOM 2449 C CA . THR A 1 317 ? -22.218 -10.487 12.364 1.00 75.25 317 THR A CA 1
ATOM 2450 C C . THR A 1 317 ? -20.924 -11.307 12.277 1.00 75.25 317 THR A C 1
ATOM 2452 O O . THR A 1 317 ? -19.828 -10.761 12.402 1.00 75.25 317 THR A O 1
ATOM 2455 N N . ASP A 1 318 ? -21.029 -12.596 11.944 1.00 83.19 318 ASP A N 1
ATOM 2456 C CA . ASP A 1 318 ? -19.889 -13.474 11.659 1.00 83.19 318 ASP A CA 1
ATOM 2457 C C . ASP A 1 318 ? -19.057 -13.013 10.460 1.00 83.19 318 ASP A C 1
ATOM 2459 O O . ASP A 1 318 ? -17.832 -12.967 10.547 1.00 83.19 318 ASP A O 1
ATOM 2463 N N . ALA A 1 319 ? -19.695 -12.619 9.355 1.00 86.94 319 ALA A N 1
ATOM 2464 C CA . ALA A 1 319 ? -18.994 -12.112 8.179 1.00 86.94 319 ALA A CA 1
ATOM 2465 C C . ALA A 1 319 ? -18.233 -10.809 8.487 1.00 86.94 319 ALA A C 1
ATOM 2467 O O . ALA A 1 319 ? -17.101 -10.636 8.029 1.00 86.94 319 ALA A O 1
ATOM 2468 N N . THR A 1 320 ? -18.804 -9.930 9.317 1.00 90.38 320 THR A N 1
ATOM 2469 C CA . THR A 1 320 ? -18.137 -8.706 9.790 1.00 90.38 320 THR A CA 1
ATOM 2470 C C . THR A 1 320 ? -16.924 -9.028 10.672 1.00 90.38 320 THR A C 1
ATOM 2472 O O . THR A 1 320 ? -15.852 -8.447 10.484 1.00 90.38 320 THR A O 1
ATOM 2475 N N . ARG A 1 321 ? -17.036 -10.008 11.584 1.00 92.56 321 ARG A N 1
ATOM 2476 C CA . ARG A 1 321 ? -15.898 -10.491 12.395 1.00 92.56 321 ARG A CA 1
ATOM 2477 C C . ARG A 1 321 ? -14.784 -11.068 11.519 1.00 92.56 321 ARG A C 1
ATOM 2479 O O . ARG A 1 321 ? -13.615 -10.731 11.708 1.00 92.56 321 ARG A O 1
ATOM 2486 N N . GLU A 1 322 ? -15.124 -11.887 10.527 1.00 93.44 322 GLU A N 1
ATOM 2487 C CA . GLU A 1 322 ? -14.143 -12.428 9.578 1.00 93.44 322 GLU A CA 1
ATOM 2488 C C . GLU A 1 322 ? -13.458 -11.325 8.756 1.00 93.44 322 GLU A C 1
ATOM 2490 O O . GLU A 1 322 ? -12.255 -11.406 8.493 1.00 93.44 322 GLU A O 1
ATOM 2495 N N . GLN A 1 323 ? -14.168 -10.243 8.422 1.00 93.38 323 GLN A N 1
ATOM 2496 C CA . GLN A 1 323 ? -13.568 -9.087 7.757 1.00 93.38 323 GLN A CA 1
ATOM 2497 C C . GLN A 1 323 ? -12.534 -8.378 8.651 1.00 93.38 323 GLN A C 1
ATOM 2499 O O . GLN A 1 323 ? -11.429 -8.092 8.183 1.00 93.38 323 GLN A O 1
ATOM 2504 N N . PHE A 1 324 ? -12.813 -8.167 9.942 1.00 95.62 324 PHE A N 1
ATOM 2505 C CA . PHE A 1 324 ? -11.812 -7.623 10.869 1.00 95.62 324 PHE A CA 1
ATOM 2506 C C . PHE A 1 324 ? -10.599 -8.555 11.050 1.00 95.62 324 PHE A C 1
ATOM 2508 O O . PHE A 1 324 ? -9.455 -8.087 11.039 1.00 95.62 324 PHE A O 1
ATOM 2515 N N . LYS A 1 325 ? -10.805 -9.880 11.139 1.00 94.94 325 LYS A N 1
ATOM 2516 C CA . LYS A 1 325 ? -9.702 -10.865 11.176 1.00 94.94 325 LYS A CA 1
ATOM 2517 C C . LYS A 1 325 ? -8.853 -10.813 9.908 1.00 94.94 325 LYS A C 1
ATOM 2519 O O . LYS A 1 325 ? -7.622 -10.867 9.984 1.00 94.94 325 LYS A O 1
ATOM 2524 N N . TYR A 1 326 ? -9.490 -10.658 8.748 1.00 93.75 326 TYR A N 1
ATOM 2525 C CA . TYR A 1 326 ? -8.790 -10.476 7.482 1.00 93.75 326 TYR A CA 1
ATOM 2526 C C . TYR A 1 326 ? -7.903 -9.224 7.508 1.00 93.75 326 TYR A C 1
ATOM 2528 O O . TYR A 1 326 ? -6.719 -9.324 7.182 1.00 93.75 326 TYR A O 1
ATOM 2536 N N . ILE A 1 327 ? -8.409 -8.084 7.991 1.00 94.00 327 ILE A N 1
ATOM 2537 C CA . ILE A 1 327 ? -7.614 -6.852 8.148 1.00 94.00 327 ILE A CA 1
ATOM 2538 C C . ILE A 1 327 ? -6.400 -7.086 9.070 1.00 94.00 327 ILE A C 1
ATOM 2540 O O . ILE A 1 327 ? -5.280 -6.686 8.737 1.00 94.00 327 ILE A O 1
ATOM 2544 N N . LEU A 1 328 ? -6.571 -7.793 10.194 1.00 93.31 328 LEU A N 1
ATOM 2545 C CA . LEU A 1 328 ? -5.457 -8.146 11.085 1.00 93.31 328 LEU A CA 1
ATOM 2546 C C . LEU A 1 328 ? -4.407 -9.030 10.403 1.00 93.31 328 LEU A C 1
ATOM 2548 O O . LEU A 1 328 ? -3.211 -8.782 10.554 1.00 93.31 328 LEU A O 1
ATOM 2552 N N . SER A 1 329 ? -4.827 -10.049 9.650 1.00 92.50 329 SER A N 1
ATOM 2553 C CA . SER A 1 329 ? -3.896 -10.911 8.908 1.00 92.50 329 SER A CA 1
ATOM 2554 C C . SER A 1 329 ? -3.094 -10.113 7.878 1.00 92.50 329 SER A C 1
ATOM 2556 O O . SER A 1 329 ? -1.867 -10.197 7.848 1.00 92.50 329 SER A O 1
ATOM 2558 N N . LEU A 1 330 ? -3.770 -9.249 7.116 1.00 90.50 330 LEU A N 1
ATOM 2559 C CA . LEU A 1 330 ? -3.162 -8.446 6.064 1.00 90.50 330 LEU A CA 1
ATOM 2560 C C . LEU A 1 330 ? -2.131 -7.456 6.619 1.00 90.50 330 LEU A C 1
ATOM 2562 O O . LEU A 1 330 ? -1.032 -7.329 6.079 1.00 90.50 330 LEU A O 1
ATOM 2566 N N . THR A 1 331 ? -2.461 -6.780 7.719 1.00 88.81 331 THR A N 1
ATOM 2567 C CA . THR A 1 331 ? -1.532 -5.854 8.379 1.00 88.81 331 THR A CA 1
ATOM 2568 C C . THR A 1 331 ? -0.340 -6.578 9.002 1.00 88.81 331 THR A C 1
ATOM 2570 O O . THR A 1 331 ? 0.782 -6.116 8.834 1.00 88.81 331 THR A O 1
ATOM 2573 N N . LYS A 1 332 ? -0.529 -7.739 9.646 1.00 87.50 332 LYS A N 1
ATOM 2574 C CA . LYS A 1 332 ? 0.576 -8.563 10.180 1.00 87.50 332 LYS A CA 1
ATOM 2575 C C . LYS A 1 332 ? 1.514 -9.059 9.072 1.00 87.50 332 LYS A C 1
ATOM 2577 O O . LYS A 1 332 ? 2.739 -9.009 9.220 1.00 87.50 332 LYS A O 1
ATOM 2582 N N . GLU A 1 333 ? 0.960 -9.494 7.941 1.00 86.38 333 GLU A N 1
ATOM 2583 C CA . GLU A 1 333 ? 1.740 -9.878 6.760 1.00 86.38 333 GLU A CA 1
ATOM 2584 C C . GLU A 1 333 ? 2.534 -8.689 6.193 1.00 86.38 333 GLU A C 1
ATOM 2586 O O . GLU A 1 333 ? 3.718 -8.828 5.886 1.00 86.38 333 GLU A O 1
ATOM 2591 N N . ALA A 1 334 ? 1.931 -7.500 6.116 1.00 82.69 334 ALA A N 1
ATOM 2592 C CA . ALA A 1 334 ? 2.621 -6.291 5.667 1.00 82.69 334 ALA A CA 1
ATOM 2593 C C . ALA A 1 334 ? 3.739 -5.858 6.634 1.00 82.69 334 ALA A C 1
ATOM 2595 O O . ALA A 1 334 ? 4.851 -5.564 6.195 1.00 82.69 334 ALA A O 1
ATOM 2596 N N . THR A 1 335 ? 3.495 -5.881 7.948 1.00 80.31 335 THR A N 1
ATOM 2597 C CA . THR A 1 335 ? 4.510 -5.546 8.960 1.00 80.31 335 THR A CA 1
ATOM 2598 C C . THR A 1 335 ? 5.686 -6.523 8.929 1.00 80.31 335 THR A C 1
ATOM 2600 O O . THR A 1 335 ? 6.837 -6.095 8.969 1.00 80.31 335 THR A O 1
ATOM 2603 N N . SER A 1 336 ? 5.430 -7.829 8.806 1.00 80.44 336 SER A N 1
ATOM 2604 C CA . SER A 1 336 ? 6.508 -8.827 8.727 1.00 80.44 336 SER A CA 1
ATOM 2605 C C . SER A 1 336 ? 7.352 -8.681 7.454 1.00 80.44 336 SER A C 1
ATOM 2607 O O . SER A 1 336 ? 8.577 -8.789 7.518 1.00 80.44 336 SER A O 1
ATOM 2609 N N . SER A 1 337 ? 6.726 -8.350 6.322 1.00 75.69 337 SER A N 1
ATOM 2610 C CA . SER A 1 337 ? 7.413 -8.046 5.060 1.00 75.69 337 SER A CA 1
ATOM 2611 C C . SER A 1 337 ? 8.336 -6.819 5.170 1.00 75.69 337 SER A C 1
ATOM 2613 O O . SER A 1 337 ? 9.490 -6.874 4.735 1.00 75.69 337 SER A O 1
ATOM 2615 N N . LEU A 1 338 ? 7.885 -5.745 5.835 1.00 72.25 338 LEU A N 1
ATOM 2616 C CA . LEU A 1 338 ? 8.712 -4.559 6.114 1.00 72.25 338 LEU A CA 1
ATOM 2617 C C . LEU A 1 338 ? 9.943 -4.901 6.953 1.00 72.25 338 LEU A C 1
ATOM 2619 O O . LEU A 1 338 ? 11.060 -4.511 6.605 1.00 72.25 338 LEU A O 1
ATOM 2623 N N . LEU A 1 339 ? 9.736 -5.654 8.036 1.00 70.44 339 LEU A N 1
ATOM 2624 C CA . LEU A 1 339 ? 10.799 -6.061 8.954 1.00 70.44 339 LEU A CA 1
ATOM 2625 C C . LEU A 1 339 ? 11.850 -6.935 8.258 1.00 70.44 339 LEU A C 1
ATOM 2627 O O . LEU A 1 339 ? 13.044 -6.749 8.489 1.00 70.44 339 LEU A O 1
ATOM 2631 N N . ALA A 1 340 ? 11.415 -7.855 7.392 1.00 67.50 340 ALA A N 1
ATOM 2632 C CA . ALA A 1 340 ? 12.297 -8.774 6.679 1.00 67.50 340 ALA A CA 1
ATOM 2633 C C . ALA A 1 340 ? 13.098 -8.104 5.549 1.00 67.50 340 ALA A C 1
ATOM 2635 O O . ALA A 1 340 ? 14.250 -8.469 5.320 1.00 67.50 340 ALA A O 1
ATOM 2636 N N . GLY A 1 341 ? 12.497 -7.156 4.821 1.00 59.19 341 GLY A N 1
ATOM 2637 C CA . GLY A 1 341 ? 13.115 -6.551 3.636 1.00 59.19 341 GLY A CA 1
ATOM 2638 C C . GLY A 1 341 ? 13.949 -5.301 3.915 1.00 59.19 341 GLY A C 1
ATOM 2639 O O . GLY A 1 341 ? 14.946 -5.069 3.238 1.00 59.19 341 GLY A O 1
ATOM 2640 N N . HIS A 1 342 ? 13.545 -4.498 4.899 1.00 54.50 342 HIS A N 1
ATOM 2641 C CA . HIS A 1 342 ? 14.053 -3.137 5.073 1.00 54.50 342 HIS A CA 1
ATOM 2642 C C . HIS A 1 342 ? 14.364 -2.807 6.531 1.00 54.50 342 HIS A C 1
ATOM 2644 O O . HIS A 1 342 ? 14.357 -1.633 6.859 1.00 54.50 342 HIS A O 1
ATOM 2650 N N . GLY A 1 343 ? 14.637 -3.802 7.391 1.00 52.12 343 GLY A N 1
ATOM 2651 C CA . GLY A 1 343 ? 15.142 -3.642 8.766 1.00 52.12 343 GLY A CA 1
ATOM 2652 C C . GLY A 1 343 ? 14.479 -2.524 9.582 1.00 52.12 343 GLY A C 1
ATOM 2653 O O . GLY A 1 343 ? 14.890 -1.380 9.493 1.00 52.12 343 GLY A O 1
ATOM 2654 N N . SER A 1 344 ? 13.479 -2.862 10.395 1.00 44.00 344 SER A N 1
ATOM 2655 C CA . SER A 1 344 ? 12.705 -1.982 11.297 1.00 44.00 344 SER A CA 1
ATOM 2656 C C . SER A 1 344 ? 13.085 -0.482 11.363 1.00 44.00 344 SER A C 1
ATOM 2658 O O . SER A 1 344 ? 13.772 -0.069 12.301 1.00 44.00 344 SER A O 1
ATOM 2660 N N . PRO A 1 345 ? 12.546 0.382 10.485 1.00 50.31 345 PRO A N 1
ATOM 2661 C CA . PRO A 1 345 ? 12.279 1.758 10.880 1.00 50.31 345 PRO A CA 1
ATOM 2662 C C . PRO A 1 345 ? 11.279 1.732 12.047 1.00 50.31 345 PRO A C 1
ATOM 2664 O O . PRO A 1 345 ? 10.168 1.229 11.900 1.00 50.31 345 PRO A O 1
ATOM 2667 N N . SER A 1 346 ? 11.632 2.257 13.221 1.00 48.72 346 SER A N 1
ATOM 2668 C CA . SER A 1 346 ? 10.716 2.333 14.378 1.00 48.72 346 SER A CA 1
ATOM 2669 C C . SER A 1 346 ? 9.387 3.023 14.038 1.00 48.72 346 SER A C 1
ATOM 2671 O O . SER A 1 346 ? 8.345 2.677 14.589 1.00 48.72 346 SER A O 1
ATOM 2673 N N . SER A 1 347 ? 9.398 3.930 13.059 1.00 46.97 347 SER A N 1
ATOM 2674 C CA . SER A 1 347 ? 8.203 4.582 12.538 1.00 46.97 347 SER A CA 1
ATOM 2675 C C . SER A 1 347 ? 7.350 3.689 11.624 1.00 46.97 347 SER A C 1
ATOM 2677 O O . SER A 1 347 ? 6.164 3.948 11.505 1.00 46.97 347 SER A O 1
ATOM 2679 N N . CYS A 1 348 ? 7.856 2.642 10.943 1.00 45.66 348 CYS A N 1
ATOM 2680 C CA . CYS A 1 348 ? 7.040 1.870 9.967 1.00 45.66 348 CYS A CA 1
ATOM 2681 C C . CYS A 1 348 ? 6.012 0.955 10.560 1.00 45.66 348 CYS A C 1
ATOM 2683 O O . CYS A 1 348 ? 4.991 0.654 9.941 1.00 45.66 348 CYS A O 1
ATOM 2685 N N . VAL A 1 349 ? 6.288 0.548 11.780 1.00 52.62 349 VAL A N 1
ATOM 2686 C CA . VAL A 1 349 ? 5.415 -0.314 12.540 1.00 52.62 349 VAL A CA 1
ATOM 2687 C C . VAL A 1 349 ? 4.193 0.471 13.032 1.00 52.62 349 VAL A C 1
ATOM 2689 O O . VAL A 1 349 ? 3.107 -0.103 13.091 1.00 52.62 349 VAL A O 1
ATOM 2692 N N . SER A 1 350 ? 4.310 1.785 13.275 1.00 59.16 350 SER A N 1
ATOM 2693 C CA . SER A 1 350 ? 3.230 2.596 13.862 1.00 59.16 350 SER A CA 1
ATOM 2694 C C . SER A 1 350 ? 1.976 2.640 12.979 1.00 59.16 350 SER A C 1
ATOM 2696 O O . SER A 1 350 ? 0.861 2.505 13.475 1.00 59.16 350 SER A O 1
ATOM 2698 N N . GLY A 1 351 ? 2.133 2.763 11.655 1.00 68.19 351 GLY A N 1
ATOM 2699 C CA . GLY A 1 351 ? 1.005 2.963 10.749 1.00 68.19 351 GLY A CA 1
ATOM 2700 C C . GLY A 1 351 ? 0.049 1.767 10.689 1.00 68.19 351 GLY A C 1
ATOM 2701 O O . GLY A 1 351 ? -1.168 1.938 10.758 1.00 68.19 351 GLY A O 1
ATOM 2702 N N . PHE A 1 352 ? 0.598 0.555 10.609 1.00 79.94 352 PHE A N 1
ATOM 2703 C CA . PHE A 1 352 ? -0.196 -0.673 10.662 1.00 79.94 352 PHE A CA 1
ATOM 2704 C C . PHE A 1 352 ? -0.653 -1.014 12.080 1.00 79.94 352 PHE A C 1
ATOM 2706 O O . PHE A 1 352 ? -1.716 -1.613 12.219 1.00 79.94 352 PHE A O 1
ATOM 2713 N N . ALA A 1 353 ? 0.080 -0.594 13.116 1.00 81.94 353 ALA A N 1
ATOM 2714 C CA . ALA A 1 353 ? -0.328 -0.793 14.504 1.00 81.94 353 ALA A CA 1
ATOM 2715 C C . ALA A 1 353 ? -1.649 -0.069 14.828 1.00 81.94 353 ALA A C 1
ATOM 2717 O O . ALA A 1 353 ? -2.520 -0.660 15.460 1.00 81.94 353 ALA A O 1
ATOM 2718 N N . VAL A 1 354 ? -1.869 1.149 14.312 1.00 82.94 354 VAL A N 1
ATOM 2719 C CA . VAL A 1 354 ? -3.161 1.852 14.480 1.00 82.94 354 VAL A CA 1
ATOM 2720 C C . VAL A 1 354 ? -4.307 1.103 13.787 1.00 82.94 354 VAL A C 1
ATOM 2722 O O . VAL A 1 354 ? -5.388 0.961 14.350 1.00 82.94 354 VAL A O 1
ATOM 2725 N N . ILE A 1 355 ? -4.087 0.559 12.587 1.00 87.31 355 ILE A N 1
ATOM 2726 C CA . ILE A 1 355 ? -5.108 -0.251 11.894 1.00 87.31 355 ILE A CA 1
ATOM 2727 C C . ILE A 1 355 ? -5.391 -1.544 12.663 1.00 87.31 355 ILE A C 1
ATOM 2729 O O . ILE A 1 355 ? -6.546 -1.951 12.782 1.00 87.31 355 ILE A O 1
ATOM 2733 N N . GLN A 1 356 ? -4.351 -2.187 13.199 1.00 90.62 356 GLN A N 1
ATOM 2734 C CA . GLN A 1 356 ? -4.496 -3.373 14.040 1.00 90.62 356 GLN A CA 1
ATOM 2735 C C . GLN A 1 356 ? -5.288 -3.067 15.306 1.00 90.62 356 GLN A C 1
ATOM 2737 O O . GLN A 1 356 ? -6.120 -3.877 15.706 1.00 90.62 356 GLN A O 1
ATOM 2742 N N . TRP A 1 357 ? -5.072 -1.896 15.900 1.00 91.06 357 TRP A N 1
ATOM 2743 C CA . TRP A 1 357 ? -5.833 -1.417 17.044 1.00 91.06 357 TRP A CA 1
ATOM 2744 C C . TRP A 1 357 ? -7.323 -1.269 16.710 1.00 91.06 357 TRP A C 1
ATOM 2746 O O . TRP A 1 357 ? -8.148 -1.897 17.370 1.00 91.06 357 TRP A O 1
ATOM 2756 N N . TRP A 1 358 ? -7.668 -0.561 15.627 1.00 92.38 358 TRP A N 1
ATOM 2757 C CA . TRP A 1 358 ? -9.061 -0.420 15.175 1.00 92.38 358 TRP A CA 1
ATOM 2758 C C . TRP A 1 358 ? -9.719 -1.766 14.856 1.00 92.38 358 TRP A C 1
ATOM 2760 O O . TRP A 1 358 ? -10.848 -2.015 15.270 1.00 92.38 358 TRP A O 1
ATOM 2770 N N . ALA A 1 359 ? -9.019 -2.663 14.157 1.00 94.94 359 ALA A N 1
ATOM 2771 C CA . ALA A 1 359 ? -9.553 -3.988 13.842 1.00 94.94 359 ALA A CA 1
ATOM 2772 C C . ALA A 1 359 ? -9.764 -4.846 15.103 1.00 94.94 359 ALA A C 1
ATOM 2774 O O . ALA A 1 359 ? -10.758 -5.561 15.201 1.00 94.94 359 ALA A O 1
ATOM 2775 N N . SER A 1 360 ? -8.854 -4.755 16.079 1.00 95.12 360 SER A N 1
ATOM 2776 C CA . SER A 1 360 ? -8.974 -5.442 17.374 1.00 95.12 360 SER A CA 1
ATOM 2777 C C . SER A 1 360 ? -10.174 -4.924 18.161 1.00 95.12 360 SER A C 1
ATOM 2779 O O . SER A 1 360 ? -10.925 -5.709 18.730 1.00 95.12 360 SER A O 1
ATOM 2781 N N . LEU A 1 361 ? -10.397 -3.611 18.135 1.00 94.56 361 LEU A N 1
ATOM 2782 C CA . LEU A 1 361 ? -11.550 -2.980 18.760 1.00 94.56 361 LEU A CA 1
ATOM 2783 C C . LEU A 1 361 ? -12.875 -3.433 18.125 1.00 94.56 361 LEU A C 1
ATOM 2785 O O . LEU A 1 361 ? -13.814 -3.773 18.840 1.00 94.56 361 LEU A O 1
ATOM 2789 N N . GLY A 1 362 ? -12.928 -3.499 16.791 1.00 94.94 362 GLY A N 1
ATOM 2790 C CA . GLY A 1 362 ? -14.083 -4.021 16.058 1.00 94.94 362 GLY A CA 1
ATOM 2791 C C . GLY A 1 362 ? -14.381 -5.490 16.376 1.00 94.94 362 GLY A C 1
ATOM 2792 O O . GLY A 1 362 ? -15.543 -5.869 16.500 1.00 94.94 362 GLY A O 1
ATOM 2793 N N . LEU A 1 363 ? -13.346 -6.313 16.588 1.00 96.06 363 LEU A N 1
ATOM 2794 C CA . LEU A 1 363 ? -13.514 -7.702 17.032 1.00 96.06 363 LEU A CA 1
ATOM 2795 C C . LEU A 1 363 ? -14.062 -7.791 18.451 1.00 96.06 363 LEU A C 1
ATOM 2797 O O . LEU A 1 363 ? -14.985 -8.565 18.680 1.00 96.06 363 LEU A O 1
ATOM 2801 N N . VAL A 1 364 ? -13.551 -6.980 19.379 1.00 95.38 364 VAL A N 1
ATOM 2802 C CA . VAL A 1 364 ? -14.098 -6.903 20.741 1.00 95.38 364 VAL A CA 1
ATOM 2803 C C . VAL A 1 364 ? -15.570 -6.503 20.709 1.00 95.38 364 VAL A C 1
ATOM 2805 O O . VAL A 1 364 ? -16.391 -7.195 21.303 1.00 95.38 364 VAL A O 1
ATOM 2808 N N . ALA A 1 365 ? -15.922 -5.453 19.964 1.00 94.12 365 ALA A N 1
ATOM 2809 C CA . ALA A 1 365 ? -17.311 -5.030 19.804 1.00 94.12 365 ALA A CA 1
ATOM 2810 C C . ALA A 1 365 ? -18.185 -6.151 19.209 1.00 94.12 365 ALA A C 1
ATOM 2812 O O . ALA A 1 365 ? -19.267 -6.438 19.719 1.00 94.12 365 ALA A O 1
ATOM 2813 N N . GLY A 1 366 ? -17.697 -6.845 18.176 1.00 92.81 366 GLY A N 1
ATOM 2814 C CA . GLY A 1 366 ? -18.389 -7.985 17.569 1.00 92.81 366 GLY A CA 1
ATOM 2815 C C . GLY A 1 366 ? -18.558 -9.190 18.506 1.00 92.81 366 GLY A C 1
ATOM 2816 O O . GLY A 1 366 ? -19.566 -9.883 18.431 1.00 92.81 366 GLY A O 1
ATOM 2817 N N . HIS A 1 367 ? -17.598 -9.456 19.393 1.00 93.00 367 HIS A N 1
ATOM 2818 C CA . HIS A 1 367 ? -17.696 -10.533 20.381 1.00 93.00 367 HIS A CA 1
ATOM 2819 C C . HIS A 1 367 ? -18.612 -10.161 21.552 1.00 93.00 367 HIS A C 1
ATOM 2821 O O . HIS A 1 367 ? -19.468 -10.964 21.908 1.00 93.00 367 HIS A O 1
ATOM 2827 N N . TRP A 1 368 ? -18.513 -8.943 22.092 1.00 92.12 368 TRP A N 1
ATOM 2828 C CA . TRP A 1 368 ? -19.401 -8.468 23.162 1.00 92.12 368 TRP A CA 1
ATOM 2829 C C . TRP A 1 368 ? -20.865 -8.410 22.721 1.00 92.12 368 TRP A C 1
ATOM 2831 O O . TRP A 1 368 ? -21.742 -8.825 23.471 1.00 92.12 368 TRP A O 1
ATOM 2841 N N . THR A 1 369 ? -21.140 -7.972 21.488 1.00 88.81 369 THR A N 1
ATOM 2842 C CA . THR A 1 369 ? -22.508 -7.972 20.930 1.00 88.81 369 THR A CA 1
ATOM 2843 C C . THR A 1 369 ? -23.066 -9.380 20.709 1.00 88.81 369 THR A C 1
ATOM 2845 O O . THR A 1 369 ? -24.276 -9.574 20.788 1.00 88.81 369 THR A O 1
ATOM 2848 N N . ALA A 1 370 ? -22.202 -10.370 20.466 1.00 87.50 370 ALA A N 1
ATOM 2849 C CA . ALA A 1 370 ? -22.582 -11.778 20.360 1.00 87.50 370 ALA A CA 1
ATOM 2850 C C . ALA A 1 370 ? -22.683 -12.497 21.723 1.00 87.50 370 ALA A C 1
ATOM 2852 O O . ALA A 1 370 ? -23.217 -13.602 21.779 1.00 87.50 370 ALA A O 1
ATOM 2853 N N . GLY A 1 371 ? -22.187 -11.890 22.809 1.00 86.06 371 GLY A N 1
ATOM 2854 C CA . GLY A 1 371 ? -22.062 -12.521 24.130 1.00 86.06 371 GLY A CA 1
ATOM 2855 C C . GLY A 1 371 ? -20.832 -13.431 24.292 1.00 86.06 371 GLY A C 1
ATOM 2856 O O . GLY A 1 371 ? -20.710 -14.129 25.297 1.00 86.06 371 GLY A O 1
ATOM 2857 N N . ASP A 1 372 ? -19.904 -13.417 23.332 1.00 88.75 372 ASP A N 1
ATOM 2858 C CA . ASP A 1 372 ? -18.687 -14.240 23.307 1.00 88.75 372 ASP A CA 1
ATOM 2859 C C . ASP A 1 372 ? -17.521 -13.564 24.066 1.00 88.75 372 ASP A C 1
ATOM 2861 O O . ASP A 1 372 ? -16.421 -13.383 23.534 1.00 88.75 372 ASP A O 1
ATOM 2865 N N . ASP A 1 373 ? -17.736 -13.164 25.321 1.00 87.56 373 ASP A N 1
ATOM 2866 C CA . ASP A 1 373 ? -16.794 -12.320 26.082 1.00 87.56 373 ASP A CA 1
ATOM 2867 C C . ASP A 1 373 ? -15.405 -12.954 26.300 1.00 87.56 373 ASP A C 1
ATOM 2869 O O . ASP A 1 373 ? -14.418 -12.243 26.499 1.00 87.56 373 ASP A O 1
ATOM 2873 N N . GLN A 1 374 ? -15.305 -14.287 26.262 1.00 88.56 374 GLN A N 1
ATOM 2874 C CA . GLN A 1 374 ? -14.029 -15.005 26.385 1.00 88.56 374 GLN A CA 1
ATOM 2875 C C . GLN A 1 374 ? -13.146 -14.834 25.143 1.00 88.56 374 GLN A C 1
ATOM 2877 O O . GLN A 1 374 ? -11.942 -14.629 25.266 1.00 88.56 374 GLN A O 1
ATOM 2882 N N . GLU A 1 375 ? -13.740 -14.864 23.950 1.00 89.00 375 GLU A N 1
ATOM 2883 C CA . GLU A 1 375 ? -13.011 -14.700 22.688 1.00 89.00 375 GLU A CA 1
ATOM 2884 C C . GLU A 1 375 ? -12.560 -13.244 22.486 1.00 89.00 375 GLU A C 1
ATOM 2886 O O . GLU A 1 375 ? -11.504 -12.987 21.904 1.00 89.00 375 GLU A O 1
ATOM 2891 N N . ALA A 1 376 ? -13.304 -12.279 23.043 1.00 91.06 376 ALA A N 1
ATOM 2892 C CA . ALA A 1 376 ? -12.918 -10.867 23.038 1.00 91.06 376 ALA A CA 1
ATOM 2893 C C . ALA A 1 376 ? -11.555 -10.623 23.721 1.00 91.06 376 ALA A C 1
ATOM 2895 O O . ALA A 1 376 ? -10.808 -9.726 23.318 1.00 91.06 376 ALA A O 1
ATOM 2896 N N . GLU A 1 377 ? -11.191 -11.439 24.718 1.00 90.88 377 GLU A N 1
ATOM 2897 C CA . GLU A 1 377 ? -9.965 -11.252 25.502 1.00 90.88 377 GLU A CA 1
ATOM 2898 C C . GLU A 1 377 ? -8.683 -11.366 24.693 1.00 90.88 377 GLU A C 1
ATOM 2900 O O . GLU A 1 377 ? -7.686 -10.715 25.021 1.00 90.88 377 GLU A O 1
ATOM 2905 N N . ALA A 1 378 ? -8.707 -12.159 23.620 1.00 92.81 378 ALA A N 1
ATOM 2906 C CA . ALA A 1 378 ? -7.548 -12.364 22.759 1.00 92.81 378 ALA A CA 1
ATOM 2907 C C . ALA A 1 378 ? -7.033 -11.041 22.155 1.00 92.81 378 ALA A C 1
ATOM 2909 O O . ALA A 1 378 ? -5.872 -10.947 21.754 1.00 92.81 378 ALA A O 1
ATOM 2910 N N . TYR A 1 379 ? -7.887 -10.014 22.108 1.00 93.50 379 TYR A N 1
ATOM 2911 C CA . TYR A 1 379 ? -7.624 -8.727 21.471 1.00 93.50 379 TYR A CA 1
ATOM 2912 C C . TYR A 1 379 ? -7.310 -7.594 22.461 1.00 93.50 379 TYR A C 1
ATOM 2914 O O . TYR A 1 379 ? -6.808 -6.546 22.048 1.00 93.50 379 TYR A O 1
ATOM 2922 N N . TYR A 1 380 ? -7.530 -7.793 23.767 1.00 92.19 380 TYR A N 1
ATOM 2923 C CA . TYR A 1 380 ? -7.283 -6.768 24.790 1.00 92.19 380 TYR A CA 1
ATOM 2924 C C . TYR A 1 380 ? -5.833 -6.255 24.831 1.00 92.19 380 TYR A C 1
ATOM 2926 O O . TYR A 1 380 ? -5.657 -5.034 24.869 1.00 92.19 380 TYR A O 1
ATOM 2934 N N . PRO A 1 381 ? -4.786 -7.107 24.738 1.00 90.56 381 PRO A N 1
ATOM 2935 C CA . PRO A 1 381 ? -3.403 -6.630 24.803 1.00 90.56 381 PRO A CA 1
ATOM 2936 C C . PRO A 1 381 ? -3.052 -5.633 23.690 1.00 90.56 381 PRO A C 1
ATOM 2938 O O . PRO A 1 381 ? -2.286 -4.696 23.905 1.00 90.56 381 PRO A O 1
ATOM 2941 N N . THR A 1 382 ? -3.629 -5.806 22.496 1.00 88.94 382 THR A N 1
ATOM 2942 C CA . THR A 1 382 ? -3.419 -4.891 21.365 1.00 88.94 382 THR A CA 1
ATOM 2943 C C . THR A 1 382 ? -4.088 -3.537 21.602 1.00 88.94 382 THR A C 1
ATOM 2945 O O . THR A 1 382 ? -3.523 -2.510 21.229 1.00 88.94 382 THR A O 1
ATOM 2948 N N . ILE A 1 383 ? -5.257 -3.518 22.250 1.00 89.38 383 ILE A N 1
ATOM 2949 C CA . ILE A 1 383 ? -5.996 -2.284 22.555 1.00 89.38 383 ILE A CA 1
ATOM 2950 C C . ILE A 1 383 ? -5.292 -1.468 23.649 1.00 89.38 383 ILE A C 1
ATOM 2952 O O . ILE A 1 383 ? -5.275 -0.238 23.584 1.00 89.38 383 ILE A O 1
ATOM 2956 N N . GLU A 1 384 ? -4.693 -2.140 24.633 1.00 87.31 384 GLU A N 1
ATOM 2957 C CA . GLU A 1 384 ? -3.999 -1.502 25.760 1.00 87.31 384 GLU A CA 1
ATOM 2958 C C . GLU A 1 384 ? -2.593 -0.996 25.419 1.00 87.31 384 GLU A C 1
ATOM 2960 O O . GLU A 1 384 ? -2.158 0.014 25.966 1.00 87.31 384 GLU A O 1
ATOM 2965 N N . GLY A 1 385 ? -1.882 -1.657 24.500 1.00 77.31 385 GLY A N 1
ATOM 2966 C CA . GLY A 1 385 ? -0.480 -1.345 24.200 1.00 77.31 385 GLY A CA 1
ATOM 2967 C C . GLY A 1 385 ? -0.216 -0.048 23.417 1.00 77.31 385 GLY A C 1
ATOM 2968 O O . GLY A 1 385 ? 0.939 0.348 23.298 1.00 77.31 385 GLY A O 1
ATOM 2969 N N . MET A 1 386 ? -1.238 0.616 22.864 1.00 68.06 386 MET A N 1
ATOM 2970 C CA . MET A 1 386 ? -1.073 1.694 21.867 1.00 68.06 386 MET A CA 1
ATOM 2971 C C . MET A 1 386 ? -1.050 3.136 22.419 1.00 68.06 386 MET A C 1
ATOM 2973 O O . MET A 1 386 ? -0.836 4.072 21.650 1.00 68.06 386 MET A O 1
ATOM 2977 N N . LEU A 1 387 ? -1.236 3.361 23.725 1.00 59.56 387 LEU A N 1
ATOM 2978 C CA . LEU A 1 387 ? -1.500 4.703 24.284 1.00 59.56 387 LEU A CA 1
ATOM 2979 C C . LEU A 1 387 ? -0.293 5.648 24.468 1.00 59.56 387 LEU A C 1
ATOM 2981 O O . LEU A 1 387 ? -0.367 6.583 25.257 1.00 59.56 387 LEU A O 1
ATOM 2985 N N . GLY A 1 388 ? 0.799 5.456 23.726 1.00 52.22 388 GLY A N 1
ATOM 2986 C CA . GLY A 1 388 ? 1.999 6.293 23.866 1.00 52.22 388 GLY A CA 1
ATOM 2987 C C . GLY A 1 388 ? 1.807 7.766 23.477 1.00 52.22 388 GLY A C 1
ATOM 2988 O O . GLY A 1 388 ? 2.256 8.624 24.219 1.00 52.22 388 GLY A O 1
ATOM 2989 N N . ASP A 1 389 ? 1.110 8.047 22.365 1.00 52.28 389 ASP A N 1
ATOM 2990 C CA . ASP A 1 389 ? 0.932 9.399 21.784 1.00 52.28 389 ASP A CA 1
ATOM 2991 C C . ASP A 1 389 ? -0.371 9.487 20.945 1.00 52.28 389 ASP A C 1
ATOM 2993 O O . ASP A 1 389 ? -0.385 9.927 19.793 1.00 52.28 389 ASP A O 1
ATOM 2997 N N . SER A 1 390 ? -1.481 8.951 21.463 1.00 59.84 390 SER A N 1
ATOM 2998 C CA . SER A 1 390 ? -2.731 8.818 20.694 1.00 59.84 390 SER A CA 1
ATOM 2999 C C . SER A 1 390 ? -3.520 10.129 20.573 1.00 59.84 390 SER A C 1
ATOM 3001 O O . SER A 1 390 ? -3.557 10.946 21.490 1.00 59.84 390 SER A O 1
ATOM 3003 N N . THR A 1 391 ? -4.212 10.307 19.445 1.00 67.75 391 THR A N 1
ATOM 3004 C CA . THR A 1 391 ? -5.157 11.411 19.223 1.00 67.75 391 THR A CA 1
ATOM 3005 C C . THR A 1 391 ? -6.355 11.357 20.186 1.00 67.75 391 THR A C 1
ATOM 3007 O O . THR A 1 391 ? -6.601 10.321 20.821 1.00 67.75 391 THR A O 1
ATOM 3010 N N . PRO A 1 392 ? -7.111 12.463 20.349 1.00 78.81 392 PRO A N 1
ATOM 3011 C CA . PRO A 1 392 ? -8.188 12.537 21.342 1.00 78.81 392 PRO A CA 1
ATOM 3012 C C . PRO A 1 392 ? -9.258 11.442 21.167 1.00 78.81 392 PRO A C 1
ATOM 3014 O O . PRO A 1 392 ? -9.678 10.841 22.156 1.00 78.81 392 PRO A O 1
ATOM 3017 N N . VAL A 1 393 ? -9.621 11.093 19.924 1.00 84.56 393 VAL A N 1
ATOM 3018 C CA . VAL A 1 393 ? -10.654 10.078 19.629 1.00 84.56 393 VAL A CA 1
ATOM 3019 C C . VAL A 1 393 ? -10.261 8.662 20.098 1.00 84.56 393 VAL A C 1
ATOM 3021 O O . VAL A 1 393 ? -11.008 8.090 20.897 1.00 84.56 393 VAL A O 1
ATOM 3024 N N . PRO A 1 394 ? -9.103 8.080 19.706 1.00 84.94 394 PRO A N 1
ATOM 3025 C CA . PRO A 1 394 ? -8.642 6.806 20.265 1.00 84.94 394 PRO A CA 1
ATOM 3026 C C . PRO A 1 394 ? -8.553 6.791 21.794 1.00 84.94 394 PRO A C 1
ATOM 3028 O O . PRO A 1 394 ? -8.821 5.763 22.413 1.00 84.94 394 PRO A O 1
ATOM 3031 N N . THR A 1 395 ? -8.223 7.929 22.413 1.00 84.88 395 THR A N 1
ATOM 3032 C CA . THR A 1 395 ? -8.153 8.052 23.876 1.00 84.88 395 THR A CA 1
ATOM 3033 C C . THR A 1 395 ? -9.534 7.904 24.517 1.00 84.88 395 THR A C 1
ATOM 3035 O O . THR A 1 395 ? -9.700 7.097 25.433 1.00 84.88 395 THR A O 1
ATOM 3038 N N . ALA A 1 396 ? -10.543 8.628 24.023 1.00 88.94 396 ALA A N 1
ATOM 3039 C CA . ALA A 1 396 ? -11.916 8.516 24.521 1.00 88.94 396 ALA A CA 1
ATOM 3040 C C . ALA A 1 396 ? -12.474 7.093 24.342 1.00 88.94 396 ALA A C 1
ATOM 3042 O O . ALA A 1 396 ? -13.076 6.528 25.254 1.00 88.94 396 ALA A O 1
ATOM 3043 N N . LEU A 1 397 ? -12.202 6.482 23.191 1.00 90.69 397 LEU A N 1
ATOM 3044 C CA . LEU A 1 397 ? -12.648 5.131 22.869 1.00 90.69 397 LEU A CA 1
ATOM 3045 C C . LEU A 1 397 ? -11.961 4.060 23.729 1.00 90.69 397 LEU A C 1
ATOM 3047 O O . LEU A 1 397 ? -12.610 3.121 24.189 1.00 90.69 397 LEU A O 1
ATOM 3051 N N . HIS A 1 398 ? -10.670 4.228 24.025 1.00 90.19 398 HIS A N 1
ATOM 3052 C CA . HIS A 1 398 ? -9.963 3.360 24.963 1.00 90.19 398 HIS A CA 1
ATOM 3053 C C . HIS A 1 398 ? -10.532 3.455 26.386 1.00 90.19 398 HIS A C 1
ATOM 3055 O O . HIS A 1 398 ? -10.661 2.437 27.064 1.00 90.19 398 HIS A O 1
ATOM 3061 N N . LEU A 1 399 ? -10.889 4.656 26.850 1.00 90.81 399 LEU A N 1
ATOM 3062 C CA . LEU A 1 399 ? -11.510 4.835 28.165 1.00 90.81 399 LEU A CA 1
ATOM 3063 C C . LEU A 1 399 ? -12.882 4.146 28.241 1.00 90.81 399 LEU A C 1
ATOM 3065 O O . LEU A 1 399 ? -13.148 3.454 29.226 1.00 90.81 399 LEU A O 1
ATOM 3069 N N . ALA A 1 400 ? -13.697 4.250 27.183 1.00 93.00 400 ALA A N 1
ATOM 3070 C CA . ALA A 1 400 ? -14.973 3.539 27.073 1.00 93.00 400 ALA A CA 1
ATOM 3071 C C . ALA A 1 400 ? -14.777 2.014 27.112 1.00 93.00 400 ALA A C 1
ATOM 3073 O O . ALA A 1 400 ? -15.402 1.329 27.924 1.00 93.00 400 ALA A O 1
ATOM 3074 N N . PHE A 1 401 ? -13.842 1.497 26.305 1.00 93.38 401 PHE A N 1
ATOM 3075 C CA . PHE A 1 401 ? -13.440 0.087 26.316 1.00 93.38 401 PHE A CA 1
ATOM 3076 C C . PHE A 1 401 ? -13.028 -0.373 27.719 1.00 93.38 401 PHE A C 1
ATOM 3078 O O . PHE A 1 401 ? -13.507 -1.394 28.211 1.00 93.38 401 PHE A O 1
ATOM 3085 N N . LYS A 1 402 ? -12.150 0.389 28.381 1.00 91.50 402 LYS A N 1
ATOM 3086 C CA . LYS A 1 402 ? -11.633 0.064 29.712 1.00 91.50 402 LYS A CA 1
ATOM 3087 C C . LYS A 1 402 ? -12.757 -0.001 30.744 1.00 91.50 402 LYS A C 1
ATOM 3089 O O . LYS A 1 402 ? -12.757 -0.908 31.572 1.00 91.50 402 LYS A O 1
ATOM 3094 N N . ALA A 1 403 ? -13.708 0.930 30.687 1.00 91.44 403 ALA A N 1
ATOM 3095 C CA . ALA A 1 403 ? -14.839 0.970 31.606 1.00 91.44 403 ALA A CA 1
ATOM 3096 C C . ALA A 1 403 ? -15.735 -0.258 31.459 1.00 91.44 403 ALA A C 1
ATOM 3098 O O . ALA A 1 403 ? -15.993 -0.955 32.441 1.00 91.44 403 ALA A O 1
ATOM 3099 N N . LEU A 1 404 ? -16.155 -0.554 30.228 1.00 91.69 404 LEU A N 1
ATOM 3100 C CA . LEU A 1 404 ? -17.046 -1.678 29.966 1.00 91.69 404 LEU A CA 1
ATOM 3101 C C . LEU A 1 404 ? -16.356 -3.020 30.236 1.00 91.69 404 LEU A C 1
ATOM 3103 O O . LEU A 1 404 ? -16.957 -3.916 30.827 1.00 91.69 404 LEU A O 1
ATOM 3107 N N . ARG A 1 405 ? -15.068 -3.146 29.892 1.00 91.19 405 ARG A N 1
ATOM 3108 C CA . ARG A 1 405 ? -14.280 -4.343 30.200 1.00 91.19 405 ARG A CA 1
ATOM 3109 C C . ARG A 1 405 ? -14.210 -4.611 31.701 1.00 91.19 405 ARG A C 1
ATOM 3111 O O . ARG A 1 405 ? -14.407 -5.751 32.100 1.00 91.19 405 ARG A O 1
ATOM 3118 N N . LEU A 1 406 ? -13.912 -3.599 32.519 1.00 89.56 406 LEU A N 1
ATOM 3119 C CA . LEU A 1 406 ? -13.808 -3.763 33.975 1.00 89.56 406 LEU A CA 1
ATOM 3120 C C . LEU A 1 406 ? -15.127 -4.236 34.599 1.00 89.56 406 LEU A C 1
ATOM 3122 O O . LEU A 1 406 ? -15.102 -5.028 35.537 1.00 89.56 406 LEU A O 1
ATOM 3126 N N . HIS A 1 407 ? -16.255 -3.798 34.039 1.00 88.00 407 HIS A N 1
ATOM 3127 C CA . HIS A 1 407 ? -17.580 -4.258 34.437 1.00 88.00 407 HIS A CA 1
ATOM 3128 C C . HIS A 1 407 ? -17.861 -5.705 34.005 1.00 88.00 407 HIS A C 1
ATOM 3130 O O . HIS A 1 407 ? -18.208 -6.529 34.848 1.00 88.00 407 HIS A O 1
ATOM 3136 N N . LYS A 1 408 ? -17.671 -6.038 32.717 1.00 84.50 408 LYS A N 1
ATOM 3137 C CA . LYS A 1 408 ? -17.902 -7.401 32.197 1.00 84.50 408 LYS A CA 1
ATOM 3138 C C . LYS A 1 408 ? -16.945 -8.427 32.805 1.00 84.50 408 LYS A C 1
ATOM 3140 O O . LYS A 1 408 ? -17.304 -9.589 32.979 1.00 84.50 408 LYS A O 1
ATOM 3145 N N . ARG A 1 409 ? -15.711 -8.017 33.118 1.00 77.69 409 ARG A N 1
ATOM 3146 C CA . ARG A 1 409 ? -14.684 -8.902 33.667 1.00 77.69 409 ARG A CA 1
ATOM 3147 C C . ARG A 1 409 ? -13.758 -8.173 34.645 1.00 77.69 409 ARG A C 1
ATOM 3149 O O . ARG A 1 409 ? -12.733 -7.612 34.241 1.00 77.69 409 ARG A O 1
ATOM 3156 N N . PRO A 1 410 ? -14.090 -8.216 35.941 1.00 66.88 410 PRO A N 1
ATOM 3157 C CA . PRO A 1 410 ? -13.278 -7.604 36.977 1.00 66.88 410 PRO A CA 1
ATOM 3158 C C . PRO A 1 410 ? -11.874 -8.214 37.038 1.00 66.88 410 PRO A C 1
ATOM 3160 O O . PRO A 1 410 ? -11.661 -9.388 36.727 1.00 66.88 410 PRO A O 1
ATOM 3163 N N . HIS A 1 411 ? -10.891 -7.423 37.468 1.00 62.34 411 HIS A N 1
ATOM 3164 C CA . HIS A 1 411 ? -9.548 -7.938 37.720 1.00 62.34 411 HIS A CA 1
ATOM 3165 C C . HIS A 1 411 ? -9.560 -8.856 38.959 1.00 62.34 411 HIS A C 1
ATOM 3167 O O . HIS A 1 411 ? -9.573 -8.386 40.094 1.00 62.34 411 HIS A O 1
ATOM 3173 N N . GLY A 1 412 ? -9.520 -10.173 38.739 1.00 62.12 412 GLY A N 1
ATOM 3174 C CA . GLY A 1 412 ? -9.552 -11.181 39.808 1.00 62.12 412 GLY A CA 1
ATOM 3175 C C . GLY A 1 412 ? -10.973 -11.547 40.257 1.00 62.12 412 GLY A C 1
ATOM 3176 O O . GLY A 1 412 ? -11.938 -11.311 39.542 1.00 62.12 412 GLY A O 1
ATOM 3177 N N . ASN A 1 413 ? -11.110 -12.141 41.448 1.00 59.34 413 ASN A N 1
ATOM 3178 C CA . ASN A 1 413 ? -12.408 -12.593 41.983 1.00 59.34 413 ASN A CA 1
ATOM 3179 C C . ASN A 1 413 ? -13.261 -11.468 42.608 1.00 59.34 413 ASN A C 1
ATOM 3181 O O . ASN A 1 413 ? -14.316 -11.755 43.168 1.00 59.34 413 ASN A O 1
ATOM 3185 N N . GLN A 1 414 ? -12.808 -10.211 42.579 1.00 69.12 414 GLN A N 1
ATOM 3186 C CA . GLN A 1 414 ? -13.529 -9.085 43.180 1.00 69.12 414 GLN A CA 1
ATOM 3187 C C . GLN A 1 414 ? -14.116 -8.193 42.094 1.00 69.12 414 GLN A C 1
ATOM 3189 O O . GLN A 1 414 ? -13.385 -7.715 41.229 1.00 69.12 414 GLN A O 1
ATOM 3194 N N . ALA A 1 415 ? -15.428 -7.955 42.169 1.00 76.19 415 ALA A N 1
ATOM 3195 C CA . ALA A 1 415 ? -16.114 -6.994 41.316 1.00 76.19 415 ALA A CA 1
ATOM 3196 C C . ALA A 1 415 ? -15.495 -5.599 41.475 1.00 76.19 415 ALA A C 1
ATOM 3198 O O . ALA A 1 415 ? -15.158 -5.177 42.583 1.00 76.19 415 ALA A O 1
ATOM 3199 N N . THR A 1 416 ? -15.334 -4.878 40.366 1.00 82.62 416 THR A N 1
ATOM 3200 C CA . THR A 1 416 ? -14.851 -3.498 40.426 1.00 82.62 416 THR A CA 1
ATOM 3201 C C . THR A 1 416 ? -15.888 -2.614 41.118 1.00 82.62 416 THR A C 1
ATOM 3203 O O . THR A 1 416 ? -17.060 -2.691 40.743 1.00 82.62 416 THR A O 1
ATOM 3206 N N . PRO A 1 417 ? -15.497 -1.759 42.081 1.00 85.94 417 PRO A N 1
ATOM 3207 C CA . PRO A 1 417 ? -16.448 -0.941 42.826 1.00 85.94 417 PRO A CA 1
ATOM 3208 C C . PRO A 1 417 ? -17.262 -0.029 41.905 1.00 85.94 417 PRO A C 1
ATOM 3210 O O . PRO A 1 417 ? -16.692 0.635 41.034 1.00 85.94 417 PRO A O 1
ATOM 3213 N N . THR A 1 418 ? -18.569 0.077 42.142 1.00 86.12 418 THR A N 1
ATOM 3214 C CA . THR A 1 418 ? -19.488 0.913 41.351 1.00 86.12 418 THR A CA 1
ATOM 3215 C C . THR A 1 418 ? -19.010 2.362 41.235 1.00 86.12 418 THR A C 1
ATOM 3217 O O . THR A 1 418 ? -19.030 2.932 40.147 1.00 86.12 418 THR A O 1
ATOM 3220 N N . GLU A 1 419 ? -18.471 2.937 42.315 1.00 87.12 419 GLU A N 1
ATOM 3221 C CA . GLU A 1 419 ? -17.908 4.296 42.319 1.00 87.12 419 GLU A CA 1
ATOM 3222 C C . GLU A 1 419 ? -16.774 4.475 41.298 1.00 87.12 419 GLU A C 1
ATOM 3224 O O . GLU A 1 419 ? -16.695 5.500 40.620 1.00 87.12 419 GLU A O 1
ATOM 3229 N N . THR A 1 420 ? -15.916 3.462 41.134 1.00 88.94 420 THR A N 1
ATOM 3230 C CA . THR A 1 420 ? -14.807 3.514 40.169 1.00 88.94 420 THR A CA 1
ATOM 3231 C C . THR A 1 420 ? -15.305 3.464 38.727 1.00 88.94 420 THR A C 1
ATOM 3233 O O . THR A 1 420 ? -14.785 4.190 37.877 1.00 88.94 420 THR A O 1
ATOM 3236 N N . LEU A 1 421 ? -16.346 2.666 38.459 1.00 90.31 421 LEU A N 1
ATOM 3237 C CA . LEU A 1 421 ? -16.983 2.588 37.145 1.00 90.31 421 LEU A CA 1
ATOM 3238 C C . LEU A 1 421 ? -17.708 3.898 36.810 1.00 90.31 421 LEU A C 1
ATOM 3240 O O . LEU A 1 421 ? -17.526 4.422 35.714 1.00 90.31 421 LEU A O 1
ATOM 3244 N N . LEU A 1 422 ? -18.435 4.489 37.766 1.00 90.56 422 LEU A N 1
ATOM 3245 C CA . LEU A 1 422 ? -19.094 5.791 37.601 1.00 90.56 422 LEU A CA 1
ATOM 3246 C C . LEU A 1 422 ? -18.091 6.924 37.359 1.00 90.56 422 LEU A C 1
ATOM 3248 O O . LEU A 1 422 ? -18.299 7.754 36.470 1.00 90.56 422 LEU A O 1
ATOM 3252 N N . HIS A 1 423 ? -16.978 6.940 38.097 1.00 92.62 423 HIS A N 1
ATOM 3253 C CA . HIS A 1 423 ? -15.898 7.895 37.861 1.00 92.62 423 HIS A CA 1
ATOM 3254 C C . HIS A 1 423 ? -15.334 7.747 36.441 1.00 92.62 423 HIS A C 1
ATOM 3256 O O . HIS A 1 423 ? -15.185 8.738 35.724 1.00 92.62 423 HIS A O 1
ATOM 3262 N N . LEU A 1 424 ? -15.075 6.515 35.994 1.00 90.44 424 LEU A N 1
ATOM 3263 C CA . LEU A 1 424 ? -14.558 6.259 34.652 1.00 90.44 424 LEU A CA 1
ATOM 3264 C C . LEU A 1 424 ? -15.574 6.633 33.560 1.00 90.44 424 LEU A C 1
ATOM 3266 O O . LEU A 1 424 ? -15.183 7.227 32.554 1.00 90.44 424 LEU A O 1
ATOM 3270 N N . CYS A 1 425 ? -16.873 6.400 33.774 1.00 93.00 425 CYS A N 1
ATOM 3271 C CA . CYS A 1 425 ? -17.935 6.918 32.908 1.00 93.00 425 CYS A CA 1
ATOM 3272 C C . CYS A 1 425 ? -17.893 8.448 32.812 1.00 93.00 425 CYS A C 1
ATOM 3274 O O . CYS A 1 425 ? -18.034 8.986 31.713 1.00 93.00 425 CYS A O 1
ATOM 3276 N N . GLY A 1 426 ? -17.689 9.151 33.931 1.00 93.19 426 GLY A N 1
ATOM 3277 C CA . GLY A 1 426 ? -17.566 10.611 33.969 1.00 93.19 426 GLY A CA 1
ATOM 3278 C C . GLY A 1 426 ? -16.371 11.118 33.162 1.00 93.19 426 GLY A C 1
ATOM 3279 O O . GLY A 1 426 ? -16.534 11.959 32.278 1.00 93.19 426 GLY A O 1
ATOM 3280 N N . VAL A 1 427 ? -15.186 10.541 33.390 1.00 92.25 427 VAL A N 1
ATOM 3281 C CA . VAL A 1 427 ? -13.963 10.875 32.637 1.00 92.25 427 VAL A CA 1
ATOM 3282 C C . VAL A 1 427 ? -14.146 10.614 31.141 1.00 92.25 427 VAL A C 1
ATOM 3284 O O . VAL A 1 427 ? -13.802 11.464 30.320 1.00 92.25 427 VAL A O 1
ATOM 3287 N N . THR A 1 428 ? -14.738 9.475 30.777 1.00 91.69 428 THR A N 1
ATOM 3288 C CA . THR A 1 428 ? -14.985 9.128 29.370 1.00 91.69 428 THR A CA 1
ATOM 3289 C C . THR A 1 428 ? -15.994 10.078 28.723 1.00 91.69 428 THR A C 1
ATOM 3291 O O . THR A 1 428 ? -15.790 10.501 27.591 1.00 91.69 428 THR A O 1
ATOM 3294 N N . SER A 1 429 ? -17.050 10.476 29.445 1.00 92.94 429 SER A N 1
ATOM 3295 C CA . SER A 1 429 ? -18.064 11.416 28.936 1.00 92.94 429 SER A CA 1
ATOM 3296 C C . SER A 1 429 ? -17.451 12.786 28.629 1.00 92.94 429 SER A C 1
ATOM 3298 O O . SER A 1 429 ? -17.715 13.352 27.571 1.00 92.94 429 SER A O 1
ATOM 3300 N N . ASN A 1 430 ? -16.575 13.283 29.509 1.00 91.06 430 ASN A N 1
ATOM 3301 C CA . ASN A 1 430 ? -15.848 14.533 29.280 1.00 91.06 430 ASN A CA 1
ATOM 3302 C C . ASN A 1 430 ? -14.914 14.428 28.066 1.00 91.06 430 ASN A C 1
ATOM 3304 O O . ASN A 1 430 ? -14.871 15.338 27.242 1.00 91.06 430 ASN A O 1
ATOM 3308 N N . ALA A 1 431 ? -14.192 13.310 27.925 1.00 89.56 431 ALA A N 1
ATOM 3309 C CA . ALA A 1 431 ? -13.323 13.078 26.773 1.00 89.56 431 ALA A CA 1
ATOM 3310 C C . ALA A 1 431 ? -14.117 13.030 25.454 1.00 89.56 431 ALA A C 1
ATOM 3312 O O . ALA A 1 431 ? -13.706 13.649 24.472 1.00 89.56 431 ALA A O 1
ATOM 3313 N N . LEU A 1 432 ? -15.271 12.352 25.437 1.00 90.81 432 LEU A N 1
ATOM 3314 C CA . LEU A 1 432 ? -16.160 12.300 24.274 1.00 90.81 432 LEU A CA 1
ATOM 3315 C C . LEU A 1 432 ? -16.697 13.674 23.892 1.00 90.81 432 LEU A C 1
ATOM 3317 O O . LEU A 1 432 ? -16.704 14.000 22.709 1.00 90.81 432 LEU A O 1
ATOM 3321 N N . GLN A 1 433 ? -17.108 14.486 24.868 1.00 88.81 433 GLN A N 1
ATOM 3322 C CA . GLN A 1 433 ? -17.629 15.825 24.600 1.00 88.81 433 GLN A CA 1
ATOM 3323 C C . GLN A 1 433 ? -16.607 16.685 23.847 1.00 88.81 433 GLN A C 1
ATOM 3325 O O . GLN A 1 433 ? -16.961 17.309 22.849 1.00 88.81 433 GLN A O 1
ATOM 3330 N N . THR A 1 434 ? -15.341 16.651 24.272 1.00 86.38 434 THR A N 1
ATOM 3331 C CA . THR A 1 434 ? -14.239 17.347 23.591 1.00 86.38 434 THR A CA 1
ATOM 3332 C C . THR A 1 434 ? -13.984 16.785 22.189 1.00 86.38 434 THR A C 1
ATOM 3334 O O . THR A 1 434 ? -13.789 17.535 21.239 1.00 86.38 434 THR A O 1
ATOM 3337 N N . CYS A 1 435 ? -14.030 15.460 22.018 1.00 86.62 435 CYS A N 1
ATOM 3338 C CA . CYS A 1 435 ? -13.807 14.846 20.706 1.00 86.62 435 CYS A CA 1
ATOM 3339 C C . CYS A 1 435 ? -14.916 15.181 19.704 1.00 86.62 435 CYS A C 1
ATOM 3341 O O . CYS A 1 435 ? -14.636 15.442 18.539 1.00 86.62 435 CYS A O 1
ATOM 3343 N N . VAL A 1 436 ? -16.176 15.162 20.143 1.00 85.00 436 VAL A N 1
ATOM 3344 C CA . VAL A 1 436 ? -17.333 15.440 19.284 1.00 85.00 436 VAL A CA 1
ATOM 3345 C C . VAL A 1 436 ? -17.282 16.875 18.766 1.00 85.00 436 VAL A C 1
ATOM 3347 O O . VAL A 1 436 ? -17.560 17.094 17.590 1.00 85.00 436 VAL A O 1
ATOM 3350 N N . THR A 1 437 ? -16.888 17.847 19.595 1.00 82.06 437 THR A N 1
ATOM 3351 C CA . THR A 1 437 ? -16.738 19.233 19.130 1.00 82.06 437 THR A CA 1
ATOM 3352 C C . THR A 1 437 ? -15.662 19.364 18.061 1.00 82.06 437 THR A C 1
ATOM 3354 O O . THR A 1 437 ? -15.898 20.044 17.067 1.00 82.06 437 THR A O 1
ATOM 3357 N N . ASP A 1 438 ? -14.533 18.674 18.220 1.00 80.06 438 ASP A N 1
ATOM 3358 C CA . ASP A 1 438 ? -13.420 18.738 17.268 1.00 80.06 438 ASP A CA 1
ATOM 3359 C C . ASP A 1 438 ? -13.770 18.047 15.939 1.00 80.06 438 ASP A C 1
ATOM 3361 O O . ASP A 1 438 ? -13.535 18.596 14.865 1.00 80.06 438 ASP A O 1
ATOM 3365 N N . VAL A 1 439 ? -14.386 16.862 16.004 1.00 79.00 439 VAL A N 1
ATOM 3366 C CA . VAL A 1 439 ? -14.771 16.062 14.829 1.00 79.00 439 VAL A CA 1
ATOM 3367 C C . VAL A 1 439 ? -15.897 16.729 14.033 1.00 79.00 439 VAL A C 1
ATOM 3369 O O . VAL A 1 439 ? -15.859 16.729 12.807 1.00 79.00 439 VAL A O 1
ATOM 3372 N N . LEU A 1 440 ? -16.885 17.338 14.700 1.00 72.81 440 LEU A N 1
ATOM 3373 C CA . LEU A 1 440 ? -17.985 18.038 14.020 1.00 72.81 440 LEU A CA 1
ATOM 3374 C C . LEU A 1 440 ? -17.567 19.385 13.411 1.00 72.81 440 LEU A C 1
ATOM 3376 O O . LEU A 1 440 ? -18.232 19.868 12.495 1.00 72.81 440 LEU A O 1
ATOM 3380 N N . GLN A 1 441 ? -16.499 20.007 13.919 1.00 74.69 441 GLN A N 1
ATOM 3381 C CA . GLN A 1 441 ? -15.935 21.235 13.348 1.00 74.69 441 GLN A CA 1
ATOM 3382 C C . GLN A 1 441 ? -15.043 20.964 12.129 1.00 74.69 441 GLN A C 1
ATOM 3384 O O . GLN A 1 441 ? -14.802 21.873 11.331 1.00 74.69 441 GLN A O 1
ATOM 3389 N N . ASP A 1 442 ? -14.570 19.728 11.956 1.00 71.31 442 ASP A N 1
ATOM 3390 C CA . ASP A 1 442 ? -13.813 19.316 10.781 1.00 71.31 442 ASP A CA 1
ATOM 3391 C C . ASP A 1 442 ? -14.763 18.977 9.619 1.00 71.31 442 ASP A C 1
ATOM 3393 O O . ASP A 1 442 ? -15.344 17.896 9.539 1.00 71.31 442 ASP A O 1
ATOM 3397 N N . HIS A 1 443 ? -14.917 19.923 8.689 1.00 60.38 443 HIS A N 1
ATOM 3398 C CA . HIS A 1 443 ? -15.716 19.759 7.469 1.00 60.38 443 HIS A CA 1
ATOM 3399 C C . HIS A 1 443 ? -15.027 18.915 6.381 1.00 60.38 443 HIS A C 1
ATOM 3401 O O . HIS A 1 443 ? -15.459 18.930 5.227 1.00 60.38 443 HIS A O 1
ATOM 3407 N N . SER A 1 444 ? -13.928 18.219 6.691 1.00 63.75 444 SER A N 1
ATOM 3408 C CA . SER A 1 444 ? -13.295 17.329 5.723 1.00 63.75 444 SER A CA 1
ATOM 3409 C C . SER A 1 444 ? -14.112 16.043 5.531 1.00 63.75 444 SER A C 1
ATOM 3411 O O . SER A 1 444 ? -14.222 15.207 6.431 1.00 63.75 444 SER A O 1
ATOM 3413 N N . ASP A 1 445 ? -14.643 15.854 4.319 1.00 57.78 445 ASP A N 1
ATOM 3414 C CA . ASP A 1 445 ? -15.245 14.594 3.854 1.00 57.78 445 ASP A CA 1
ATOM 3415 C C . ASP A 1 445 ? -14.142 13.554 3.603 1.00 57.78 445 ASP A C 1
ATOM 3417 O O . ASP A 1 445 ? -13.793 13.213 2.469 1.00 57.78 445 ASP A O 1
ATOM 3421 N N . SER A 1 446 ? -13.517 13.088 4.681 1.00 72.12 446 SER A N 1
ATOM 3422 C CA . SER A 1 446 ? -12.478 12.068 4.631 1.00 72.12 446 SER A CA 1
ATOM 3423 C C . SER A 1 446 ? -12.951 10.776 5.293 1.00 72.12 446 SER A C 1
ATOM 3425 O O . SER A 1 446 ? -13.613 10.787 6.326 1.00 72.12 446 SER A O 1
ATOM 3427 N N . VAL A 1 447 ? -12.510 9.638 4.748 1.00 72.50 447 VAL A N 1
ATOM 3428 C CA . VAL A 1 447 ? -12.696 8.300 5.353 1.00 72.50 447 VAL A CA 1
ATOM 3429 C C . VAL A 1 447 ? -12.158 8.254 6.798 1.00 72.50 447 VAL A C 1
ATOM 3431 O O . VAL A 1 447 ? -12.542 7.422 7.608 1.00 72.50 447 VAL A O 1
ATOM 3434 N N . GLU A 1 448 ? -11.222 9.143 7.136 1.00 76.00 448 GLU A N 1
ATOM 3435 C CA . GLU A 1 448 ? -10.688 9.292 8.492 1.00 76.00 448 GLU A CA 1
ATOM 3436 C C . GLU A 1 448 ? -11.714 9.855 9.466 1.00 76.00 448 GLU A C 1
ATOM 3438 O O . GLU A 1 448 ? -11.882 9.324 10.561 1.00 76.00 448 GLU A O 1
ATOM 3443 N N . ASN A 1 449 ? -12.399 10.911 9.034 1.00 81.25 449 ASN A N 1
ATOM 3444 C CA . ASN A 1 449 ? -13.459 11.556 9.783 1.00 81.25 449 ASN A CA 1
ATOM 3445 C C . ASN A 1 449 ? -14.624 10.577 9.995 1.00 81.25 449 ASN A C 1
ATOM 3447 O O . ASN A 1 449 ? -15.086 10.405 11.117 1.00 81.25 449 ASN A O 1
ATOM 3451 N N . GLU A 1 450 ? -15.002 9.828 8.954 1.00 86.38 450 GLU A N 1
ATOM 3452 C CA . GLU A 1 450 ? -16.019 8.773 9.056 1.00 86.38 450 GLU A CA 1
ATOM 3453 C C . GLU A 1 450 ? -15.637 7.698 10.090 1.00 86.38 450 GLU A C 1
ATOM 3455 O O . GLU A 1 450 ? -16.422 7.385 10.985 1.00 86.38 450 GLU A O 1
ATOM 3460 N N . LEU A 1 451 ? -14.406 7.172 10.038 1.00 87.75 451 LEU A N 1
ATOM 3461 C CA . LEU A 1 451 ? -13.945 6.176 11.010 1.00 87.75 451 LEU A CA 1
ATOM 3462 C C . LEU A 1 451 ? -13.952 6.723 12.445 1.00 87.75 451 LEU A C 1
ATOM 3464 O O . LEU A 1 451 ? -14.303 6.002 13.378 1.00 87.75 451 LEU A O 1
ATOM 3468 N N . HIS A 1 452 ? -13.581 7.990 12.634 1.00 88.06 452 HIS A N 1
ATOM 3469 C CA . HIS A 1 452 ? -13.655 8.641 13.938 1.00 88.06 452 HIS A CA 1
ATOM 3470 C C . HIS A 1 452 ? -15.083 8.789 14.445 1.00 88.06 452 HIS A C 1
ATOM 3472 O O . HIS A 1 452 ? -15.330 8.507 15.614 1.00 88.06 452 HIS A O 1
ATOM 3478 N N . GLN A 1 453 ? -16.018 9.195 13.587 1.00 89.38 453 GLN A N 1
ATOM 3479 C CA . GLN A 1 453 ? -17.433 9.299 13.938 1.00 89.38 453 GLN A CA 1
ATOM 3480 C C . GLN A 1 453 ? -17.992 7.936 14.363 1.00 89.38 453 GLN A C 1
ATOM 3482 O O . GLN A 1 453 ? -18.636 7.838 15.408 1.00 89.38 453 GLN A O 1
ATOM 3487 N N . LEU A 1 454 ? -17.667 6.873 13.622 1.00 91.94 454 LEU A N 1
ATOM 3488 C CA . LEU A 1 454 ? -18.035 5.498 13.975 1.00 91.94 454 LEU A CA 1
ATOM 3489 C C . LEU A 1 454 ? -17.394 5.049 15.295 1.00 91.94 454 LEU A C 1
ATOM 3491 O O . LEU A 1 454 ? -18.048 4.422 16.124 1.00 91.94 454 LEU A O 1
ATOM 3495 N N . GLY A 1 455 ? -16.133 5.409 15.535 1.00 91.06 455 GLY A N 1
ATOM 3496 C CA . GLY A 1 455 ? -15.467 5.150 16.810 1.00 91.06 455 GLY A CA 1
ATOM 3497 C C . GLY A 1 455 ? -16.140 5.859 17.987 1.00 91.06 455 GLY A C 1
ATOM 3498 O O . GLY A 1 455 ? -16.352 5.250 19.031 1.00 91.06 455 GLY A O 1
ATOM 3499 N N . LEU A 1 456 ? -16.520 7.128 17.827 1.00 91.50 456 LEU A N 1
ATOM 3500 C CA . LEU A 1 456 ? -17.243 7.874 18.860 1.00 91.50 456 LEU A CA 1
ATOM 3501 C C . LEU A 1 456 ? -18.635 7.286 19.120 1.00 91.50 456 LEU A C 1
ATOM 3503 O O . LEU A 1 456 ? -19.040 7.203 20.277 1.00 91.50 456 LEU A O 1
ATOM 3507 N N . LEU A 1 457 ? -19.334 6.824 18.078 1.00 93.44 457 LEU A N 1
ATOM 3508 C CA . LEU A 1 457 ? -20.604 6.110 18.219 1.00 93.44 457 LEU A CA 1
ATOM 3509 C C . LEU A 1 457 ? -20.435 4.833 19.057 1.00 93.44 457 LEU A C 1
ATOM 3511 O O . LEU A 1 457 ? -21.155 4.651 20.033 1.00 93.44 457 LEU A O 1
ATOM 3515 N N . LEU A 1 458 ? -19.423 4.013 18.756 1.00 94.25 458 LEU A N 1
ATOM 3516 C CA . LEU A 1 458 ? -19.120 2.807 19.533 1.00 94.25 458 LEU A CA 1
ATOM 3517 C C . LEU A 1 458 ? -18.803 3.122 21.007 1.00 94.25 458 LEU A C 1
ATOM 3519 O O . LEU A 1 458 ? -19.242 2.406 21.906 1.00 94.25 458 LEU A O 1
ATOM 3523 N N . ALA A 1 459 ? -18.060 4.199 21.280 1.00 93.44 459 ALA A N 1
ATOM 3524 C CA . ALA A 1 459 ? -17.798 4.629 22.655 1.00 93.44 459 ALA A CA 1
ATOM 3525 C C . ALA A 1 459 ? -19.083 5.038 23.391 1.00 93.44 459 ALA A C 1
ATOM 3527 O O . ALA A 1 459 ? -19.235 4.723 24.573 1.00 93.44 459 ALA A O 1
ATOM 3528 N N . CYS A 1 460 ? -19.999 5.731 22.708 1.00 93.56 460 CYS A N 1
ATOM 3529 C CA . CYS A 1 460 ? -21.309 6.072 23.253 1.00 93.56 460 CYS A CA 1
ATOM 3530 C C . CYS A 1 460 ? -22.117 4.813 23.577 1.00 93.56 460 CYS A C 1
ATOM 3532 O O . CYS A 1 460 ? -22.638 4.719 24.688 1.00 93.56 460 CYS A O 1
ATOM 3534 N N . ASP A 1 461 ? -22.164 3.838 22.666 1.00 93.50 461 ASP A N 1
ATOM 3535 C CA . ASP A 1 461 ? -22.879 2.575 22.874 1.00 93.50 461 ASP A CA 1
ATOM 3536 C C . ASP A 1 461 ? -22.354 1.834 24.108 1.00 93.50 461 ASP A C 1
ATOM 3538 O O . ASP A 1 461 ? -23.129 1.464 24.988 1.00 93.50 461 ASP A O 1
ATOM 3542 N N . TRP A 1 462 ? -21.032 1.706 24.247 1.00 94.75 462 TRP A N 1
ATOM 3543 C CA . TRP A 1 462 ? -20.424 1.051 25.408 1.00 94.75 462 TRP A CA 1
ATOM 3544 C C . TRP A 1 462 ? -20.652 1.786 26.726 1.00 94.75 462 TRP A C 1
ATOM 3546 O O . TRP A 1 462 ? -20.845 1.155 27.767 1.00 94.75 462 TRP A O 1
ATOM 3556 N N . LEU A 1 463 ? -20.630 3.120 26.715 1.00 94.69 463 LEU A N 1
ATOM 3557 C CA . LEU A 1 463 ? -20.941 3.898 27.912 1.00 94.69 463 LEU A CA 1
ATOM 3558 C C . LEU A 1 463 ? -22.412 3.802 28.300 1.00 94.69 463 LEU A C 1
ATOM 3560 O O . LEU A 1 463 ? -22.712 3.777 29.494 1.00 94.69 463 LEU A O 1
ATOM 3564 N N . LEU A 1 464 ? -23.316 3.779 27.320 1.00 93.44 464 LEU A N 1
ATOM 3565 C CA . LEU A 1 464 ? -24.742 3.591 27.556 1.00 93.44 464 LEU A CA 1
ATOM 3566 C C . LEU A 1 464 ? -25.006 2.192 28.110 1.00 93.44 464 LEU A C 1
ATOM 3568 O O . LEU A 1 464 ? -25.665 2.086 29.140 1.00 93.44 464 LEU A O 1
ATOM 3572 N N . GLU A 1 465 ? -24.425 1.151 27.509 1.00 93.25 465 GLU A N 1
ATOM 3573 C CA . GLU A 1 465 ? -24.504 -0.230 28.000 1.00 93.25 465 GLU A CA 1
ATOM 3574 C C . GLU A 1 465 ? -24.041 -0.326 29.459 1.00 93.25 465 GLU A C 1
ATOM 3576 O O . GLU A 1 465 ? -24.773 -0.824 30.313 1.00 93.25 465 GLU A O 1
ATOM 3581 N N . LEU A 1 466 ? -22.867 0.233 29.775 1.00 93.19 466 LEU A N 1
ATOM 3582 C CA . LEU A 1 466 ? -22.340 0.233 31.137 1.00 93.19 466 LEU A CA 1
ATOM 3583 C C . LEU A 1 466 ? -23.264 0.969 32.116 1.00 93.19 466 LEU A C 1
ATOM 3585 O O . LEU A 1 466 ? -23.546 0.464 33.199 1.00 93.19 466 LEU A O 1
ATOM 3589 N N . ARG A 1 467 ? -23.743 2.166 31.762 1.00 93.19 467 ARG A N 1
ATOM 3590 C CA . ARG A 1 467 ? -24.623 2.952 32.642 1.00 93.19 467 ARG A CA 1
ATOM 3591 C C . ARG A 1 467 ? -25.963 2.263 32.882 1.00 93.19 467 ARG A C 1
ATOM 3593 O O . ARG A 1 467 ? -26.461 2.331 34.002 1.00 93.19 467 ARG A O 1
ATOM 3600 N N . ILE A 1 468 ? -26.523 1.608 31.864 1.00 92.44 468 ILE A N 1
ATOM 3601 C CA . ILE A 1 468 ? -27.750 0.815 31.994 1.00 92.44 468 ILE A CA 1
ATOM 3602 C C . ILE A 1 468 ? -27.509 -0.346 32.964 1.00 92.44 468 ILE A C 1
ATOM 3604 O O . ILE A 1 468 ? -28.256 -0.482 33.927 1.00 92.44 468 ILE A O 1
ATOM 3608 N N . ALA A 1 469 ? -26.422 -1.102 32.790 1.00 90.25 469 ALA A N 1
ATOM 3609 C CA . ALA A 1 469 ? -26.097 -2.225 33.667 1.00 90.25 469 ALA A CA 1
ATOM 3610 C C . ALA A 1 469 ? -25.860 -1.798 35.130 1.00 90.25 469 ALA A C 1
ATOM 3612 O O . ALA A 1 469 ? -26.304 -2.471 36.060 1.00 90.25 469 ALA A O 1
ATOM 3613 N N . LEU A 1 470 ? -25.200 -0.655 35.354 1.00 90.31 470 LEU A N 1
ATOM 3614 C CA . LEU A 1 470 ? -25.025 -0.094 36.699 1.00 90.31 470 LEU A CA 1
ATOM 3615 C C . LEU A 1 470 ? -26.355 0.335 37.325 1.00 90.31 470 LEU A C 1
ATOM 3617 O O . LEU A 1 470 ? -26.576 0.095 38.509 1.00 90.31 470 LEU A O 1
ATOM 3621 N N . TRP A 1 471 ? -27.237 0.957 36.540 1.00 88.31 471 TRP A N 1
ATOM 3622 C CA . TRP A 1 471 ? -28.554 1.384 37.007 1.00 88.31 471 TRP A CA 1
ATOM 3623 C C . TRP A 1 471 ? -29.455 0.196 37.367 1.00 88.31 471 TRP A C 1
ATOM 3625 O O . TRP A 1 471 ? -30.129 0.222 38.395 1.00 88.31 471 TRP A O 1
ATOM 3635 N N . GLU A 1 472 ? -29.431 -0.869 36.563 1.00 88.25 472 GLU A N 1
ATOM 3636 C CA . GLU A 1 472 ? -30.157 -2.111 36.851 1.00 88.25 472 GLU A CA 1
ATOM 3637 C C . GLU A 1 472 ? -29.609 -2.824 38.095 1.00 88.25 472 GLU A C 1
ATOM 3639 O O . GLU A 1 472 ? -30.389 -3.328 38.906 1.00 88.25 472 GLU A O 1
ATOM 3644 N N . GLY A 1 473 ? -28.284 -2.818 38.285 1.00 79.25 473 GLY A N 1
ATOM 3645 C CA . GLY A 1 473 ? -27.635 -3.372 39.476 1.00 79.25 473 GLY A CA 1
ATOM 3646 C C . GLY A 1 473 ? -28.012 -2.640 40.769 1.00 79.25 473 GLY A C 1
ATOM 3647 O O . GLY A 1 473 ? -28.313 -3.285 41.770 1.00 79.25 473 GLY A O 1
ATOM 3648 N N . ASP A 1 474 ? -28.070 -1.307 40.737 1.00 59.31 474 ASP A N 1
ATOM 3649 C CA . ASP A 1 474 ? -28.432 -0.466 41.891 1.00 59.31 474 ASP A CA 1
ATOM 3650 C C . ASP A 1 474 ? -29.945 -0.538 42.211 1.00 59.31 474 ASP A C 1
ATOM 3652 O O . ASP A 1 474 ? -30.373 -0.506 43.367 1.00 59.31 474 ASP A O 1
ATOM 3656 N N . GLY A 1 475 ? -30.788 -0.724 41.186 1.00 53.41 475 GLY A N 1
ATOM 3657 C CA . GLY A 1 475 ? -32.239 -0.889 41.333 1.00 53.41 475 GLY A CA 1
ATOM 3658 C C . GLY A 1 475 ? -32.686 -2.237 41.922 1.00 53.41 475 GLY A C 1
ATOM 3659 O O . GLY A 1 475 ? -33.813 -2.338 42.418 1.00 53.41 475 GLY A O 1
ATOM 3660 N N . GLY A 1 476 ? -31.824 -3.261 41.886 1.00 44.94 476 GLY A N 1
ATOM 3661 C CA . GLY A 1 476 ? -32.102 -4.609 42.396 1.00 44.94 476 GLY A CA 1
ATOM 3662 C C . GLY A 1 476 ? -31.950 -4.761 43.913 1.00 44.94 476 GLY A C 1
ATOM 3663 O O . GLY A 1 476 ? -32.692 -5.527 44.526 1.00 44.94 476 GLY A O 1
ATOM 3664 N N . GLU A 1 477 ? -31.052 -4.000 44.542 1.00 43.41 477 GLU A N 1
ATOM 3665 C CA . GLU A 1 477 ? -30.807 -4.086 45.992 1.00 43.41 477 GLU A CA 1
ATOM 3666 C C . GLU A 1 477 ? -31.701 -3.140 46.819 1.00 43.41 477 GLU A C 1
ATOM 3668 O O . GLU A 1 477 ? -31.860 -3.329 48.025 1.00 43.41 477 GLU A O 1
ATOM 3673 N N . GLY A 1 478 ? -32.359 -2.159 46.186 1.00 41.25 478 GLY A N 1
ATOM 3674 C CA . GLY A 1 478 ? -33.123 -1.119 46.888 1.00 41.25 478 GLY A CA 1
ATOM 3675 C C . GLY A 1 478 ? -34.640 -1.321 47.019 1.00 41.25 478 GLY A C 1
ATOM 3676 O O . GLY A 1 478 ? -35.265 -0.611 47.803 1.00 41.25 478 GLY A O 1
ATOM 3677 N N . TRP A 1 479 ? -35.274 -2.224 46.259 1.00 36.91 479 TRP A N 1
ATOM 3678 C CA . TRP A 1 479 ? -36.751 -2.306 46.160 1.00 36.91 479 TRP A CA 1
ATOM 3679 C C . TRP A 1 479 ? -37.325 -3.712 46.423 1.00 36.91 479 TRP A C 1
ATOM 3681 O O . TRP A 1 479 ? -38.352 -4.102 45.871 1.00 36.91 479 TRP A O 1
ATOM 3691 N N . GLY A 1 480 ? -36.713 -4.464 47.341 1.00 34.44 480 GLY A N 1
ATOM 3692 C CA . GLY A 1 480 ? -37.301 -5.661 47.964 1.00 34.44 480 GLY A CA 1
ATOM 3693 C C . GLY A 1 480 ? -38.319 -5.350 49.074 1.00 34.44 480 GLY A C 1
ATOM 3694 O O . GLY A 1 480 ? -38.429 -6.107 50.034 1.00 34.44 480 GLY A O 1
ATOM 3695 N N . GLY A 1 481 ? -39.028 -4.222 48.986 1.00 34.59 481 GLY A N 1
ATOM 3696 C CA . GLY A 1 481 ? -40.022 -3.778 49.962 1.00 34.59 481 GLY A CA 1
ATOM 3697 C C . GLY A 1 481 ? -41.330 -3.403 49.275 1.00 34.59 481 GLY A C 1
ATOM 3698 O O . GLY A 1 481 ? -41.443 -2.309 48.741 1.00 34.59 481 GLY A O 1
ATOM 3699 N N . GLY A 1 482 ? -42.277 -4.347 49.290 1.00 40.31 482 GLY A N 1
ATOM 3700 C CA . GLY A 1 482 ? -43.722 -4.213 49.058 1.00 40.31 482 GLY A CA 1
ATOM 3701 C C . GLY A 1 482 ? -44.228 -3.007 48.261 1.00 40.31 482 GLY A C 1
ATOM 3702 O O . GLY A 1 482 ? -44.398 -1.920 48.804 1.00 40.31 482 GLY A O 1
ATOM 3703 N N . GLY A 1 483 ? -44.612 -3.243 47.010 1.00 33.12 483 GLY A N 1
ATOM 3704 C CA . GLY A 1 483 ? -45.382 -2.280 46.234 1.00 33.12 483 GLY A CA 1
ATOM 3705 C C . GLY A 1 483 ? -45.568 -2.761 44.809 1.00 33.12 483 GLY A C 1
ATOM 3706 O O . GLY A 1 483 ? -44.667 -2.630 43.985 1.00 33.12 483 GLY A O 1
ATOM 3707 N N . GLU A 1 484 ? -46.727 -3.356 44.555 1.00 41.44 484 GLU A N 1
ATOM 3708 C CA . GLU A 1 484 ? -47.236 -3.740 43.241 1.00 41.44 484 GLU A CA 1
ATOM 3709 C C . GLU A 1 484 ? -46.992 -2.611 42.227 1.00 41.44 484 GLU A C 1
ATOM 3711 O O . GLU A 1 484 ? -47.511 -1.504 42.374 1.00 41.44 484 GLU A O 1
ATOM 3716 N N . ARG A 1 485 ? -46.122 -2.861 41.241 1.00 33.91 485 ARG A N 1
ATOM 3717 C CA . ARG A 1 485 ? -45.845 -1.923 40.151 1.00 33.91 485 ARG A CA 1
ATOM 3718 C C . ARG A 1 485 ? -46.558 -2.408 38.899 1.00 33.91 485 ARG A C 1
ATOM 3720 O O . ARG A 1 485 ? -46.152 -3.397 38.291 1.00 33.91 485 ARG A O 1
ATOM 3727 N N . ASP A 1 486 ? -47.598 -1.669 38.529 1.00 35.81 486 ASP A N 1
ATOM 3728 C CA . ASP A 1 486 ? -48.207 -1.695 37.205 1.00 35.81 486 ASP A CA 1
ATOM 3729 C C . ASP A 1 486 ? -47.127 -1.587 36.121 1.00 35.81 486 ASP A C 1
ATOM 3731 O O . ASP A 1 486 ? -46.307 -0.667 36.110 1.00 35.81 486 ASP A O 1
ATOM 3735 N N . HIS A 1 487 ? -47.138 -2.542 35.194 1.00 29.81 487 HIS A N 1
ATOM 3736 C CA . HIS A 1 487 ? -46.303 -2.538 34.001 1.00 29.81 487 HIS A CA 1
ATOM 3737 C C . HIS A 1 487 ? -46.685 -1.379 33.064 1.00 29.81 487 HIS A C 1
ATOM 3739 O O . HIS A 1 487 ? -47.788 -1.404 32.507 1.00 29.81 487 HIS A O 1
ATOM 3745 N N . PRO A 1 488 ? -45.771 -0.459 32.707 1.00 30.73 488 PRO A N 1
ATOM 3746 C CA . PRO A 1 488 ? -45.886 0.234 31.440 1.00 30.73 488 PRO A CA 1
ATOM 3747 C C . PRO A 1 488 ? -45.324 -0.690 30.353 1.00 30.73 488 PRO A C 1
ATOM 3749 O O . PRO A 1 488 ? -44.115 -0.820 30.166 1.00 30.73 488 PRO A O 1
ATOM 3752 N N . ARG A 1 489 ? -46.222 -1.365 29.626 1.00 40.03 489 ARG A N 1
ATOM 3753 C CA . ARG A 1 489 ? -45.891 -1.975 28.333 1.00 40.03 489 ARG A CA 1
ATOM 3754 C C . ARG A 1 489 ? -45.481 -0.859 27.373 1.00 40.03 489 ARG A C 1
ATOM 3756 O O . ARG A 1 489 ? -46.350 -0.174 26.843 1.00 40.03 489 ARG A O 1
ATOM 3763 N N . PHE A 1 490 ? -44.188 -0.719 27.102 1.00 32.00 490 PHE A N 1
ATOM 3764 C CA . PHE A 1 490 ? -43.719 -0.004 25.921 1.00 32.00 490 PHE A CA 1
ATOM 3765 C C . PHE A 1 490 ? -42.937 -0.945 25.001 1.00 32.00 490 PHE A C 1
ATOM 3767 O O . PHE A 1 490 ? -41.809 -1.336 25.270 1.00 32.00 490 PHE A O 1
ATOM 3774 N N . LEU A 1 491 ? -43.616 -1.250 23.890 1.00 32.53 491 LEU A N 1
ATOM 3775 C CA . LEU A 1 491 ? -43.079 -1.480 22.550 1.00 32.53 491 LEU A CA 1
ATOM 3776 C C . LEU A 1 491 ? -42.345 -2.803 22.305 1.00 32.53 491 LEU A C 1
ATOM 3778 O O . LEU A 1 491 ? -41.137 -2.879 22.105 1.00 32.53 491 LEU A O 1
ATOM 3782 N N . SER A 1 492 ? -43.165 -3.837 22.123 1.00 32.78 492 SER A N 1
ATOM 3783 C CA . SER A 1 492 ? -42.998 -4.763 21.005 1.00 32.78 492 SER A CA 1
ATOM 3784 C C . SER A 1 492 ? -42.715 -3.989 19.708 1.00 32.78 492 SER A C 1
ATOM 3786 O O . SER A 1 492 ? -43.547 -3.189 19.273 1.00 32.78 492 SER A O 1
ATOM 3788 N N . ARG A 1 493 ? -41.538 -4.233 19.124 1.00 38.88 493 ARG A N 1
ATOM 3789 C CA . ARG A 1 493 ? -41.137 -3.786 17.783 1.00 38.88 493 ARG A CA 1
ATOM 3790 C C . ARG A 1 493 ? -42.210 -4.130 16.737 1.00 38.88 493 ARG A C 1
ATOM 3792 O O . ARG A 1 493 ? -42.640 -5.285 16.708 1.00 38.88 493 ARG A O 1
ATOM 3799 N N . PRO A 1 494 ? -42.594 -3.197 15.857 1.00 39.59 494 PRO A N 1
ATOM 3800 C CA . PRO A 1 494 ? -42.751 -3.484 14.439 1.00 39.59 494 PRO A CA 1
ATOM 3801 C C . PRO A 1 494 ? -41.391 -3.488 13.729 1.00 39.59 494 PRO A C 1
ATOM 3803 O O . PRO A 1 494 ? -40.554 -2.606 14.037 1.00 39.59 494 PRO A O 1
#

=== Feature glossary ===
Legend for the data blocks above and below:

— What the protein is —

The amino-acid sequence is the protein's primary structure: the linear order of residues from the N-terminus to the C-terminus, written in one-letter code. Everything else here — the 3D coordinates, the secondary structure, the domain annotations — is ultimately a consequence of this string.

Database cross-references. InterPro integrates a dozen domain/family signature databases into unified entries with residue-range hits. GO terms attach function/process/location labels with evidence codes. CATH codes position the fold in a four-level structural taxonomy. Organism is the NCBI-taxonomy species name.

— Where its atoms are —

The mmCIF block holds the 3D Cartesian coordinates of each backbone atom (N, Cα, C, O) in ångströms. mmCIF is the PDB's canonical archive format — a tagged-loop text representation of the atomic model.

The six renders are orthographic views along the three Cartesian axes in both directions. Representation (cartoon, sticks, or surface) and color scheme (sequence-rainbow or by-chain) vary across proteins so the training set covers all the common visualization conventions.

— Local backbone conformation —

Secondary structure is the local, repeating backbone conformation. DSSP classifies it into eight states by reading the hydrogen-bond network: three helix types (H, G, I), two β types (E, B), two non-regular types (T, S), and unstructured coil (-).

SS3 is a coarse helix/strand/coil call (letters a/b/c) made by the P-SEA algorithm from inter-Cα distances and dihedrals. It is less detailed than DSSP but needs only Cα positions.

Backbone dihedral angles. Every residue except chain termini has a φ (preceding-C → N → Cα → C) and a ψ (N → Cα → C → next-N). They are reported in degrees following the IUPAC sign convention. Secondary structure is essentially a statement about which (φ, ψ) basin each residue occupies.

— Global shape and packing —

The geometric summary reports three shape descriptors. Rg (radius of gyration) measures how spread out the Cα atoms are about their centre of mass; compact globular proteins have small Rg, elongated or unfolded ones large. Cα contacts (<8 Å, |i−j|>4) count long-range residue pairs in spatial proximity — high for tightly packed folds, near zero for rods or random coil. The bounding-box extents give the protein's footprint along x, y, z in Å.

Solvent accessibility: the surface area of each residue that a 1.4 Å water probe can touch, in Å². When only backbone atoms are present the absolute values are lower than full-atom SASA (side chains contribute most of the area) and are flagged as backbone-only.

Plot images: a contact map (which residues are close in 3D, as an N×N binary image), a Ramachandran scatter (backbone torsion angles, revealing secondary-structure composition at a glance), and — for AlphaFold structures — a PAE heatmap (pairwise prediction confidence).

— Structural neighborhood —

Foldseek's 3Di representation compresses backbone geometry into a per-residue letter drawn from a learned twenty-state alphabet. It captures the tertiary interaction pattern around each residue — which residues are packed against it in space, regardless of where they are in sequence.

Structural nearest neighbors (via Foldseek easy-search vs the PDB). Reported per hit: target PDB id, E-value, and alignment TM-score. A TM-score above ~0.5 is the conventional threshold for 'same fold'.

— Confidence and disorder —

pLDDT (predicted Local Distance Difference Test) is AlphaFold's per-residue confidence score, ranging from 0 to 100. Values above 90 indicate high confidence (typically well-packed cores); 70–90 is confident; 50–70 low confidence; below 50 usually means the region is disordered or the prediction is unreliable there. AlphaFold stores pLDDT in the mmCIF B-factor column.

For experimental (PDB) structures, the B-factor (temperature factor) quantifies the positional spread of each atom in the crystal — a combination of thermal vibration and static disorder — in units of Å². High B-factors mark flexible loops or poorly resolved regions; low B-factors mark the rigid, well-ordered core.

Predicted Aligned Error (PAE) is an AlphaFold confidence matrix: entry (i, j) is the expected error in the position of residue j, in ångströms, when the prediction is superimposed on the true structure at residue i. Low PAE within a block of residues means that block is internally rigid and well-predicted; high PAE between two blocks means their relative placement is uncertain even if each block individually is confident.